Protein AF-A0A7J4RFP5-F1 (afdb_monomer)

pLDDT: mean 93.51, std 11.05, range [32.06, 98.94]

Secondary structure (DSSP, 8-state):
-PPP----------EEEE-SEEEESS-EEE-TT-EEEEETT-EEEE-TT--EEESSEEEEE-BTTB-EEEEES-SS--B--EEE-GGGTTS--EEEEEEEESBSEEEEEES---EEEEEEEE--SSEEEEEESS---EEEEEEEESTTTT-S---SS-SSEEEEE-TT---EEES-EEEEESSEEEEE-SS-EEEEEEEEEEEE---SSS--EEEEEES-EEEEEEEEEEEESEEEEEEE--TTS---EEEEEEEEE--SSEEEEEEESSTT---S---EEEEEEEEEEETSTTSSSTT---EEEEEESS-EEEEEEEEEEESS-SEEEEEE-TT-EEEEEEEEEE--TTSGGGGSSEEEEEESS-EEEEEEEEE--SS-SEEEETT--EEEEEEEEES-SS-SEEEES--EEEEEEEEES-SS-SEEEES-S-EEEEEEEEES--TT-SSHHHHSSEEEES--SS--SS--EEEEEEEEES-SS-SEEEES--SEEEES-EEES--TTS-SEEEE-TT--TTTTT-EEEEES-EEE---SSS-SEEEES-EEEEES-EEESS---EEEE-TT---

Structure (mmCIF, N/CA/C/O backbone):
data_AF-A0A7J4RFP5-F1
#
_entry.id   AF-A0A7J4RFP5-F1
#
loop_
_atom_site.group_PDB
_atom_site.id
_atom_site.type_symbol
_atom_site.label_atom_id
_atom_site.label_alt_id
_atom_site.label_comp_id
_atom_site.label_asym_id
_atom_site.label_entity_id
_atom_site.label_seq_id
_atom_site.pdbx_PDB_ins_code
_atom_site.Cartn_x
_atom_site.Cartn_y
_atom_site.Cartn_z
_atom_site.occupancy
_atom_site.B_iso_or_equiv
_atom_site.auth_seq_id
_atom_site.auth_comp_id
_atom_site.auth_asym_id
_atom_site.auth_atom_id
_atom_site.pdbx_PDB_model_num
ATOM 1 N N . PHE A 1 1 ? -15.047 -35.005 72.663 1.00 39.31 1 PHE A N 1
ATOM 2 C CA . PHE A 1 1 ? -14.691 -34.020 71.629 1.00 39.31 1 PHE A CA 1
ATOM 3 C C . PHE A 1 1 ? -15.169 -34.562 70.294 1.00 39.31 1 PHE A C 1
ATOM 5 O O . PHE A 1 1 ? -14.562 -35.488 69.775 1.00 39.31 1 PHE A O 1
ATOM 12 N N . ALA A 1 2 ? -16.331 -34.097 69.834 1.00 32.06 2 ALA A N 1
ATOM 13 C CA . ALA A 1 2 ? -16.832 -34.363 68.487 1.00 32.06 2 ALA A CA 1
ATOM 14 C C . ALA A 1 2 ? -16.293 -33.263 67.554 1.00 32.06 2 ALA A C 1
ATOM 16 O O . ALA A 1 2 ? -16.145 -32.136 68.032 1.00 32.06 2 ALA A O 1
ATOM 17 N N . PRO A 1 3 ? -15.976 -33.548 66.281 1.00 40.00 3 PRO A N 1
ATOM 18 C CA . PRO A 1 3 ? -15.584 -32.507 65.347 1.00 40.00 3 PRO A CA 1
ATOM 19 C C . PRO A 1 3 ? -16.829 -31.746 64.877 1.00 40.00 3 PRO A C 1
ATOM 21 O O . PRO A 1 3 ? -17.819 -32.352 64.466 1.00 40.00 3 PRO A O 1
ATOM 24 N N . GLU A 1 4 ? -16.776 -30.418 64.966 1.00 37.22 4 GLU A N 1
ATOM 25 C CA . GLU A 1 4 ? -17.729 -29.519 64.320 1.00 37.22 4 GLU A CA 1
ATOM 26 C C . GLU A 1 4 ? -17.591 -29.644 62.799 1.00 37.22 4 GLU A C 1
ATOM 28 O O . GLU A 1 4 ? -16.526 -29.411 62.226 1.00 37.22 4 GLU A O 1
ATOM 33 N N . ASN A 1 5 ? -18.689 -30.016 62.144 1.00 38.75 5 ASN A N 1
ATOM 34 C CA . ASN A 1 5 ? -18.842 -29.872 60.706 1.00 38.75 5 ASN A CA 1
ATOM 35 C C . ASN A 1 5 ? -18.967 -28.377 60.387 1.00 38.75 5 ASN A C 1
ATOM 37 O O . ASN A 1 5 ? -20.043 -27.802 60.550 1.00 38.75 5 ASN A O 1
ATOM 41 N N . ASN A 1 6 ? -17.888 -27.766 59.897 1.00 41.03 6 ASN A N 1
ATOM 42 C CA . ASN A 1 6 ? -17.978 -26.521 59.141 1.00 41.03 6 ASN A CA 1
ATOM 43 C C . ASN A 1 6 ? -18.713 -26.819 57.831 1.00 41.03 6 ASN A C 1
ATOM 45 O O . ASN A 1 6 ? -18.124 -27.273 56.850 1.00 41.03 6 ASN A O 1
ATOM 49 N N . VAL A 1 7 ? -20.024 -26.595 57.837 1.00 41.50 7 VAL A N 1
ATOM 50 C CA . VAL A 1 7 ? -20.805 -26.463 56.612 1.00 41.50 7 VAL A CA 1
ATOM 51 C C . VAL A 1 7 ? -20.323 -25.179 55.949 1.00 41.50 7 VAL A C 1
ATOM 53 O O . VAL A 1 7 ? -20.583 -24.087 56.445 1.00 41.50 7 VAL A O 1
ATOM 56 N N . ALA A 1 8 ? -19.568 -25.307 54.860 1.00 41.47 8 ALA A N 1
ATOM 57 C CA . ALA A 1 8 ? -19.332 -24.185 53.968 1.00 41.47 8 ALA A CA 1
ATOM 58 C C . ALA A 1 8 ? -20.696 -23.775 53.399 1.00 41.47 8 ALA A C 1
ATOM 60 O O . ALA A 1 8 ? -21.301 -24.535 52.639 1.00 41.47 8 ALA A O 1
ATOM 61 N N . GLU A 1 9 ? -21.209 -22.616 53.811 1.00 37.53 9 GLU A N 1
ATOM 62 C CA . GLU A 1 9 ? -22.374 -22.020 53.169 1.00 37.53 9 GLU A CA 1
ATOM 63 C C . GLU A 1 9 ? -22.037 -21.791 51.695 1.00 37.53 9 GLU A C 1
ATOM 65 O O . GLU A 1 9 ? -21.191 -20.972 51.334 1.00 37.53 9 GLU A O 1
ATOM 70 N N . THR A 1 10 ? -22.683 -22.553 50.821 1.00 44.91 10 THR A N 1
ATOM 71 C CA . THR A 1 10 ? -22.713 -22.250 49.397 1.00 44.91 10 THR A CA 1
ATOM 72 C C . THR A 1 10 ? -23.561 -20.994 49.227 1.00 44.91 10 THR A C 1
ATOM 74 O O . THR A 1 10 ? -24.790 -21.083 49.210 1.00 44.91 10 THR A O 1
ATOM 77 N N . SER A 1 11 ? -22.919 -19.826 49.147 1.00 54.16 11 SER A N 1
ATOM 78 C CA . SER A 1 11 ? -23.586 -18.585 48.749 1.00 54.16 11 SER A CA 1
ATOM 79 C C . SER A 1 11 ? -24.250 -18.805 47.388 1.00 54.16 11 SER A C 1
ATOM 81 O O . SER A 1 11 ? -23.592 -19.170 46.411 1.00 54.16 11 SER A O 1
ATOM 83 N N . GLY A 1 12 ? -25.576 -18.680 47.344 1.00 59.06 12 GLY A N 1
ATOM 84 C CA . GLY A 1 12 ? -26.348 -18.811 46.113 1.00 59.06 12 GLY A CA 1
ATOM 85 C C . GLY A 1 12 ? -26.025 -17.671 45.149 1.00 59.06 12 GLY A C 1
ATOM 86 O O . GLY A 1 12 ? -25.756 -16.553 45.576 1.00 59.06 12 GLY A O 1
ATOM 87 N N . ARG A 1 13 ? -26.071 -17.954 43.845 1.00 72.31 13 ARG A N 1
ATOM 88 C CA . ARG A 1 13 ? -25.903 -16.956 42.780 1.00 72.31 13 ARG A CA 1
ATOM 89 C C . ARG A 1 13 ? -26.932 -15.830 42.962 1.00 72.31 13 ARG A C 1
ATOM 91 O O . ARG A 1 13 ? -28.126 -16.092 42.807 1.00 72.31 13 ARG A O 1
ATOM 98 N N . ALA A 1 14 ? -26.505 -14.611 43.290 1.00 88.00 14 ALA A N 1
ATOM 99 C CA . ALA A 1 14 ? -27.415 -13.475 43.414 1.00 88.00 14 ALA A CA 1
ATOM 100 C C . ALA A 1 14 ? -27.602 -12.802 42.048 1.00 88.00 14 ALA A C 1
ATOM 102 O O . ALA A 1 14 ? -26.632 -12.457 41.375 1.00 88.00 14 ALA A O 1
ATOM 103 N N . THR A 1 15 ? -28.852 -12.613 41.622 1.00 96.12 15 THR A N 1
ATOM 104 C CA . THR A 1 15 ? -29.175 -11.863 40.401 1.00 96.12 15 THR A CA 1
ATOM 105 C C . THR A 1 15 ? -29.763 -10.511 40.777 1.00 96.12 15 THR A C 1
ATOM 107 O O . THR A 1 15 ? -30.840 -10.442 41.369 1.00 96.12 15 THR A O 1
ATOM 110 N N . THR A 1 16 ? -29.080 -9.434 40.399 1.00 97.88 16 THR A N 1
ATOM 111 C CA . THR A 1 16 ? -29.602 -8.065 40.491 1.00 97.88 16 THR A CA 1
ATOM 112 C C . THR A 1 16 ? -30.212 -7.685 39.149 1.00 97.88 16 THR A C 1
ATOM 114 O O . THR A 1 16 ? -29.595 -7.908 38.113 1.00 97.88 16 THR A O 1
ATOM 117 N N . THR A 1 17 ? -31.424 -7.125 39.146 1.00 98.31 17 THR A N 1
ATOM 118 C CA . THR A 1 17 ? -32.097 -6.680 37.914 1.00 98.31 17 THR A CA 1
ATOM 119 C C . THR A 1 17 ? -32.237 -5.164 37.889 1.00 98.31 17 THR A C 1
ATOM 121 O O . THR A 1 17 ? -32.747 -4.573 38.841 1.00 98.31 17 THR A O 1
ATOM 124 N N . TRP A 1 18 ? -31.815 -4.543 36.791 1.00 98.69 18 TRP A N 1
ATOM 125 C CA . TRP A 1 18 ? -31.976 -3.123 36.497 1.00 98.69 18 TRP A CA 1
ATOM 126 C C . TRP A 1 18 ? -33.042 -2.905 35.418 1.00 98.69 18 TRP A C 1
ATOM 128 O O . TRP A 1 18 ? -33.102 -3.619 34.411 1.00 98.69 18 TRP A O 1
ATOM 138 N N . SER A 1 19 ? -33.897 -1.911 35.655 1.00 98.25 19 SER A N 1
ATOM 139 C CA . SER A 1 19 ? -34.984 -1.501 34.762 1.00 98.25 19 SER A CA 1
ATOM 140 C C . SER A 1 19 ? -35.301 -0.018 34.965 1.00 98.25 19 SER A C 1
ATOM 142 O O . SER A 1 19 ? -35.138 0.486 36.078 1.00 98.25 19 SER A O 1
ATOM 144 N N . GLY A 1 20 ? -35.780 0.668 33.925 1.00 98.06 20 GLY A N 1
ATOM 145 C CA . GLY A 1 20 ? -36.116 2.094 33.995 1.00 98.06 20 GLY A CA 1
ATOM 146 C C . GLY A 1 20 ? -34.870 2.982 34.028 1.00 98.06 20 GLY A C 1
ATOM 147 O O . GLY A 1 20 ? -33.970 2.801 33.216 1.00 98.06 20 GLY A O 1
ATOM 148 N N . THR A 1 21 ? -34.809 3.945 34.947 1.00 98.44 21 THR A N 1
ATOM 149 C CA . THR A 1 21 ? -33.623 4.796 35.131 1.00 98.44 21 THR A CA 1
ATOM 150 C C . THR A 1 21 ? -32.829 4.330 36.345 1.00 98.44 21 THR A C 1
ATOM 152 O O . THR A 1 21 ? -33.367 4.265 37.449 1.00 98.44 21 THR A O 1
ATOM 155 N N . VAL A 1 22 ? -31.544 4.043 36.150 1.00 98.56 22 VAL A N 1
ATOM 156 C CA . VAL A 1 22 ? -30.596 3.684 37.210 1.00 98.56 22 VAL A CA 1
ATOM 157 C C . VAL A 1 22 ? -29.500 4.738 37.253 1.00 98.56 22 VAL A C 1
ATOM 159 O O . VAL A 1 22 ? -28.873 5.009 36.237 1.00 98.56 22 VAL A O 1
ATOM 162 N N . SER A 1 23 ? -29.259 5.337 38.417 1.00 98.06 23 SER A N 1
ATOM 163 C CA . SER A 1 23 ? -28.203 6.340 38.589 1.00 98.06 23 SER A CA 1
ATOM 164 C C . SER A 1 23 ? -27.041 5.769 39.391 1.00 98.06 23 SER A C 1
ATOM 166 O O . SER A 1 23 ? -27.245 5.271 40.498 1.00 98.06 23 SER A O 1
ATOM 168 N N . LEU A 1 24 ? -25.826 5.872 38.852 1.00 98.19 24 LEU A N 1
ATOM 169 C CA . LEU A 1 24 ? -24.594 5.443 39.509 1.00 98.19 24 LEU A CA 1
ATOM 170 C C . LEU A 1 24 ? -23.743 6.664 39.865 1.00 98.19 24 LEU A C 1
ATOM 172 O O . LEU A 1 24 ? -23.203 7.339 38.991 1.00 98.19 24 LEU A O 1
ATOM 176 N N . THR A 1 25 ? -23.613 6.944 41.161 1.00 97.19 25 THR A N 1
ATOM 177 C CA . THR A 1 25 ? -22.725 7.998 41.693 1.00 97.19 25 THR A CA 1
ATOM 178 C C . THR A 1 25 ? -21.390 7.453 42.204 1.00 97.19 25 THR A C 1
ATOM 180 O O . THR A 1 25 ? -20.558 8.215 42.685 1.00 97.19 25 THR A O 1
ATOM 183 N N . SER A 1 26 ? -21.214 6.136 42.151 1.00 98.12 26 SER A N 1
ATOM 184 C CA . SER A 1 26 ? -20.008 5.391 42.500 1.00 98.12 26 SER A CA 1
ATOM 185 C C . SER A 1 26 ? -19.923 4.163 41.598 1.00 98.12 26 SER A C 1
ATOM 187 O O . SER A 1 26 ? -20.944 3.745 41.044 1.00 98.12 26 SER A O 1
ATOM 189 N N . ASP A 1 27 ? -18.739 3.567 41.503 1.00 98.62 27 ASP A N 1
ATOM 190 C CA . ASP A 1 27 ? -18.531 2.326 40.758 1.00 98.62 27 ASP A CA 1
ATOM 191 C C . ASP A 1 27 ? -19.497 1.220 41.193 1.00 98.62 27 ASP A C 1
ATOM 193 O O . ASP A 1 27 ? -19.874 1.117 42.368 1.00 98.62 27 ASP A O 1
ATOM 197 N N . TYR A 1 28 ? -19.886 0.380 40.234 1.00 98.62 28 TYR A N 1
ATOM 198 C CA . TYR A 1 28 ? -20.716 -0.794 40.482 1.00 98.62 28 TYR A CA 1
ATOM 199 C C . TYR A 1 28 ? -19.933 -2.071 40.194 1.00 98.62 28 TYR A C 1
ATOM 201 O O . TYR A 1 28 ? -19.322 -2.200 39.137 1.00 9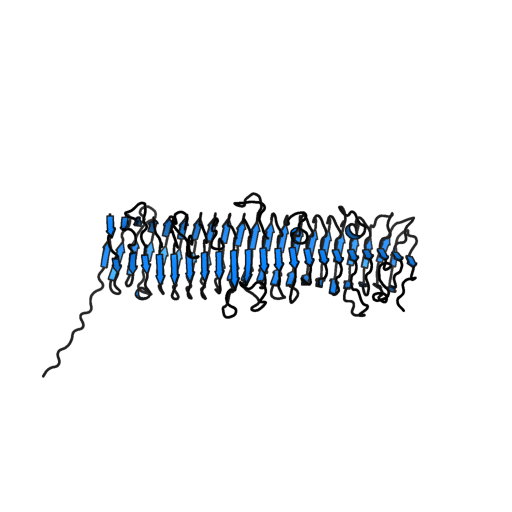8.62 28 TYR A O 1
ATOM 209 N N . PHE A 1 29 ? -19.989 -3.031 41.116 1.00 98.50 29 PHE A N 1
ATOM 210 C CA . PHE A 1 29 ? -19.249 -4.287 41.031 1.00 98.50 29 PHE A CA 1
ATOM 211 C C . PHE A 1 29 ? -20.219 -5.464 40.926 1.00 98.50 29 PHE A C 1
ATOM 213 O O . PHE A 1 29 ? -21.005 -5.721 41.839 1.00 98.50 29 PHE A O 1
ATOM 220 N N . VAL A 1 30 ? -20.141 -6.204 39.821 1.00 98.44 30 VAL A N 1
ATOM 221 C CA . VAL A 1 30 ? -20.780 -7.514 39.673 1.00 98.44 30 VAL A CA 1
ATOM 222 C C . VAL A 1 30 ? -19.800 -8.553 40.195 1.00 98.44 30 VAL A C 1
ATOM 224 O O . VAL A 1 30 ? -18.874 -8.934 39.477 1.00 98.44 30 VAL A O 1
ATOM 227 N N . ASN A 1 31 ? -19.977 -9.010 41.435 1.00 97.56 31 ASN A N 1
ATOM 228 C CA . ASN A 1 31 ? -19.048 -9.971 42.030 1.00 97.56 31 ASN A CA 1
ATOM 229 C C . ASN A 1 31 ? -19.025 -11.287 41.248 1.00 97.56 31 ASN A C 1
ATOM 231 O O . ASN A 1 31 ? -19.986 -11.654 40.580 1.00 97.56 31 ASN A O 1
ATOM 235 N N . VAL A 1 32 ? -17.949 -12.052 41.422 1.00 95.81 32 VAL A N 1
ATOM 236 C CA . VAL A 1 32 ? -17.691 -13.341 40.757 1.00 95.81 32 VAL A CA 1
ATOM 237 C C . VAL A 1 32 ? -18.904 -14.286 40.745 1.00 95.81 32 VAL A C 1
ATOM 239 O O . VAL A 1 32 ? -19.154 -14.963 39.748 1.00 95.81 32 VAL A O 1
ATOM 242 N N . GLN A 1 33 ? -19.667 -14.366 41.837 1.00 94.25 33 GLN A N 1
ATOM 243 C CA . GLN A 1 33 ? -20.823 -15.266 41.952 1.00 94.25 33 GLN A CA 1
ATOM 244 C C . GLN A 1 33 ? -22.159 -14.630 41.549 1.00 94.25 33 GLN A C 1
ATOM 246 O O . GLN A 1 33 ? -23.174 -15.323 41.554 1.00 94.25 33 GLN A O 1
ATOM 251 N N . ASP A 1 34 ? -22.161 -13.361 41.156 1.00 97.06 34 ASP A N 1
ATOM 252 C CA . ASP A 1 34 ? -23.374 -12.592 40.914 1.00 97.06 34 ASP A CA 1
ATOM 253 C C . ASP A 1 34 ? -23.655 -12.435 39.413 1.00 97.06 34 ASP A C 1
ATOM 255 O O . ASP A 1 34 ? -22.791 -12.604 38.544 1.00 97.06 34 ASP A O 1
ATOM 259 N N . GLU A 1 35 ? -24.909 -12.124 39.102 1.00 98.06 35 GLU A N 1
ATOM 260 C CA . GLU A 1 35 ? -25.344 -11.698 37.777 1.00 98.06 35 GLU A CA 1
ATOM 261 C C . GLU A 1 35 ? -26.017 -10.330 37.865 1.00 98.06 35 GLU A C 1
ATOM 263 O O . GLU A 1 35 ? -26.924 -10.128 38.674 1.00 98.06 35 GLU A O 1
ATOM 268 N N . LEU A 1 36 ? -25.607 -9.408 36.997 1.00 98.69 36 LEU A N 1
ATOM 269 C CA . LEU A 1 36 ? -26.358 -8.194 36.715 1.00 98.69 36 LEU A CA 1
ATOM 270 C C . LEU A 1 36 ? -27.158 -8.393 35.427 1.00 98.69 36 LEU A C 1
ATOM 272 O O . LEU A 1 36 ? -26.587 -8.606 34.358 1.00 98.69 36 LEU A O 1
ATOM 276 N N . LEU A 1 37 ? -28.479 -8.297 35.537 1.00 98.69 37 LEU A N 1
ATOM 277 C CA . LEU A 1 37 ? -29.417 -8.316 34.423 1.00 98.69 37 LEU A CA 1
ATOM 278 C C . LEU A 1 37 ? -29.934 -6.897 34.167 1.00 98.69 37 LEU A C 1
ATOM 280 O O . LEU A 1 37 ? -30.601 -6.329 35.026 1.00 98.69 37 LEU A O 1
ATOM 284 N N . ILE A 1 38 ? -29.687 -6.334 32.986 1.00 98.81 38 ILE A N 1
ATOM 285 C CA . ILE A 1 38 ? -30.231 -5.034 32.574 1.00 98.81 38 ILE A CA 1
ATOM 28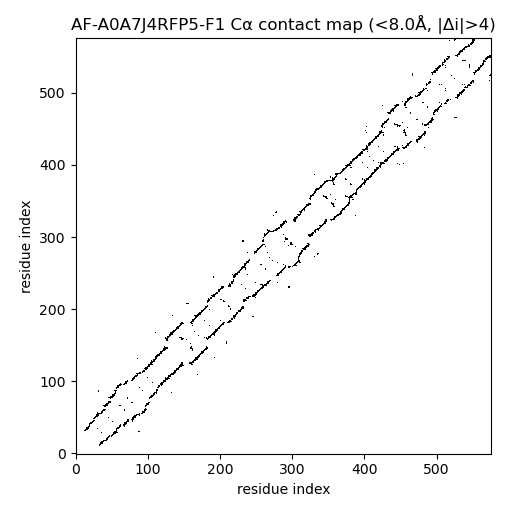6 C C . ILE A 1 38 ? -31.281 -5.259 31.487 1.00 98.81 38 ILE A C 1
ATOM 288 O O . ILE A 1 38 ? -30.992 -5.795 30.415 1.00 98.81 38 ILE A O 1
ATOM 292 N N . THR A 1 39 ? -32.517 -4.869 31.783 1.00 98.62 39 THR A N 1
ATOM 293 C CA . THR A 1 39 ? -33.670 -5.069 30.892 1.00 98.62 39 THR A CA 1
ATOM 294 C C . THR A 1 39 ? -33.747 -3.999 29.797 1.00 98.62 39 THR A C 1
ATOM 296 O O . THR A 1 39 ? -33.153 -2.928 29.919 1.00 98.62 39 THR A O 1
ATOM 299 N N . SER A 1 40 ? -34.470 -4.278 28.710 1.00 98.44 40 SER A N 1
ATOM 300 C CA . SER A 1 40 ? -34.671 -3.346 27.589 1.00 98.44 40 SER A CA 1
ATOM 301 C C . SER A 1 40 ? -35.202 -1.973 28.019 1.00 98.44 40 SER A C 1
ATOM 303 O O . SER A 1 40 ? -35.943 -1.875 28.997 1.00 98.44 40 SER A O 1
ATOM 305 N N . CYS A 1 41 ? -34.902 -0.933 27.234 1.00 98.06 41 CYS A N 1
ATOM 306 C CA . CYS A 1 41 ? -35.287 0.461 27.499 1.00 98.06 41 CYS A CA 1
ATOM 307 C C . CYS A 1 41 ? -34.749 1.031 28.837 1.00 98.06 41 CYS A C 1
ATOM 309 O O . CYS A 1 41 ? -35.280 2.023 29.340 1.00 98.06 41 CYS A O 1
ATOM 311 N N . THR A 1 42 ? -33.733 0.409 29.447 1.00 98.81 42 THR A N 1
ATOM 312 C CA . THR A 1 42 ? -33.100 0.932 30.668 1.00 98.81 42 THR A CA 1
ATOM 313 C C . THR A 1 42 ? -32.098 2.029 30.319 1.00 98.81 42 THR A C 1
ATOM 315 O O . THR A 1 42 ? -31.267 1.845 29.432 1.00 98.81 42 THR A O 1
ATOM 318 N N . SER A 1 43 ? -32.140 3.139 31.053 1.00 98.62 43 SER A N 1
ATOM 319 C CA . SER A 1 43 ? -31.135 4.202 31.016 1.00 98.62 43 SER A CA 1
ATOM 320 C C . SER A 1 43 ? -30.288 4.134 32.284 1.00 98.62 43 SER A C 1
ATOM 322 O O . SER A 1 43 ? -30.808 4.260 33.396 1.00 98.62 43 SER A O 1
ATOM 324 N N . VAL A 1 44 ? -28.988 3.906 32.122 1.00 98.69 44 VAL A N 1
ATOM 325 C CA . VAL A 1 44 ? -28.000 3.908 33.201 1.00 98.69 44 VAL A CA 1
ATOM 326 C C . VAL A 1 44 ? -27.220 5.216 33.119 1.00 98.69 44 VAL A C 1
ATOM 328 O O . VAL A 1 44 ? -26.411 5.415 32.219 1.00 98.69 44 VAL A O 1
ATOM 331 N N . VAL A 1 45 ? -27.484 6.114 34.062 1.00 98.44 45 VAL A N 1
ATOM 332 C CA . VAL A 1 45 ? -26.886 7.449 34.124 1.00 98.44 45 VAL A CA 1
ATOM 333 C C . VAL A 1 45 ? -25.734 7.427 35.123 1.00 98.44 45 VAL A C 1
ATOM 335 O O . VAL A 1 45 ? -25.946 7.205 36.317 1.00 98.44 45 VAL A O 1
ATOM 338 N N . MET A 1 46 ? -24.513 7.650 34.648 1.00 98.38 46 MET A N 1
ATOM 339 C CA . MET A 1 46 ? -23.281 7.473 35.420 1.00 98.38 46 MET A CA 1
ATOM 340 C C . MET A 1 46 ? -22.600 8.818 35.669 1.00 98.38 46 MET A C 1
ATOM 342 O O . MET A 1 46 ? -22.469 9.625 34.756 1.00 98.38 46 MET A O 1
ATOM 346 N N . SER A 1 47 ? -22.153 9.086 36.896 1.00 98.00 47 SER A N 1
ATOM 347 C CA . SER A 1 47 ? -21.306 10.259 37.153 1.00 98.00 47 SER A CA 1
ATOM 348 C C . SER A 1 47 ? -19.969 10.181 36.397 1.00 98.00 47 SER A C 1
ATOM 350 O O . SER A 1 47 ? -19.518 9.077 36.079 1.00 98.00 47 SER A O 1
ATOM 352 N N . PRO A 1 48 ? -19.304 11.324 36.134 1.00 96.62 48 PRO A N 1
ATOM 353 C CA . PRO A 1 48 ? -17.975 11.321 35.530 1.00 96.62 48 PRO A CA 1
ATOM 354 C C . PRO A 1 48 ? -16.994 10.429 36.300 1.00 96.62 48 PRO A C 1
ATOM 356 O O . PRO A 1 48 ? -16.978 10.451 37.533 1.00 96.62 48 PRO A O 1
ATOM 359 N N . GLY A 1 49 ? -16.191 9.650 35.575 1.00 96.06 49 GLY A N 1
ATOM 360 C CA . GLY A 1 49 ? -15.207 8.722 36.141 1.00 96.06 49 GLY A CA 1
ATOM 361 C C . GLY A 1 49 ? -15.773 7.415 36.712 1.00 96.06 49 GLY A C 1
ATOM 362 O O . GLY A 1 49 ? -15.005 6.602 37.210 1.00 96.06 49 GLY A O 1
ATOM 363 N N . ILE A 1 50 ? -17.091 7.194 36.667 1.00 98.06 50 ILE A N 1
ATOM 364 C CA . ILE A 1 50 ? -17.706 5.969 37.202 1.00 98.06 50 ILE A CA 1
ATOM 365 C C . ILE A 1 50 ? -17.625 4.818 36.197 1.00 98.06 50 ILE A C 1
ATOM 367 O O . ILE A 1 50 ? -17.813 5.027 34.997 1.00 98.06 50 ILE A O 1
ATOM 371 N N . ARG A 1 51 ? -17.416 3.593 36.694 1.00 98.56 51 ARG A N 1
ATOM 372 C CA . ARG A 1 51 ? -17.314 2.356 35.904 1.00 98.56 51 ARG A CA 1
ATOM 373 C C . ARG A 1 51 ? -18.188 1.221 36.450 1.00 98.56 51 ARG A C 1
ATOM 375 O O . ARG A 1 51 ? -18.449 1.119 37.650 1.00 98.56 51 ARG A O 1
ATOM 382 N N . ILE A 1 52 ? -18.614 0.325 35.558 1.00 98.81 52 ILE A N 1
ATOM 383 C CA . ILE A 1 52 ? -19.207 -0.973 35.915 1.00 98.81 52 ILE A CA 1
ATOM 384 C C . ILE A 1 52 ? -18.131 -2.055 35.777 1.00 98.81 52 ILE A C 1
ATOM 386 O O . ILE A 1 52 ? -17.693 -2.347 34.667 1.00 98.81 52 ILE A O 1
ATOM 390 N N . TYR A 1 53 ? -17.729 -2.673 36.885 1.00 98.81 53 TYR A N 1
ATOM 391 C CA . TYR A 1 53 ? -16.778 -3.785 36.915 1.00 98.81 53 TYR A CA 1
ATOM 392 C C . TYR A 1 53 ? -17.513 -5.122 36.938 1.00 98.81 53 TYR A C 1
ATOM 394 O O . TYR A 1 53 ? -18.382 -5.360 37.779 1.00 98.81 53 TYR A O 1
ATOM 402 N N . VAL A 1 54 ? -17.152 -6.013 36.021 1.00 98.81 54 VAL A N 1
ATOM 403 C CA . VAL A 1 54 ? -17.777 -7.323 35.858 1.00 98.81 54 VAL A CA 1
ATOM 404 C C . VAL A 1 54 ? -16.763 -8.411 36.179 1.00 98.81 54 VAL A C 1
ATOM 406 O O . VAL A 1 54 ? -15.931 -8.759 35.343 1.00 98.81 54 VAL A O 1
ATOM 409 N N . ASP A 1 55 ? -16.862 -8.973 37.383 1.00 98.50 55 ASP A N 1
ATOM 410 C CA . ASP A 1 55 ? -16.174 -10.207 37.776 1.00 98.50 55 ASP A CA 1
ATOM 411 C C . ASP A 1 55 ? -17.079 -11.443 37.640 1.00 98.50 55 ASP A C 1
ATOM 413 O O . ASP A 1 55 ? -16.608 -12.568 37.462 1.00 98.50 55 ASP A O 1
ATOM 417 N N . GLY A 1 56 ? -18.393 -11.239 37.756 1.00 97.75 56 GLY A N 1
ATOM 418 C CA . GLY A 1 56 ? -19.435 -12.245 37.579 1.00 97.75 56 GLY A CA 1
ATOM 419 C C . GLY A 1 56 ? -19.962 -12.304 36.150 1.00 97.75 56 GLY A C 1
ATOM 420 O O . GLY A 1 56 ? -19.210 -12.469 35.191 1.00 97.75 56 GLY A O 1
ATOM 421 N N . ARG A 1 57 ? -21.285 -12.199 36.002 1.00 98.12 57 ARG A N 1
ATOM 422 C CA . ARG A 1 57 ? -21.965 -12.211 34.699 1.00 98.12 57 ARG A CA 1
ATOM 423 C C . ARG A 1 57 ? -22.743 -10.923 34.459 1.00 98.12 57 ARG A C 1
ATOM 425 O O . ARG A 1 57 ? -23.530 -10.517 35.308 1.00 98.12 57 ARG A O 1
ATOM 432 N N . LEU A 1 58 ? -22.603 -10.351 33.268 1.00 98.75 58 LEU A N 1
ATOM 433 C CA . LEU A 1 58 ? -23.459 -9.268 32.786 1.00 98.75 58 LEU A CA 1
ATOM 434 C C . LEU A 1 58 ? -24.383 -9.776 31.677 1.00 98.75 58 LEU A C 1
ATOM 436 O O . LEU A 1 58 ? -23.915 -10.322 30.679 1.00 98.75 58 LEU A O 1
ATOM 440 N N . THR A 1 59 ? -25.682 -9.543 31.830 1.00 98.81 59 THR A N 1
ATOM 441 C CA . THR A 1 59 ? -26.697 -9.845 30.819 1.00 98.81 59 THR A CA 1
ATOM 442 C C . THR A 1 59 ? -27.457 -8.563 30.480 1.00 98.81 59 THR A C 1
ATOM 444 O O . THR A 1 59 ? -28.223 -8.066 31.299 1.00 98.81 59 THR A O 1
ATOM 447 N N . ILE A 1 60 ? -27.274 -8.026 29.271 1.00 98.88 60 ILE A N 1
ATOM 448 C CA . ILE A 1 60 ? -28.030 -6.873 28.755 1.00 98.88 60 ILE A CA 1
ATOM 449 C C . ILE A 1 60 ? -29.010 -7.363 27.685 1.00 98.88 60 ILE A C 1
ATOM 451 O O . ILE A 1 60 ? -28.616 -8.006 26.707 1.00 98.88 60 ILE A O 1
ATOM 455 N N . GLN A 1 61 ? -30.296 -7.073 27.889 1.00 98.50 61 GLN A N 1
ATOM 456 C CA . GLN A 1 61 ? -31.413 -7.537 27.059 1.00 98.50 61 GLN A CA 1
ATOM 457 C C . GLN A 1 61 ? -32.083 -6.386 26.297 1.00 98.50 61 GLN A C 1
ATOM 459 O O . GLN A 1 61 ? -33.310 -6.296 26.251 1.00 98.50 61 GLN A O 1
ATOM 464 N N . GLY A 1 62 ? -31.292 -5.480 25.723 1.00 98.44 62 GLY A N 1
ATOM 465 C CA . GLY A 1 62 ? -31.812 -4.460 24.820 1.00 98.44 62 GLY A CA 1
ATOM 466 C C . GLY A 1 62 ? -32.401 -5.069 23.543 1.00 98.44 62 GLY A C 1
ATOM 467 O O . GLY A 1 62 ? -32.107 -6.206 23.158 1.00 98.44 62 GLY A O 1
ATOM 468 N N . THR A 1 63 ? -33.205 -4.269 22.848 1.00 98.44 63 THR A N 1
ATOM 469 C CA . THR A 1 63 ? -33.760 -4.592 21.522 1.00 98.44 63 THR A CA 1
ATOM 470 C C . THR A 1 63 ? -33.516 -3.437 20.553 1.00 98.44 63 THR A C 1
ATOM 472 O O . THR A 1 63 ? -33.274 -2.320 20.999 1.00 98.44 63 THR A O 1
ATOM 475 N N . SER A 1 64 ? -33.643 -3.661 19.244 1.00 97.12 64 SER A N 1
ATOM 476 C CA . SER A 1 64 ? -33.445 -2.612 18.228 1.00 97.12 64 SER A CA 1
ATOM 477 C C . SER A 1 64 ? -34.372 -1.402 18.392 1.00 97.12 64 SER A C 1
ATOM 479 O O . SER A 1 64 ? -33.990 -0.283 18.074 1.00 97.12 64 SER A O 1
ATOM 481 N N . THR A 1 65 ? -35.580 -1.596 18.927 1.00 97.75 65 THR A N 1
ATOM 482 C CA . THR A 1 65 ? -36.531 -0.505 19.210 1.00 97.75 65 THR A CA 1
ATOM 483 C C . THR A 1 65 ? -36.406 0.060 20.623 1.00 97.75 65 THR A C 1
ATOM 485 O O . THR A 1 65 ? -37.038 1.062 20.941 1.00 97.75 65 THR A O 1
ATOM 488 N N . CYS A 1 66 ? -35.667 -0.619 21.496 1.00 97.88 66 CYS A N 1
ATOM 489 C CA . CYS A 1 66 ? -35.563 -0.303 22.916 1.00 97.88 66 CYS A CA 1
ATOM 490 C C . CYS A 1 66 ? -34.188 -0.734 23.448 1.00 97.88 66 CYS A C 1
ATOM 492 O O . CYS A 1 66 ? -34.090 -1.713 24.210 1.00 97.88 66 CYS A O 1
ATOM 494 N N . PRO A 1 67 ? -33.113 -0.060 23.006 1.00 98.44 67 PRO A N 1
ATOM 495 C CA . PRO A 1 67 ? -31.773 -0.362 23.476 1.00 98.44 67 PRO A CA 1
ATOM 496 C C . PRO A 1 67 ? -31.642 -0.025 24.965 1.00 98.44 67 PRO A C 1
ATOM 498 O O . PRO A 1 67 ? -32.453 0.708 25.540 1.00 98.44 67 PRO A O 1
ATOM 501 N N . VAL A 1 68 ? -30.622 -0.588 25.602 1.00 98.88 68 VAL A N 1
ATOM 502 C CA . VAL A 1 68 ? -30.119 -0.054 26.872 1.00 98.88 68 VAL A CA 1
ATOM 503 C C . VAL A 1 68 ? -29.179 1.099 26.551 1.00 98.88 68 VAL A C 1
ATOM 505 O O . VAL A 1 68 ? -28.418 1.001 25.595 1.00 98.88 68 VAL A O 1
ATOM 508 N N . VAL A 1 69 ? -29.231 2.176 27.330 1.00 98.81 69 VAL A N 1
ATOM 509 C CA . VAL A 1 69 ? -28.384 3.360 27.129 1.00 98.81 69 VAL A CA 1
ATOM 510 C C . VAL A 1 69 ? -27.551 3.605 28.377 1.00 98.81 69 VAL A C 1
ATOM 512 O O . VAL A 1 69 ? -28.104 3.714 29.472 1.00 98.81 69 VAL A O 1
ATOM 515 N N . LEU A 1 70 ? -26.235 3.692 28.210 1.00 98.56 70 LEU A N 1
ATOM 516 C CA . LEU A 1 70 ? -25.290 4.181 29.211 1.00 98.56 70 LEU A CA 1
ATOM 517 C C . LEU A 1 70 ? -24.888 5.600 28.819 1.00 98.56 70 LEU A C 1
ATOM 519 O O . LEU A 1 70 ? -24.438 5.815 27.696 1.00 98.56 70 LEU A O 1
ATOM 523 N N . SER A 1 71 ? -25.079 6.552 29.728 1.00 97.62 71 SER A N 1
ATOM 524 C CA . SER A 1 71 ? -24.776 7.960 29.478 1.00 97.62 71 SER A CA 1
ATOM 525 C C . SER A 1 71 ? -24.158 8.624 30.701 1.00 97.62 71 SER A C 1
ATOM 527 O O . SER A 1 71 ? -24.411 8.227 31.845 1.00 97.62 71 SER A O 1
ATOM 529 N N . SER A 1 72 ? -23.381 9.684 30.483 1.00 96.00 72 SER A N 1
ATOM 530 C CA . SER A 1 72 ? -22.901 10.521 31.581 1.00 96.00 72 SER A CA 1
ATOM 531 C C . SER A 1 72 ? -24.034 11.355 32.195 1.00 96.00 72 SER A C 1
ATOM 533 O O . SER A 1 72 ? -24.980 11.764 31.522 1.00 96.00 72 SER A O 1
ATOM 535 N N . SER A 1 73 ? -23.941 11.624 33.498 1.00 95.38 73 SER A N 1
ATOM 536 C CA . SER A 1 73 ? -24.788 12.590 34.209 1.00 95.38 73 SER A CA 1
ATOM 537 C C . SER A 1 73 ? -24.340 14.043 34.001 1.00 95.38 73 SER A C 1
ATOM 539 O O . SER A 1 73 ? -25.021 14.968 34.450 1.00 95.38 73 SER A O 1
ATOM 541 N N . SER A 1 74 ? -23.199 14.246 33.335 1.00 90.69 74 SER A N 1
ATOM 542 C CA . SER A 1 74 ? -22.586 15.541 33.048 1.00 90.69 74 SER A CA 1
ATOM 543 C C . SER A 1 74 ? -22.436 15.757 31.544 1.00 90.69 74 SER A C 1
ATOM 545 O O . SER A 1 74 ? -22.231 14.814 30.792 1.00 90.69 74 SER A O 1
ATOM 547 N N . THR A 1 75 ? -22.471 17.019 31.116 1.00 85.00 75 THR A N 1
ATOM 548 C CA . THR A 1 75 ? -22.160 17.427 29.734 1.00 85.00 75 THR A CA 1
ATOM 549 C C . THR A 1 75 ? -20.692 17.818 29.545 1.00 85.00 75 THR A C 1
ATOM 551 O O . THR A 1 75 ? -20.312 18.270 28.472 1.00 85.00 75 THR A O 1
ATOM 554 N N . THR A 1 76 ? -19.885 17.771 30.609 1.00 84.62 76 THR A N 1
ATOM 555 C CA . THR A 1 76 ? -18.475 18.207 30.604 1.00 84.62 76 THR A CA 1
ATOM 556 C C . THR A 1 76 ? -17.530 17.156 31.179 1.00 84.62 76 THR A C 1
ATOM 558 O O . THR A 1 76 ? -16.403 17.482 31.545 1.00 84.62 76 THR A O 1
ATOM 561 N N . GLY A 1 77 ? -18.009 15.936 31.393 1.00 89.56 77 GLY A N 1
ATOM 562 C CA . GLY A 1 77 ? -17.202 14.868 31.957 1.00 89.56 77 GLY A CA 1
ATOM 563 C C . GLY A 1 77 ? -17.828 13.522 31.665 1.00 89.56 77 GLY A C 1
ATOM 564 O O . GLY A 1 77 ? -19.042 13.370 31.787 1.00 89.56 77 GLY A O 1
ATOM 565 N N . ASP A 1 78 ? -16.975 12.565 31.344 1.00 94.50 78 ASP A N 1
ATOM 566 C CA . ASP A 1 78 ? -17.373 11.286 30.777 1.00 94.50 78 ASP A CA 1
ATOM 567 C C . ASP A 1 78 ? -17.263 10.166 31.807 1.00 94.50 78 ASP A C 1
ATOM 569 O O . ASP A 1 78 ? -16.489 10.240 32.769 1.00 94.50 78 ASP A O 1
ATOM 573 N N . HIS A 1 79 ? -18.061 9.118 31.625 1.00 96.88 79 HIS A N 1
ATOM 574 C CA . HIS A 1 79 ? -17.960 7.914 32.444 1.00 96.88 79 HIS A CA 1
ATOM 575 C C . HIS A 1 79 ? -16.915 6.943 31.878 1.00 96.88 79 HIS A C 1
ATOM 577 O O . HIS A 1 79 ? -16.486 7.045 30.732 1.00 96.88 79 HIS A O 1
ATOM 583 N N . GLU A 1 80 ? -16.545 5.925 32.643 1.00 97.31 80 GLU A N 1
ATOM 584 C CA . GLU A 1 80 ? -15.510 4.954 32.268 1.00 97.31 80 GLU A CA 1
ATOM 585 C C . GLU A 1 80 ? -16.055 3.631 31.689 1.00 97.31 80 GLU A C 1
ATOM 587 O O . GLU A 1 80 ? -15.296 2.682 31.465 1.00 97.31 80 GLU A O 1
ATOM 592 N N . GLY A 1 81 ? -17.365 3.568 31.429 1.00 98.19 81 GLY A N 1
ATOM 593 C CA . GLY A 1 81 ? -18.000 2.477 30.691 1.00 98.19 81 GLY A CA 1
ATOM 594 C C . GLY A 1 81 ? -18.054 1.160 31.468 1.00 98.19 81 GLY A C 1
ATOM 595 O O . GLY A 1 81 ? -18.284 1.141 32.683 1.00 98.19 81 GLY A O 1
ATOM 596 N N . ILE A 1 82 ? -17.875 0.044 30.756 1.00 98.88 82 ILE A N 1
ATOM 597 C CA . ILE A 1 82 ? -17.954 -1.318 31.312 1.00 98.88 82 ILE A CA 1
ATOM 598 C C . ILE A 1 82 ? -16.588 -1.998 31.237 1.00 98.88 82 ILE A C 1
ATOM 600 O O . ILE A 1 82 ? -15.990 -2.083 30.170 1.00 98.88 82 ILE A O 1
ATOM 604 N N . GLN A 1 83 ? -16.125 -2.575 32.341 1.00 98.81 83 GLN A N 1
ATOM 605 C CA . GLN A 1 83 ? -14.915 -3.388 32.375 1.00 98.81 83 GLN A CA 1
ATOM 606 C C . GLN A 1 83 ? -15.244 -4.841 32.709 1.00 98.81 83 GLN A C 1
ATOM 608 O O . GLN A 1 83 ? -15.779 -5.136 33.775 1.00 98.81 83 GLN A O 1
ATOM 613 N N . PHE A 1 84 ? -14.870 -5.762 31.826 1.00 98.88 84 PHE A N 1
ATOM 614 C CA . PHE A 1 84 ? -14.904 -7.195 32.089 1.00 98.88 84 PHE A CA 1
ATOM 615 C C . PHE A 1 84 ? -13.540 -7.661 32.581 1.00 98.88 84 PHE A C 1
ATOM 617 O O . PHE A 1 84 ? -12.542 -7.577 31.864 1.00 98.88 84 PHE A O 1
ATOM 624 N N . ASN A 1 85 ? -13.504 -8.173 33.807 1.00 98.62 85 ASN A N 1
ATOM 625 C CA . ASN A 1 85 ? -12.296 -8.720 34.408 1.00 98.62 85 ASN A CA 1
ATOM 626 C C . ASN A 1 85 ? -12.104 -10.186 34.009 1.00 98.62 85 ASN A C 1
ATOM 628 O O . ASN A 1 85 ? -13.051 -10.875 33.621 1.00 98.62 85 ASN A O 1
ATOM 632 N N . SER A 1 86 ? -10.887 -10.699 34.178 1.00 98.31 86 SER A N 1
ATOM 633 C CA . SER A 1 86 ? -10.528 -12.077 33.808 1.00 98.31 86 SER A CA 1
ATOM 634 C C . SER A 1 86 ? -11.323 -13.129 34.583 1.00 98.31 86 SER A C 1
ATOM 636 O O . SER A 1 86 ? -11.624 -14.207 34.076 1.00 98.31 86 SER A O 1
ATOM 638 N N . SER A 1 87 ? -11.749 -12.786 35.795 1.00 98.19 87 SER A N 1
ATOM 639 C CA . SER A 1 87 ? -12.673 -13.545 36.643 1.00 98.19 87 SER A CA 1
ATOM 640 C C . SER A 1 87 ? -14.045 -13.803 35.997 1.00 98.19 87 SER A C 1
ATOM 642 O O . SER A 1 87 ? -14.692 -14.796 36.353 1.00 98.19 87 SER A O 1
ATOM 644 N N . SER A 1 88 ? -14.467 -12.965 35.037 1.00 98.25 88 SER A N 1
ATOM 645 C CA . SER A 1 88 ? -15.728 -13.101 34.290 1.00 98.25 88 SER A CA 1
ATOM 646 C C . SER A 1 88 ? -15.654 -14.071 33.108 1.00 98.25 88 SER A C 1
ATOM 648 O O . SER A 1 88 ? -16.686 -14.431 32.529 1.00 98.25 88 SER A O 1
ATOM 650 N N . ASN A 1 89 ? -14.451 -14.536 32.758 1.00 98.25 89 ASN A N 1
ATOM 651 C CA . ASN A 1 89 ? -14.244 -15.464 31.654 1.00 98.25 89 ASN A CA 1
ATOM 652 C C . ASN A 1 89 ? -15.051 -16.758 31.855 1.00 98.25 89 ASN A C 1
ATOM 654 O O . ASN A 1 89 ? -15.061 -17.358 32.931 1.00 98.25 89 ASN A O 1
ATOM 658 N N . GLY A 1 90 ? -15.770 -17.176 30.814 1.00 97.50 90 GLY A N 1
ATOM 659 C CA . GLY A 1 90 ? -16.565 -18.402 30.815 1.00 97.50 90 GLY A CA 1
ATOM 660 C C . GLY A 1 90 ? -17.856 -18.313 31.632 1.00 97.50 90 GLY A C 1
ATOM 661 O O . GLY A 1 90 ? -18.562 -19.312 31.761 1.00 97.50 90 GLY A O 1
ATOM 662 N N . ARG A 1 91 ? -18.218 -17.132 32.158 1.00 96.44 91 ARG A N 1
ATOM 663 C CA . ARG A 1 91 ? -19.470 -16.936 32.915 1.00 96.44 91 ARG A CA 1
ATOM 664 C C . ARG A 1 91 ? -20.690 -16.646 32.041 1.00 96.44 91 ARG A C 1
ATOM 666 O O . ARG A 1 91 ? -21.804 -16.594 32.561 1.00 96.44 91 ARG A O 1
ATOM 673 N N . GLY A 1 92 ? -20.499 -16.497 30.729 1.00 96.38 92 GLY A N 1
ATOM 674 C CA . GLY A 1 92 ? -21.583 -16.344 29.755 1.00 96.38 92 GLY A CA 1
ATOM 675 C C . GLY A 1 92 ? -22.226 -14.958 29.764 1.00 96.38 92 GLY A C 1
ATOM 676 O O . GLY A 1 92 ? -23.454 -14.854 29.702 1.00 96.38 92 GLY A O 1
ATOM 677 N N . SER A 1 93 ? -21.413 -13.906 29.887 1.00 98.69 93 SER A N 1
ATOM 678 C CA . SER A 1 93 ? -21.878 -12.527 29.726 1.00 98.69 93 SER A CA 1
ATOM 679 C C . SER A 1 93 ? -22.334 -12.273 28.289 1.00 98.69 93 SER A C 1
ATOM 681 O O . SER A 1 93 ? -21.641 -12.631 27.335 1.00 98.69 93 SER A O 1
ATOM 683 N N . THR A 1 94 ? -23.501 -11.651 28.136 1.00 98.75 94 THR A N 1
ATOM 684 C CA . THR A 1 94 ? -24.108 -11.349 26.835 1.00 98.75 94 THR A CA 1
ATOM 685 C C . THR A 1 94 ? -24.659 -9.934 26.829 1.00 98.75 94 THR A C 1
ATOM 687 O O . THR A 1 94 ? -25.465 -9.588 27.694 1.00 98.75 94 THR A O 1
ATOM 690 N N . VAL A 1 95 ? -24.284 -9.147 25.829 1.00 98.88 95 VAL A N 1
ATOM 691 C CA . VAL A 1 95 ? -24.765 -7.782 25.628 1.00 98.88 95 VAL A CA 1
ATOM 692 C C . VAL A 1 95 ? -25.502 -7.707 24.301 1.00 98.88 95 VAL A C 1
ATOM 694 O O . VAL A 1 95 ? -24.937 -8.064 23.272 1.00 98.88 95 VAL A O 1
ATOM 697 N N . ASN A 1 96 ? -26.759 -7.265 24.326 1.00 98.75 96 ASN A N 1
ATOM 698 C CA . ASN A 1 96 ? -27.574 -7.089 23.126 1.00 98.75 96 ASN A CA 1
ATOM 699 C C . ASN A 1 96 ? -28.172 -5.679 23.099 1.00 98.75 96 ASN A C 1
ATOM 701 O O . ASN A 1 96 ? -28.799 -5.291 24.087 1.00 98.75 96 ASN A O 1
ATOM 705 N N . HIS A 1 97 ? -28.020 -4.966 21.976 1.00 98.81 97 HIS A N 1
ATOM 706 C CA . HIS A 1 97 ? -28.570 -3.621 21.729 1.00 98.81 97 HIS A CA 1
ATOM 707 C C . HIS A 1 97 ? -28.265 -2.637 22.862 1.00 98.81 97 HIS A C 1
ATOM 709 O O . HIS A 1 97 ? -29.137 -2.261 23.653 1.00 98.81 97 HIS A O 1
ATOM 715 N N . LEU A 1 98 ? -26.996 -2.255 22.947 1.00 98.88 98 LEU A N 1
ATOM 716 C CA . LEU A 1 98 ? -26.482 -1.317 23.937 1.00 98.88 98 LEU A CA 1
ATOM 717 C C . LEU A 1 98 ? -25.939 -0.077 23.232 1.00 98.88 98 LEU A C 1
ATOM 719 O O . LEU A 1 98 ? -25.115 -0.208 22.334 1.00 98.88 98 LEU A O 1
ATOM 723 N N . HIS A 1 99 ? -26.359 1.100 23.681 1.00 98.81 99 HIS A N 1
ATOM 724 C CA . HIS A 1 99 ? -25.752 2.376 23.330 1.00 98.81 99 HIS A CA 1
ATOM 725 C C . HIS A 1 99 ? -24.896 2.874 24.494 1.00 98.81 99 HIS A C 1
ATOM 727 O O . HIS A 1 99 ? -25.331 2.834 25.647 1.00 98.81 99 HIS A O 1
ATOM 733 N N . ILE A 1 100 ? -23.691 3.343 24.192 1.00 98.75 100 ILE A N 1
ATOM 734 C CA . ILE A 1 100 ? -22.789 3.974 25.154 1.00 98.75 100 ILE A CA 1
ATOM 735 C C . ILE A 1 100 ? -22.452 5.372 24.639 1.00 98.75 100 ILE A C 1
ATOM 737 O O . ILE A 1 100 ? -21.976 5.511 23.516 1.00 98.75 100 ILE A O 1
ATOM 741 N N . GLU A 1 101 ? -22.689 6.390 25.457 1.00 97.00 101 GLU A N 1
ATOM 742 C CA . GLU A 1 101 ? -22.519 7.801 25.106 1.00 97.00 101 GLU A CA 1
ATOM 743 C C . GLU A 1 101 ? -21.695 8.525 26.178 1.00 97.00 101 GLU A C 1
ATOM 745 O O . GLU A 1 101 ? -21.920 8.311 27.370 1.00 97.00 101 GLU A O 1
ATOM 750 N N . ASN A 1 102 ? -20.843 9.477 25.782 1.00 92.69 102 ASN A N 1
ATOM 751 C CA . ASN A 1 102 ? -20.047 10.304 26.713 1.00 92.69 102 ASN A CA 1
ATOM 752 C C . ASN A 1 102 ? -19.150 9.429 27.610 1.00 92.69 102 ASN A C 1
ATOM 754 O O . ASN A 1 102 ? -19.266 9.408 28.846 1.00 92.69 102 ASN A O 1
ATOM 758 N N . ALA A 1 103 ? -18.308 8.630 26.954 1.00 95.44 103 ALA A N 1
ATOM 759 C CA . ALA A 1 103 ? -17.457 7.647 27.594 1.00 95.44 103 ALA A CA 1
ATOM 760 C C . ALA A 1 103 ? -15.980 7.923 27.318 1.00 95.44 103 ALA A C 1
ATOM 762 O O . ALA A 1 103 ? -15.577 8.105 26.173 1.00 95.44 103 ALA A O 1
ATOM 763 N N . ILE A 1 104 ? -15.143 7.788 28.347 1.00 95.25 104 ILE A N 1
ATOM 764 C CA . ILE A 1 104 ? -13.691 7.756 28.150 1.00 95.25 104 ILE A CA 1
ATOM 765 C C . ILE A 1 104 ? -13.313 6.474 27.404 1.00 95.25 104 ILE A C 1
ATOM 767 O O . ILE A 1 104 ? -12.626 6.496 26.385 1.00 95.25 104 ILE A O 1
ATOM 771 N N . TYR A 1 105 ? -13.809 5.351 27.919 1.00 96.94 105 TYR A N 1
ATOM 772 C CA . TYR A 1 105 ? -13.733 4.040 27.295 1.00 96.94 105 TYR A CA 1
ATOM 773 C C . TYR A 1 105 ? -15.147 3.482 27.204 1.00 96.94 105 TYR A C 1
ATOM 775 O O . TYR A 1 105 ? -15.887 3.548 28.188 1.00 96.94 105 TYR A O 1
ATOM 783 N N . GLY A 1 106 ? -15.529 2.911 26.063 1.00 98.00 106 GLY A N 1
ATOM 784 C CA . GLY A 1 106 ? -16.826 2.244 25.957 1.00 98.00 106 GLY A CA 1
ATOM 785 C C . GLY A 1 106 ? -16.833 0.934 26.747 1.00 98.00 106 GLY A C 1
ATOM 786 O O . GLY A 1 106 ? -17.613 0.756 27.688 1.00 98.00 106 GLY A O 1
ATOM 787 N N . MET A 1 107 ? -15.916 0.030 26.397 1.00 98.81 107 MET A N 1
ATOM 788 C CA . MET A 1 107 ? -15.682 -1.222 27.111 1.00 98.81 107 MET A CA 1
ATOM 789 C C . MET A 1 107 ? -14.196 -1.556 27.233 1.00 98.81 107 MET A C 1
ATOM 791 O O . MET A 1 107 ? -13.415 -1.322 26.314 1.00 98.81 107 MET A O 1
ATOM 795 N N . THR A 1 108 ? -13.815 -2.197 28.334 1.00 98.81 108 THR A N 1
ATOM 796 C CA . THR A 1 108 ? -12.468 -2.742 28.531 1.00 98.81 108 THR A CA 1
ATOM 797 C C . THR A 1 108 ? -12.549 -4.223 28.883 1.00 98.81 108 THR A C 1
ATOM 799 O O . THR A 1 108 ? -13.321 -4.620 29.756 1.00 98.81 108 THR A O 1
ATOM 802 N N . LEU A 1 109 ? -11.766 -5.059 28.205 1.00 98.81 109 LEU A N 1
ATOM 803 C CA . LEU A 1 109 ? -11.771 -6.512 28.357 1.00 98.81 109 LEU A CA 1
ATOM 804 C C . LEU A 1 109 ? -10.396 -6.987 28.826 1.00 98.81 109 LEU A C 1
ATOM 806 O O . LEU A 1 109 ? -9.413 -6.865 28.102 1.00 98.81 109 LEU A O 1
ATOM 810 N N . TYR A 1 110 ? -10.332 -7.571 30.020 1.00 98.56 110 TYR A N 1
ATOM 811 C CA . TYR A 1 110 ? -9.124 -8.202 30.554 1.00 98.56 110 TYR A CA 1
ATOM 812 C C . TYR A 1 110 ? -9.324 -9.712 30.630 1.00 98.56 110 TYR A C 1
ATOM 814 O O . TYR A 1 110 ? -10.097 -10.178 31.461 1.00 98.56 110 TYR A O 1
ATOM 822 N N . GLY A 1 111 ? -8.653 -10.483 29.772 1.00 98.44 111 GLY A N 1
ATOM 823 C CA . GLY A 1 111 ? -8.738 -11.948 29.715 1.00 98.44 111 GLY A CA 1
ATOM 824 C C . GLY A 1 111 ? -10.153 -12.520 29.767 1.00 98.44 111 GLY A C 1
ATOM 825 O O . GLY A 1 111 ? -10.379 -13.542 30.419 1.00 98.44 111 GLY A O 1
ATOM 826 N N . SER A 1 112 ? -11.109 -11.846 29.125 1.00 98.62 112 SER A N 1
ATOM 827 C CA . SER A 1 112 ? -12.540 -12.165 29.177 1.00 98.62 112 SER A CA 1
ATOM 828 C C . SER A 1 112 ? -13.111 -12.446 27.782 1.00 98.62 112 SER A C 1
ATOM 830 O O . SER A 1 112 ? -12.459 -12.225 26.760 1.00 98.62 112 SER A O 1
ATOM 832 N N . ASN A 1 113 ? -14.325 -12.997 27.733 1.00 98.69 113 ASN A N 1
ATOM 833 C CA . ASN A 1 113 ? -14.961 -13.480 26.504 1.00 98.69 113 ASN A CA 1
ATOM 834 C C . ASN A 1 113 ? -16.482 -13.214 26.451 1.00 98.69 113 ASN A C 1
ATOM 836 O O . ASN A 1 113 ? -17.266 -14.151 26.263 1.00 98.69 113 ASN A O 1
ATOM 840 N N . PRO A 1 114 ? -16.948 -11.963 26.640 1.00 98.75 114 PRO A N 1
ATOM 841 C CA . PRO A 1 114 ? -18.360 -11.653 26.450 1.00 98.75 114 PRO A CA 1
ATOM 842 C C . PRO A 1 114 ? -18.793 -11.846 24.988 1.00 98.75 114 PRO A C 1
ATOM 844 O O . PRO A 1 114 ? -17.993 -11.742 24.055 1.00 98.75 114 PRO A O 1
ATOM 847 N N . ILE A 1 115 ? -20.092 -12.077 24.792 1.00 98.88 115 ILE A N 1
ATOM 848 C CA . ILE A 1 115 ? -20.732 -11.975 23.476 1.00 98.88 115 ILE A CA 1
ATOM 849 C C . ILE A 1 115 ? -21.394 -10.603 23.382 1.00 98.88 115 ILE A C 1
ATOM 851 O O . ILE A 1 115 ? -22.273 -10.289 24.187 1.00 98.88 115 ILE A O 1
ATOM 855 N N . LEU A 1 116 ? -20.983 -9.807 22.401 1.00 98.88 116 LEU A N 1
ATOM 856 C CA . LEU A 1 116 ? -21.491 -8.466 22.138 1.00 98.88 116 LEU A CA 1
ATOM 857 C C . LEU A 1 116 ? -22.238 -8.484 20.803 1.00 98.88 116 LEU A C 1
ATOM 859 O O . LEU A 1 116 ? -21.644 -8.796 19.774 1.00 98.88 116 LEU A O 1
ATOM 863 N N . ASN A 1 117 ? -23.530 -8.169 20.812 1.00 98.81 117 ASN A N 1
ATOM 864 C CA . ASN A 1 117 ? -24.342 -8.068 19.604 1.00 98.81 117 ASN A CA 1
ATOM 865 C C . ASN A 1 117 ? -25.005 -6.688 19.551 1.00 98.81 117 ASN A C 1
ATOM 867 O O . ASN A 1 117 ? -25.706 -6.316 20.496 1.00 98.81 117 ASN A O 1
ATOM 871 N N . ASN A 1 118 ? -24.867 -5.986 18.425 1.00 98.81 118 ASN A N 1
ATOM 872 C CA . ASN A 1 118 ? -25.518 -4.696 18.182 1.00 98.81 118 ASN A CA 1
ATOM 873 C C . ASN A 1 118 ? -25.146 -3.687 19.282 1.00 98.81 118 ASN A C 1
ATOM 875 O O . ASN A 1 118 ? -25.976 -3.288 20.099 1.00 98.81 118 ASN A O 1
ATOM 879 N N . VAL A 1 119 ? -23.860 -3.356 19.368 1.00 98.88 119 VAL A N 1
ATOM 880 C CA . VAL A 1 119 ? -23.346 -2.368 20.325 1.00 98.88 119 VAL A CA 1
ATOM 881 C C . VAL A 1 119 ? -22.993 -1.108 19.556 1.00 98.88 119 VAL A C 1
ATOM 883 O O . VAL A 1 119 ? -22.245 -1.181 18.588 1.00 98.88 119 VAL A O 1
ATOM 886 N N . THR A 1 120 ? -23.494 0.030 20.021 1.00 98.88 120 THR A N 1
ATOM 887 C CA . THR A 1 120 ? -23.221 1.346 19.446 1.00 98.88 120 THR A CA 1
ATOM 888 C C . THR A 1 120 ? -22.487 2.199 20.471 1.00 98.88 120 THR A C 1
ATOM 890 O O . THR A 1 120 ? -22.947 2.335 21.605 1.00 98.88 120 THR A O 1
ATOM 893 N N . ILE A 1 121 ? -21.340 2.761 20.100 1.00 98.81 121 ILE A N 1
ATOM 894 C CA . ILE A 1 121 ? -20.517 3.598 20.978 1.00 98.81 121 ILE A CA 1
ATOM 895 C C . ILE A 1 121 ? -20.319 4.953 20.304 1.00 98.81 121 ILE A C 1
ATOM 897 O O . ILE A 1 121 ? -19.735 5.042 19.225 1.00 98.81 121 ILE A O 1
ATOM 901 N N . PHE A 1 122 ? -20.806 6.000 20.957 1.00 97.69 122 PHE A N 1
ATOM 902 C CA . PHE A 1 122 ? -20.795 7.364 20.450 1.00 97.69 122 PHE A CA 1
ATOM 903 C C . PHE A 1 122 ? -19.687 8.170 21.111 1.00 97.69 122 PHE A C 1
ATOM 905 O O . PHE A 1 122 ? -19.681 8.322 22.335 1.00 97.69 122 PHE A O 1
ATOM 912 N N . ASN A 1 123 ? -18.784 8.702 20.285 1.00 94.88 123 ASN A N 1
ATOM 913 C CA . ASN A 1 123 ? -17.677 9.564 20.681 1.00 94.88 123 ASN A CA 1
ATOM 914 C C . ASN A 1 123 ? -16.943 9.045 21.935 1.00 94.88 123 ASN A C 1
ATOM 916 O O . ASN A 1 123 ? -16.916 9.733 22.955 1.00 94.88 123 ASN A O 1
ATOM 920 N N . PRO A 1 124 ? -16.376 7.822 21.917 1.00 95.75 124 PRO A N 1
ATOM 921 C CA . PRO A 1 124 ? -15.467 7.436 22.981 1.00 95.75 124 PRO A CA 1
ATOM 922 C C . PRO A 1 124 ? -14.220 8.325 22.907 1.00 95.75 124 PRO A C 1
ATOM 924 O O . PRO A 1 124 ? -13.578 8.393 21.856 1.00 95.75 124 PRO A O 1
ATOM 927 N N . ASP A 1 125 ? -13.854 8.992 24.000 1.00 93.94 125 ASP A N 1
ATOM 928 C CA . ASP A 1 125 ? -12.692 9.891 24.017 1.00 93.94 125 ASP A CA 1
ATOM 929 C C . ASP A 1 125 ? -11.402 9.131 23.697 1.00 93.94 125 ASP A C 1
ATOM 931 O O . ASP A 1 125 ? -10.586 9.552 22.869 1.00 93.94 125 ASP A O 1
ATOM 935 N N . ARG A 1 126 ? -11.215 7.982 24.359 1.00 94.62 126 ARG A N 1
ATOM 936 C CA . ARG A 1 126 ? -10.026 7.153 24.196 1.00 94.62 126 ARG A CA 1
ATOM 937 C C . ARG A 1 126 ? -10.257 5.996 23.241 1.00 94.62 126 ARG A C 1
ATOM 939 O O . ARG A 1 126 ? -9.814 6.047 22.096 1.00 94.62 126 ARG A O 1
ATOM 946 N N . VAL A 1 127 ? -10.927 4.950 23.716 1.00 97.44 127 VAL A N 1
ATOM 947 C CA . VAL A 1 127 ? -11.110 3.712 22.951 1.00 97.44 127 VAL A CA 1
ATOM 948 C C . VAL A 1 127 ? -12.544 3.213 23.090 1.00 97.44 127 VAL A C 1
ATOM 950 O O . VAL A 1 127 ? -13.061 3.116 24.203 1.00 97.44 127 VAL A O 1
ATOM 953 N N . GLY A 1 128 ? -13.184 2.852 21.977 1.00 98.31 128 GLY A N 1
ATOM 954 C CA . GLY A 1 128 ? -14.506 2.227 21.990 1.00 98.31 128 GLY A CA 1
ATOM 955 C C . GLY A 1 128 ? -14.489 0.899 22.747 1.00 98.31 128 GLY A C 1
ATOM 956 O O . GLY A 1 128 ? -15.138 0.772 23.785 1.00 98.31 128 GLY A O 1
ATOM 957 N N . ILE A 1 129 ? -13.705 -0.073 22.276 1.00 98.81 129 ILE A N 1
ATOM 958 C CA . ILE A 1 129 ? -13.452 -1.338 22.984 1.00 98.81 129 ILE A CA 1
ATOM 959 C C . ILE A 1 129 ? -11.945 -1.593 23.066 1.00 98.81 129 ILE A C 1
ATOM 961 O O . ILE A 1 129 ? -11.274 -1.625 22.038 1.00 98.81 129 ILE A O 1
ATOM 965 N N . ASP A 1 130 ? -11.417 -1.800 24.271 1.00 98.56 130 ASP A N 1
ATOM 966 C CA . ASP A 1 130 ? -9.986 -2.027 24.516 1.00 98.56 130 ASP A CA 1
ATOM 967 C C . ASP A 1 130 ? -9.746 -3.410 25.138 1.00 98.56 130 ASP A C 1
ATOM 969 O O . ASP A 1 130 ? -10.382 -3.762 26.136 1.00 98.56 130 ASP A O 1
ATOM 973 N N . MET A 1 131 ? -8.866 -4.219 24.545 1.00 98.56 131 MET A N 1
ATOM 974 C CA . MET A 1 131 ? -8.668 -5.624 24.922 1.00 98.56 131 MET A CA 1
ATOM 975 C C . MET A 1 131 ? -7.241 -5.929 25.359 1.00 98.56 131 MET A C 1
ATOM 977 O O . MET A 1 131 ? -6.277 -5.550 24.697 1.00 98.56 131 MET A O 1
ATOM 981 N N . PHE A 1 132 ? -7.136 -6.708 26.433 1.00 97.81 132 PHE A N 1
ATOM 982 C CA . PHE A 1 132 ? -5.886 -7.157 27.034 1.00 97.81 132 PHE A CA 1
ATOM 983 C C . PHE A 1 132 ? -5.998 -8.591 27.561 1.00 97.81 132 PHE A C 1
ATOM 985 O O . PHE A 1 132 ? -7.100 -9.135 27.715 1.00 97.81 132 PHE A O 1
ATOM 992 N N . GLY A 1 133 ? -4.863 -9.175 27.943 1.00 97.06 133 GLY A N 1
ATOM 993 C CA . GLY A 1 133 ? -4.786 -10.402 28.729 1.00 97.06 133 GLY A CA 1
ATOM 994 C C . GLY A 1 133 ? -5.347 -11.627 28.020 1.00 97.06 133 GLY A C 1
ATOM 995 O O . GLY A 1 133 ? -5.988 -12.449 28.669 1.00 97.06 133 GLY A O 1
ATOM 996 N N . SER A 1 134 ? -5.154 -11.734 26.703 1.00 98.12 134 SER A N 1
ATOM 997 C CA . SER A 1 134 ? -5.704 -12.813 25.872 1.00 98.12 134 SER A CA 1
ATOM 998 C C . SER A 1 134 ? -7.240 -12.869 25.871 1.00 98.12 134 SER A C 1
ATOM 1000 O O . SER A 1 134 ? -7.848 -13.940 25.956 1.00 98.12 134 SER A O 1
ATOM 1002 N N . SER A 1 135 ? -7.893 -11.706 25.789 1.00 98.69 135 SER A N 1
ATOM 1003 C CA . SER A 1 135 ? -9.352 -11.636 25.646 1.00 98.69 135 SER A CA 1
ATOM 1004 C C . SER A 1 135 ? -9.807 -12.247 24.315 1.00 98.69 135 SER A C 1
ATOM 1006 O O . SER A 1 135 ? -9.144 -12.108 23.290 1.00 98.69 135 SER A O 1
ATOM 1008 N N . SER A 1 136 ? -10.955 -12.925 24.322 1.00 98.62 136 SER A N 1
ATOM 1009 C CA . SER A 1 136 ? -11.507 -13.637 23.153 1.00 98.62 136 SER A CA 1
ATOM 1010 C C . SER A 1 136 ? -13.031 -13.470 23.038 1.00 98.62 136 SER A C 1
ATOM 1012 O O . SER A 1 136 ? -13.784 -14.449 23.068 1.00 98.62 136 SER A O 1
ATOM 1014 N N . PRO A 1 137 ? -13.540 -12.226 22.964 1.00 98.75 137 PRO A N 1
ATOM 1015 C CA . PRO A 1 137 ? -14.965 -11.980 22.792 1.00 98.75 137 PRO A CA 1
ATOM 1016 C C . PRO A 1 137 ? -15.437 -12.353 21.385 1.00 98.75 137 PRO A C 1
ATOM 1018 O O . PRO A 1 137 ? -14.661 -12.438 20.430 1.00 98.75 137 PRO A O 1
ATOM 1021 N N . VAL A 1 138 ? -16.755 -12.480 21.251 1.00 98.88 138 VAL A N 1
ATOM 1022 C CA . VAL A 1 138 ? -17.417 -12.504 19.945 1.00 98.88 138 VAL A CA 1
ATOM 1023 C C . VAL A 1 138 ? -18.235 -11.232 19.799 1.00 98.88 138 VAL A C 1
ATOM 1025 O O . VAL A 1 138 ? -19.121 -10.980 20.613 1.00 98.88 138 VAL A O 1
ATOM 1028 N N . ILE A 1 139 ? -17.944 -10.452 18.763 1.00 98.94 139 ILE A N 1
ATOM 1029 C CA . ILE A 1 139 ? -18.516 -9.133 18.509 1.00 98.94 139 ILE A CA 1
ATOM 1030 C C . ILE A 1 139 ? -19.232 -9.159 17.163 1.00 98.94 139 ILE A C 1
ATOM 1032 O O . ILE A 1 139 ? -18.640 -9.506 16.140 1.00 98.94 139 ILE A O 1
ATOM 1036 N N . ARG A 1 140 ? -20.515 -8.805 17.170 1.00 98.88 140 ARG A N 1
ATOM 1037 C CA . ARG A 1 140 ? -21.355 -8.713 15.975 1.00 98.88 140 ARG A CA 1
ATOM 1038 C C . ARG A 1 140 ? -22.041 -7.365 15.918 1.00 98.88 140 ARG A C 1
ATOM 1040 O O . ARG A 1 140 ? -22.623 -6.949 16.921 1.00 98.88 140 ARG A O 1
ATOM 1047 N N . ASP A 1 141 ? -22.001 -6.743 14.748 1.00 98.75 141 ASP A N 1
ATOM 1048 C CA . ASP A 1 141 ? -22.695 -5.488 14.466 1.00 98.75 141 ASP A CA 1
ATOM 1049 C C . ASP A 1 141 ? -22.266 -4.383 15.451 1.00 98.75 141 ASP A C 1
ATOM 1051 O O . ASP A 1 141 ? -23.074 -3.819 16.190 1.00 98.75 141 ASP A O 1
ATOM 1055 N N . LEU A 1 142 ? -20.951 -4.153 15.549 1.00 98.88 142 LEU A N 1
ATOM 1056 C CA . LEU A 1 142 ? -20.383 -3.060 16.342 1.00 98.88 142 LEU A CA 1
ATOM 1057 C C . LEU A 1 142 ? -20.409 -1.777 15.515 1.00 98.88 142 LEU A C 1
ATOM 1059 O O . LEU A 1 142 ? -19.829 -1.746 14.438 1.00 98.88 142 LEU A O 1
ATOM 1063 N N . HIS A 1 143 ? -20.995 -0.714 16.050 1.00 98.88 143 HIS A N 1
ATOM 1064 C CA . HIS A 1 143 ? -20.917 0.628 15.481 1.00 98.88 143 HIS A CA 1
ATOM 1065 C C . HIS A 1 143 ? -20.148 1.525 16.440 1.00 98.88 143 HIS A C 1
ATOM 1067 O O . HIS A 1 143 ? -20.549 1.691 17.593 1.00 98.88 143 HIS A O 1
ATOM 1073 N N . VAL A 1 144 ? -19.051 2.114 15.983 1.00 98.88 144 VAL A N 1
ATOM 1074 C CA . VAL A 1 144 ? -18.379 3.186 16.717 1.00 98.88 144 VAL A CA 1
ATOM 1075 C C . VAL A 1 144 ? -18.337 4.401 15.814 1.00 98.88 144 VAL A C 1
ATOM 1077 O O . VAL A 1 144 ? -18.000 4.294 14.636 1.00 98.88 144 VAL A O 1
ATOM 1080 N N . GLU A 1 145 ? -18.652 5.566 16.365 1.00 98.06 145 GLU A N 1
ATOM 1081 C CA . GLU A 1 145 ? -18.536 6.823 15.636 1.00 98.06 145 GLU A CA 1
ATOM 1082 C C . GLU A 1 145 ? -17.879 7.908 16.472 1.00 98.06 145 GLU A C 1
ATOM 1084 O O . GLU A 1 145 ? -17.997 7.929 17.699 1.00 98.06 145 GLU A O 1
ATOM 1089 N N . GLN A 1 146 ? -17.186 8.815 15.786 1.00 97.00 146 GLN A N 1
ATOM 1090 C CA . GLN A 1 146 ? -16.613 10.028 16.368 1.00 97.00 146 GLN A CA 1
ATOM 1091 C C . GLN A 1 146 ? -15.562 9.776 17.457 1.00 97.00 146 GLN A C 1
ATOM 1093 O O . GLN A 1 146 ? -15.372 10.609 18.341 1.00 97.00 146 GLN A O 1
ATOM 1098 N N . ALA A 1 147 ? -14.871 8.631 17.434 1.00 96.88 147 ALA A N 1
ATOM 1099 C CA . ALA A 1 147 ? -13.876 8.321 18.453 1.00 96.88 147 ALA A CA 1
ATOM 1100 C C . ALA A 1 147 ? -12.802 9.420 18.519 1.00 96.88 147 ALA A C 1
ATOM 1102 O O . ALA A 1 147 ? -12.147 9.740 17.522 1.00 96.88 147 ALA A O 1
ATOM 1103 N N . GLY A 1 148 ? -12.585 9.967 19.717 1.00 94.25 148 GLY A N 1
ATOM 1104 C CA . GLY A 1 148 ? -11.576 10.988 19.983 1.00 94.25 148 GLY A CA 1
ATOM 1105 C C . GLY A 1 148 ? -11.889 12.364 19.402 1.00 94.25 148 GLY A C 1
ATOM 1106 O O . GLY A 1 148 ? -10.973 13.172 19.279 1.00 94.25 148 GLY A O 1
ATOM 1107 N N . ARG A 1 149 ? -13.141 12.667 19.030 1.00 90.56 149 ARG A N 1
ATOM 1108 C CA . ARG A 1 149 ? -13.505 14.004 18.529 1.00 90.56 149 ARG A CA 1
ATOM 1109 C C . ARG A 1 149 ? -13.674 15.042 19.644 1.00 90.56 149 ARG A C 1
ATOM 1111 O O . ARG A 1 149 ? -13.454 16.222 19.379 1.00 90.56 149 ARG A O 1
ATOM 1118 N N . ASN A 1 150 ? -13.948 14.628 20.884 1.00 84.75 150 ASN A N 1
ATOM 1119 C CA . ASN A 1 150 ? -14.127 15.537 22.030 1.00 84.75 150 ASN A CA 1
ATOM 1120 C C . ASN A 1 150 ? -13.109 15.338 23.167 1.00 84.75 150 ASN A C 1
ATOM 1122 O O . ASN A 1 150 ? -13.469 15.276 24.335 1.00 84.75 150 ASN A O 1
ATOM 1126 N N . ILE A 1 151 ? -11.816 15.317 22.847 1.00 78.12 151 ILE A N 1
ATOM 1127 C CA . ILE A 1 151 ? -10.747 15.117 23.840 1.00 78.12 151 ILE A CA 1
ATOM 1128 C C . ILE A 1 151 ? -10.093 16.437 24.298 1.00 78.12 151 ILE A C 1
ATOM 1130 O O . ILE A 1 151 ? -9.567 17.179 23.466 1.00 78.12 151 ILE A O 1
ATOM 1134 N N . PRO A 1 152 ? -10.049 16.743 25.614 1.00 70.06 152 PRO A N 1
ATOM 1135 C CA . PRO A 1 152 ? -9.437 17.980 26.117 1.00 70.06 152 PRO A CA 1
ATOM 1136 C C . PRO A 1 152 ? -7.901 18.018 26.047 1.00 70.06 152 PRO A C 1
ATOM 1138 O O . PRO A 1 152 ? -7.320 19.102 26.011 1.00 70.06 152 PRO A O 1
ATOM 1141 N N . PHE A 1 153 ? -7.236 16.858 26.113 1.00 73.81 153 PHE A N 1
ATOM 1142 C CA . PHE A 1 153 ? -5.775 16.748 26.181 1.00 73.81 153 PHE A CA 1
ATOM 1143 C C . PHE A 1 153 ? -5.279 15.370 25.722 1.00 73.81 153 PHE A C 1
ATOM 1145 O O . PHE A 1 153 ? -5.882 14.350 26.058 1.00 73.81 153 PHE A O 1
ATOM 1152 N N . GLN A 1 154 ? -4.147 15.340 25.013 1.00 77.38 154 GLN A N 1
ATOM 1153 C CA . GLN A 1 154 ? -3.524 14.136 24.465 1.00 77.38 154 GLN A CA 1
ATOM 1154 C C . GLN A 1 154 ? -2.010 14.152 24.707 1.00 77.38 154 GLN A C 1
ATOM 1156 O O . GLN A 1 154 ? -1.330 15.137 24.420 1.00 77.38 154 GLN A O 1
ATOM 1161 N N . ASN A 1 155 ? -1.471 13.050 25.224 1.00 83.88 155 ASN A N 1
ATOM 1162 C CA . ASN A 1 155 ? -0.034 12.854 25.452 1.00 83.88 155 ASN A CA 1
ATOM 1163 C C . ASN A 1 155 ? 0.428 11.400 25.243 1.00 83.88 155 ASN A C 1
ATOM 1165 O O . ASN A 1 155 ? 1.571 11.070 25.555 1.00 83.88 155 ASN A O 1
ATOM 1169 N N . ASP A 1 156 ? -0.461 10.537 24.758 1.00 87.25 156 ASP A N 1
ATOM 1170 C CA . ASP A 1 156 ? -0.204 9.143 24.408 1.00 87.25 156 ASP A CA 1
ATOM 1171 C C . ASP A 1 156 ? -0.901 8.828 23.074 1.00 87.25 156 ASP A C 1
ATOM 1173 O O . ASP A 1 156 ? -1.537 9.707 22.500 1.00 87.25 156 ASP A O 1
ATOM 1177 N N . TRP A 1 157 ? -0.763 7.603 22.565 1.00 88.38 157 TRP A N 1
ATOM 1178 C CA . TRP A 1 157 ? -1.398 7.164 21.317 1.00 88.38 157 TRP A CA 1
ATOM 1179 C C . TRP A 1 157 ? -2.796 6.558 21.521 1.00 88.38 157 TRP A C 1
ATOM 1181 O O . TRP A 1 157 ? -3.467 6.232 20.549 1.00 88.38 157 TRP A O 1
ATOM 1191 N N . ARG A 1 158 ? -3.254 6.354 22.763 1.00 90.56 158 ARG A N 1
ATOM 1192 C CA . ARG A 1 158 ? -4.489 5.610 23.068 1.00 90.56 158 ARG A CA 1
ATOM 1193 C C . ARG A 1 158 ? -5.696 6.539 23.093 1.00 90.56 158 ARG A C 1
ATOM 1195 O O . ARG A 1 158 ? -6.360 6.688 24.120 1.00 90.56 158 ARG A O 1
ATOM 1202 N N . TYR A 1 159 ? -5.964 7.165 21.954 1.00 93.94 159 TYR A N 1
ATOM 1203 C CA . TYR A 1 159 ? -7.106 8.049 21.767 1.00 93.94 159 TYR A CA 1
ATOM 1204 C C . TYR A 1 159 ? -7.717 7.906 20.381 1.00 93.94 159 TYR A C 1
ATOM 1206 O O . TYR A 1 159 ? -7.022 7.571 19.430 1.00 93.94 159 TYR A O 1
ATOM 1214 N N . GLY A 1 160 ? -9.013 8.189 20.255 1.00 96.12 160 GLY A N 1
ATOM 1215 C CA . GLY A 1 160 ? -9.714 8.123 18.976 1.00 96.12 160 GLY A CA 1
ATOM 1216 C C . GLY A 1 160 ? -9.642 6.776 18.265 1.00 96.12 160 GLY A C 1
ATOM 1217 O O . GLY A 1 160 ? -9.539 6.743 17.037 1.00 96.12 160 GLY A O 1
ATOM 1218 N N . ILE A 1 161 ? -9.667 5.683 19.035 1.00 98.31 161 ILE A N 1
ATOM 1219 C CA . ILE A 1 161 ? -9.620 4.315 18.513 1.00 98.31 161 ILE A CA 1
ATOM 1220 C C . ILE A 1 161 ? -10.995 3.655 18.640 1.00 98.31 161 ILE A C 1
ATOM 1222 O O . ILE A 1 161 ? -11.602 3.672 19.710 1.00 98.31 161 ILE A O 1
ATOM 1226 N N . GLY A 1 162 ? -11.471 3.015 17.576 1.00 98.38 162 GLY A N 1
ATOM 1227 C CA . GLY A 1 162 ? -12.726 2.265 17.598 1.00 98.38 162 GLY A CA 1
ATOM 1228 C C . GLY A 1 162 ? -12.594 0.971 18.396 1.00 98.38 162 GLY A C 1
ATOM 1229 O O . GLY A 1 162 ? -13.286 0.753 19.394 1.00 98.38 162 GLY A O 1
ATOM 1230 N N . LEU A 1 163 ? -11.652 0.126 17.979 1.00 98.75 163 LEU A N 1
ATOM 1231 C CA . LEU A 1 163 ? -11.359 -1.160 18.602 1.00 98.75 163 LEU A CA 1
ATOM 1232 C C . LEU A 1 163 ? -9.841 -1.391 18.699 1.00 98.75 163 LEU A C 1
ATOM 1234 O O . LEU A 1 163 ? -9.144 -1.482 17.689 1.00 98.75 163 LEU A O 1
ATOM 1238 N N . SER A 1 164 ? -9.343 -1.526 19.928 1.00 98.69 164 SER A N 1
ATOM 1239 C CA . SER A 1 164 ? -7.953 -1.865 20.250 1.00 98.69 164 SER A CA 1
ATOM 1240 C C . SER A 1 164 ? -7.863 -3.310 20.737 1.00 98.69 164 SER A C 1
ATOM 1242 O O . SER A 1 164 ? -8.567 -3.712 21.666 1.00 98.69 164 SER A O 1
ATOM 1244 N N . VAL A 1 165 ? -6.991 -4.098 20.110 1.00 98.69 165 VAL A N 1
ATOM 1245 C CA . VAL A 1 165 ? -6.788 -5.518 20.402 1.00 98.69 165 VAL A CA 1
ATOM 1246 C C . VAL A 1 165 ? -5.322 -5.748 20.730 1.00 98.69 165 VAL A C 1
ATOM 1248 O O . VAL A 1 165 ? -4.470 -5.751 19.848 1.00 98.69 165 VAL A O 1
ATOM 1251 N N . GLY A 1 166 ? -5.037 -5.899 22.020 1.00 97.12 166 GLY A N 1
ATOM 1252 C CA . GLY A 1 166 ? -3.686 -6.027 22.546 1.00 97.12 166 GLY A CA 1
ATOM 1253 C C . GLY A 1 166 ? -3.436 -7.323 23.304 1.00 97.12 166 GLY A C 1
ATOM 1254 O O . GLY A 1 166 ? -4.368 -8.062 23.640 1.00 97.12 166 GLY A O 1
ATOM 1255 N N . ASP A 1 167 ? -2.167 -7.546 23.649 1.00 96.12 167 ASP A N 1
ATOM 1256 C CA . ASP A 1 167 ? -1.727 -8.497 24.683 1.00 96.12 167 ASP A CA 1
ATOM 1257 C C . ASP A 1 167 ? -2.296 -9.915 24.477 1.00 96.12 167 ASP A C 1
ATOM 1259 O O . ASP A 1 167 ? -3.041 -10.460 25.298 1.00 96.12 167 ASP A O 1
ATOM 1263 N N . GLY A 1 168 ? -2.015 -10.485 23.302 1.00 97.00 168 GLY A N 1
ATOM 1264 C CA . GLY A 1 168 ? -2.426 -11.840 22.923 1.00 97.00 168 GLY A CA 1
ATOM 1265 C C . GLY A 1 168 ? -3.928 -12.035 22.689 1.00 97.00 168 GLY A C 1
ATOM 1266 O O . GLY A 1 168 ? -4.391 -13.175 22.611 1.00 97.00 168 GLY A O 1
ATOM 1267 N N . SER A 1 169 ? -4.724 -10.963 22.632 1.00 98.69 169 SER A N 1
ATOM 1268 C CA . SER A 1 169 ? -6.175 -11.061 22.423 1.00 98.69 169 SER A CA 1
ATOM 1269 C C . SER A 1 169 ? -6.522 -11.536 21.005 1.00 98.69 169 SER A C 1
ATOM 1271 O O . SER A 1 169 ? -5.818 -11.234 20.044 1.00 98.69 169 SER A O 1
ATOM 1273 N N . THR A 1 170 ? -7.609 -12.303 20.883 1.00 98.56 170 THR A N 1
ATOM 1274 C CA . THR A 1 170 ? -8.039 -12.977 19.641 1.00 98.56 170 THR A CA 1
ATOM 1275 C C . THR A 1 170 ? -9.569 -12.948 19.482 1.00 98.56 170 THR A C 1
ATOM 1277 O O . THR A 1 170 ? -10.243 -13.972 19.625 1.00 98.56 170 THR A O 1
ATOM 1280 N N . PRO A 1 171 ? -10.175 -11.771 19.240 1.00 98.75 171 PRO A N 1
ATOM 1281 C CA . PRO A 1 171 ? -11.618 -11.662 19.068 1.00 98.75 171 PRO A CA 1
ATOM 1282 C C . PRO A 1 171 ? -12.089 -12.256 17.734 1.00 98.75 171 PRO A C 1
ATOM 1284 O O . PRO A 1 171 ? -11.326 -12.415 16.779 1.00 98.75 171 PRO A O 1
ATOM 1287 N N . ILE A 1 172 ? -13.393 -12.515 17.654 1.00 98.88 172 ILE A N 1
ATOM 1288 C CA . ILE A 1 172 ? -14.101 -12.646 16.377 1.00 98.88 172 ILE A CA 1
ATOM 1289 C C . ILE A 1 172 ? -14.983 -11.410 16.216 1.00 98.88 172 ILE A C 1
ATOM 1291 O O . ILE A 1 172 ? -15.883 -11.203 17.029 1.00 98.88 172 ILE A O 1
ATOM 1295 N N . VAL A 1 173 ? -14.750 -10.621 15.169 1.00 98.94 173 VAL A N 1
ATOM 1296 C CA . VAL A 1 173 ? -15.471 -9.378 14.867 1.00 98.94 173 VAL A CA 1
ATOM 1297 C C . VAL A 1 173 ? -16.150 -9.504 13.509 1.00 98.94 173 VAL A C 1
ATOM 1299 O O . VAL A 1 173 ? -15.513 -9.869 12.523 1.00 98.94 173 VAL A O 1
ATOM 1302 N N . GLN A 1 174 ? -17.458 -9.251 13.459 1.00 98.88 174 GLN A N 1
ATOM 1303 C CA . GLN A 1 174 ? -18.267 -9.434 12.252 1.00 98.88 174 GLN A CA 1
ATOM 1304 C C . GLN A 1 174 ? -19.235 -8.263 12.082 1.00 98.88 174 GLN A C 1
ATOM 1306 O O . GLN A 1 174 ? -19.984 -7.972 13.015 1.00 98.88 174 GLN A O 1
ATOM 1311 N N . GLY A 1 175 ? -19.250 -7.628 10.908 1.00 98.62 175 GLY A N 1
ATOM 1312 C CA . GLY A 1 175 ? -20.219 -6.566 10.610 1.00 98.62 175 GLY A CA 1
ATOM 1313 C C . GLY A 1 175 ? -19.942 -5.257 11.352 1.00 98.62 175 GLY A C 1
ATOM 1314 O O . GLY A 1 175 ? -20.882 -4.615 11.807 1.00 98.62 175 GLY A O 1
ATOM 1315 N N . ALA A 1 176 ? -18.675 -4.897 11.573 1.00 98.81 176 ALA A N 1
ATOM 1316 C CA . ALA A 1 176 ? -18.343 -3.670 12.297 1.00 98.81 176 ALA A CA 1
ATOM 1317 C C . ALA A 1 176 ? -18.327 -2.440 11.374 1.00 98.81 176 ALA A C 1
ATOM 1319 O O . ALA A 1 176 ? -17.926 -2.533 10.215 1.00 98.81 176 ALA A O 1
ATOM 1320 N N . TYR A 1 177 ? -18.725 -1.291 11.912 1.00 98.88 177 TYR A N 1
ATOM 1321 C CA . TYR A 1 177 ? -18.730 0.000 11.239 1.00 98.88 177 TYR A CA 1
ATOM 1322 C C . TYR A 1 177 ? -18.007 1.044 12.097 1.00 98.88 177 TYR A C 1
ATOM 1324 O O . TYR A 1 177 ? -18.345 1.227 13.270 1.00 98.88 177 TYR A O 1
ATOM 1332 N N . PHE A 1 178 ? -17.009 1.710 11.515 1.00 98.88 178 PHE A N 1
ATOM 1333 C CA . PHE A 1 178 ? -16.206 2.742 12.175 1.00 98.88 178 PHE A CA 1
ATOM 1334 C C . PHE A 1 178 ? -16.221 4.027 11.344 1.00 98.88 178 PHE A C 1
ATOM 1336 O O . PHE A 1 178 ? -15.709 4.029 10.229 1.00 98.88 178 PHE A O 1
ATOM 1343 N N . THR A 1 179 ? -16.759 5.125 11.879 1.00 98.69 179 THR A N 1
ATOM 1344 C CA . THR A 1 179 ? -16.813 6.408 11.147 1.00 98.69 179 THR A CA 1
ATOM 1345 C C . THR A 1 179 ? -16.289 7.588 11.960 1.00 98.69 179 THR A C 1
ATOM 1347 O O . THR A 1 179 ? -16.457 7.648 13.183 1.00 98.69 179 THR A O 1
ATOM 1350 N N . ASP A 1 180 ? -15.650 8.548 11.293 1.00 97.81 180 ASP A N 1
ATOM 1351 C CA . ASP A 1 180 ? -15.257 9.841 11.869 1.00 97.81 180 ASP A CA 1
ATOM 1352 C C . ASP A 1 180 ? -14.287 9.720 13.061 1.00 97.81 180 ASP A C 1
ATOM 1354 O O . ASP A 1 180 ? -14.387 10.437 14.054 1.00 97.81 180 ASP A O 1
ATOM 1358 N N . HIS A 1 181 ? -13.346 8.778 12.998 1.00 97.62 181 HIS A N 1
ATOM 1359 C CA . HIS A 1 181 ? -12.369 8.582 14.073 1.00 97.62 181 HIS A CA 1
ATOM 1360 C C . HIS A 1 181 ? -11.174 9.511 13.902 1.00 97.62 181 HIS A C 1
ATOM 1362 O O . HIS A 1 181 ? -10.691 9.728 12.791 1.00 97.62 181 HIS A O 1
ATOM 1368 N N . LEU A 1 182 ? -10.650 10.016 15.021 1.00 96.06 182 LEU A N 1
ATOM 1369 C CA . LEU A 1 182 ? -9.457 10.855 14.994 1.00 96.06 182 LEU A CA 1
ATOM 1370 C C . LEU A 1 182 ? -8.186 10.053 14.676 1.00 96.06 182 LEU A C 1
ATOM 1372 O O . LEU A 1 182 ? -7.305 10.583 14.003 1.00 96.06 182 LEU A O 1
ATOM 1376 N N . LEU A 1 183 ? -8.073 8.808 15.162 1.00 96.81 183 LEU A N 1
ATOM 1377 C CA . LEU A 1 183 ? -6.858 8.002 15.018 1.00 96.81 183 LEU A CA 1
ATOM 1378 C C . LEU A 1 183 ? -7.090 6.711 14.227 1.00 96.81 183 LEU A C 1
ATOM 1380 O O . LEU A 1 183 ? -6.590 6.607 13.113 1.00 96.81 183 LEU A O 1
ATOM 1384 N N . ARG A 1 184 ? -7.785 5.705 14.773 1.00 98.31 184 ARG A N 1
ATOM 1385 C CA . ARG A 1 184 ? -7.826 4.363 14.154 1.00 98.31 184 ARG A CA 1
ATOM 1386 C C . ARG A 1 184 ? -9.180 3.687 14.250 1.00 98.31 184 ARG A C 1
ATOM 1388 O O . ARG A 1 184 ? -9.786 3.699 15.314 1.00 98.31 184 ARG A O 1
ATOM 1395 N N . GLY A 1 185 ? -9.608 3.009 13.187 1.00 98.50 185 GLY A N 1
ATOM 1396 C CA . GLY A 1 185 ? -10.745 2.086 13.263 1.00 98.50 185 GLY A CA 1
ATOM 1397 C C . GLY A 1 185 ? -10.367 0.850 14.082 1.00 98.50 185 GLY A C 1
ATOM 1398 O O . GLY A 1 185 ? -10.874 0.635 15.186 1.00 98.50 185 GLY A O 1
ATOM 1399 N N . LEU A 1 186 ? -9.400 0.087 13.567 1.00 98.75 186 LEU A N 1
ATOM 1400 C CA . LEU A 1 186 ? -8.829 -1.099 14.208 1.00 98.75 186 LEU A CA 1
ATOM 1401 C C . LEU A 1 186 ? -7.361 -0.879 14.573 1.00 98.75 186 LEU A C 1
ATOM 1403 O O . LEU A 1 186 ? -6.569 -0.408 13.760 1.00 98.75 186 LEU A O 1
ATOM 1407 N N . ASN A 1 187 ? -6.989 -1.275 15.787 1.00 98.56 187 ASN A N 1
ATOM 1408 C CA . ASN A 1 187 ? -5.626 -1.165 16.293 1.00 98.56 187 ASN A CA 1
ATOM 1409 C C . ASN A 1 187 ? -5.176 -2.467 16.961 1.00 98.56 187 ASN A C 1
ATOM 1411 O O . ASN A 1 187 ? -5.605 -2.769 18.074 1.00 98.56 187 ASN A O 1
ATOM 1415 N N . LEU A 1 188 ? -4.291 -3.215 16.311 1.00 98.06 188 LEU A N 1
ATOM 1416 C CA . LEU A 1 188 ? -3.788 -4.502 16.781 1.00 98.06 188 LEU A CA 1
ATOM 1417 C C . LEU A 1 188 ? -2.323 -4.392 17.201 1.00 98.06 188 LEU A C 1
ATOM 1419 O O . LEU A 1 188 ? -1.528 -3.795 16.479 1.00 98.06 188 LEU A O 1
ATOM 1423 N N . TRP A 1 189 ? -1.978 -4.957 18.358 1.00 95.69 189 TRP A N 1
ATOM 1424 C CA . TRP A 1 189 ? -0.628 -4.892 18.927 1.00 95.69 189 TRP A CA 1
ATOM 1425 C C . TRP A 1 189 ? -0.354 -6.042 19.909 1.00 95.69 189 TRP A C 1
ATOM 1427 O O . TRP A 1 189 ? -1.268 -6.729 20.365 1.00 95.69 189 TRP A O 1
ATOM 1437 N N . GLY A 1 190 ? 0.912 -6.249 20.279 1.00 93.06 190 GLY A N 1
ATOM 1438 C CA . GLY A 1 190 ? 1.288 -7.130 21.391 1.00 93.06 190 GLY A CA 1
ATOM 1439 C C . GLY A 1 190 ? 0.919 -8.602 21.187 1.00 93.06 190 GLY A C 1
ATOM 1440 O O . GLY A 1 190 ? 0.249 -9.187 22.041 1.00 93.06 190 GLY A O 1
ATOM 1441 N N . ALA A 1 191 ? 1.348 -9.196 20.069 1.00 93.88 191 ALA A N 1
ATOM 1442 C CA . ALA A 1 191 ? 1.108 -10.598 19.713 1.00 93.88 191 ALA A CA 1
ATOM 1443 C C . ALA A 1 191 ? -0.380 -10.972 19.610 1.00 93.88 191 ALA A C 1
ATOM 1445 O O . ALA A 1 191 ? -0.770 -12.109 19.887 1.00 93.88 191 ALA A O 1
ATOM 1446 N N . SER A 1 192 ? -1.224 -10.010 19.233 1.00 96.75 192 SER A N 1
ATOM 1447 C CA . SER A 1 192 ? -2.654 -10.237 19.039 1.00 96.75 192 SER A CA 1
ATOM 1448 C C . SER A 1 192 ? -2.952 -10.986 17.735 1.00 96.75 192 SER A C 1
ATOM 1450 O O . SER A 1 192 ? -2.094 -11.170 16.868 1.00 96.75 192 SER A O 1
ATOM 1452 N N . GLY A 1 193 ? -4.196 -11.428 17.588 1.00 97.25 193 GLY A N 1
ATOM 1453 C CA . GLY A 1 193 ? -4.713 -12.013 16.357 1.00 97.25 193 GLY A CA 1
ATOM 1454 C C . GLY A 1 193 ? -6.231 -11.902 16.324 1.00 97.25 193 GLY A C 1
ATOM 1455 O O . GLY A 1 193 ? -6.804 -10.978 16.892 1.00 97.25 193 GLY A O 1
ATOM 1456 N N . GLY A 1 194 ? -6.896 -12.871 15.703 1.00 98.25 194 GLY A N 1
ATOM 1457 C CA . GLY A 1 194 ? -8.357 -12.911 15.615 1.00 98.25 194 GLY A CA 1
ATOM 1458 C C . GLY A 1 194 ? -8.860 -12.918 14.178 1.00 98.25 194 GLY A C 1
ATOM 1459 O O . GLY A 1 194 ? -8.074 -12.937 13.230 1.00 98.25 194 GLY A O 1
ATOM 1460 N N . LEU A 1 195 ? -10.185 -12.939 14.044 1.00 98.81 195 LEU A N 1
ATOM 1461 C CA . LEU A 1 195 ? -10.890 -12.925 12.764 1.00 98.81 195 LEU A CA 1
ATOM 1462 C C . LEU A 1 195 ? -11.756 -11.673 12.676 1.00 98.81 195 LEU A C 1
ATOM 1464 O O . LEU A 1 195 ? -12.617 -11.454 13.529 1.00 98.81 195 LEU A O 1
ATOM 1468 N N . TYR A 1 196 ? -11.576 -10.916 11.606 1.00 98.88 196 TYR A N 1
ATOM 1469 C CA . TYR A 1 196 ? -12.250 -9.652 11.359 1.00 98.88 196 TYR A CA 1
ATOM 1470 C C . TYR A 1 196 ? -12.893 -9.724 9.987 1.00 98.88 196 TYR A C 1
ATOM 1472 O O . TYR A 1 196 ? -12.186 -9.898 8.999 1.00 98.88 196 TYR A O 1
ATOM 1480 N N . ARG A 1 197 ? -14.221 -9.631 9.914 1.00 98.75 197 ARG A N 1
ATOM 1481 C CA . ARG A 1 197 ? -14.896 -9.731 8.622 1.00 98.75 197 ARG A CA 1
ATOM 1482 C C . ARG A 1 197 ? -16.070 -8.802 8.422 1.00 98.75 197 ARG A C 1
ATOM 1484 O O . ARG A 1 197 ? -16.798 -8.518 9.380 1.00 98.75 197 ARG A O 1
ATOM 1491 N N . ASN A 1 198 ? -16.284 -8.422 7.168 1.00 98.81 198 ASN A N 1
ATOM 1492 C CA . ASN A 1 198 ? -17.352 -7.531 6.735 1.00 98.81 198 ASN A CA 1
ATOM 1493 C C . ASN A 1 198 ? -17.287 -6.227 7.540 1.00 98.81 198 ASN A C 1
ATOM 1495 O O . ASN A 1 198 ? -18.196 -5.921 8.316 1.00 98.81 198 ASN A O 1
ATOM 1499 N N . ILE A 1 199 ? -16.155 -5.531 7.458 1.00 98.88 199 ILE A N 1
ATOM 1500 C CA . ILE A 1 199 ? -15.919 -4.301 8.219 1.00 98.88 199 ILE A CA 1
ATOM 1501 C C . ILE A 1 199 ? -15.867 -3.123 7.264 1.00 98.88 199 ILE A C 1
ATOM 1503 O O . ILE A 1 199 ? -15.150 -3.144 6.266 1.00 98.88 199 ILE A O 1
ATOM 1507 N N . VAL A 1 200 ? -16.605 -2.079 7.615 1.00 98.94 200 VAL A N 1
ATOM 1508 C CA . VAL A 1 200 ? -16.647 -0.829 6.867 1.00 98.94 200 VAL A CA 1
ATOM 1509 C C . VAL A 1 200 ? -16.065 0.280 7.731 1.00 98.94 200 VAL A C 1
ATOM 1511 O O . VAL A 1 200 ? -16.363 0.383 8.923 1.00 98.94 200 VAL A O 1
ATOM 1514 N N . MET A 1 201 ? -15.214 1.099 7.130 1.00 98.81 201 MET A N 1
ATOM 1515 C CA . MET A 1 201 ? -14.604 2.252 7.771 1.00 98.81 201 MET A CA 1
ATOM 1516 C C . MET A 1 201 ? -14.701 3.460 6.861 1.00 98.81 201 MET A C 1
ATOM 1518 O O . MET A 1 201 ? -14.442 3.354 5.662 1.00 98.81 201 MET A O 1
ATOM 1522 N N . ASP A 1 202 ? -15.003 4.615 7.436 1.00 97.88 202 ASP A N 1
ATOM 1523 C CA . ASP A 1 202 ? -14.942 5.873 6.709 1.00 97.88 202 ASP A CA 1
ATOM 1524 C C . ASP A 1 202 ? -14.428 7.025 7.573 1.00 97.88 202 ASP A C 1
ATOM 1526 O O . ASP A 1 202 ? -14.658 7.081 8.781 1.00 97.88 202 ASP A O 1
ATOM 1530 N N . ASN A 1 203 ? -13.718 7.964 6.948 1.00 97.88 203 ASN A N 1
ATOM 1531 C CA . ASN A 1 203 ? -13.271 9.197 7.598 1.00 97.88 203 ASN A CA 1
ATOM 1532 C C . ASN A 1 203 ? -12.431 8.947 8.872 1.00 97.88 203 ASN A C 1
ATOM 1534 O O . ASN A 1 203 ? -12.748 9.413 9.969 1.00 97.88 203 ASN A O 1
ATOM 1538 N N . ILE A 1 204 ? -11.345 8.187 8.724 1.00 98.25 204 ILE A N 1
ATOM 1539 C CA . ILE A 1 204 ? -10.388 7.901 9.802 1.00 98.25 204 ILE A CA 1
ATOM 1540 C C . ILE A 1 204 ? -9.180 8.831 9.638 1.00 98.25 204 ILE A C 1
ATOM 1542 O O . ILE A 1 204 ? -8.252 8.530 8.884 1.00 98.25 204 ILE A O 1
ATOM 1546 N N . SER A 1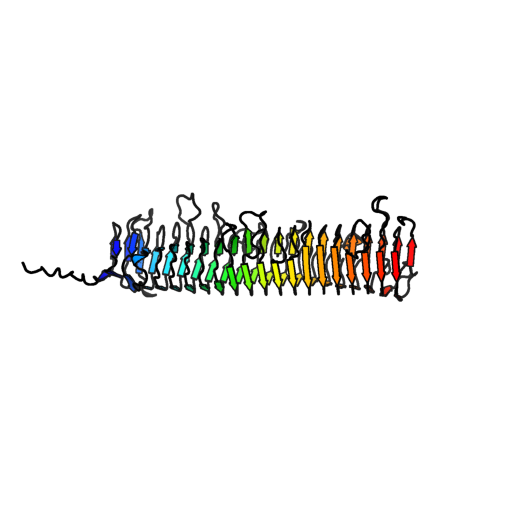 205 ? -9.237 10.009 10.263 1.00 95.81 205 SER A N 1
ATOM 1547 C CA . SER A 1 205 ? -8.358 11.132 9.911 1.00 95.81 205 SER A CA 1
ATOM 1548 C C . SER A 1 205 ? -8.235 12.204 11.002 1.00 95.81 205 SER A C 1
ATOM 1550 O O . SER A 1 205 ? -9.175 12.480 11.762 1.00 95.81 205 SER A O 1
ATOM 1552 N N . GLY A 1 206 ? -7.083 12.885 11.006 1.00 91.62 206 GLY A N 1
ATOM 1553 C CA . GLY A 1 206 ? -6.871 14.159 11.703 1.00 91.62 206 GLY A CA 1
ATOM 1554 C C . GLY A 1 206 ? -5.993 14.082 12.952 1.00 91.62 206 GLY A C 1
ATOM 1555 O O . GLY A 1 206 ? -5.780 15.096 13.621 1.00 91.62 206 GLY A O 1
ATOM 1556 N N . SER A 1 207 ? -5.477 12.902 13.287 1.00 91.44 207 SER A N 1
ATOM 1557 C CA . SER A 1 207 ? -4.517 12.737 14.375 1.00 91.44 207 SER A CA 1
ATOM 1558 C C . SER A 1 207 ? -3.169 13.384 14.041 1.00 91.44 207 SER A C 1
ATOM 1560 O O . SER A 1 207 ? -2.635 13.218 12.950 1.00 91.44 207 SER A O 1
ATOM 1562 N N . VAL A 1 208 ? -2.576 14.066 15.026 1.00 85.38 208 VAL A N 1
ATOM 1563 C CA . VAL A 1 208 ? -1.238 14.682 14.913 1.00 85.38 208 VAL A CA 1
ATOM 1564 C C . VAL A 1 208 ? -0.181 14.052 15.828 1.00 85.38 208 VAL A C 1
ATOM 1566 O O . VAL A 1 208 ? 0.998 14.361 15.686 1.00 85.38 208 VAL A O 1
ATOM 1569 N N . LEU A 1 209 ? -0.575 13.194 16.779 1.00 86.62 209 LEU A N 1
ATOM 1570 C CA . LEU A 1 209 ? 0.346 12.532 17.723 1.00 86.62 209 LEU A CA 1
ATOM 1571 C C . LEU A 1 209 ? 0.551 11.040 17.432 1.00 86.62 209 LEU A C 1
ATOM 1573 O O . LEU A 1 209 ? 1.422 10.413 18.031 1.00 86.62 209 LEU A O 1
ATOM 1577 N N . GLY A 1 210 ? -0.240 10.473 16.526 1.00 89.38 210 GLY A N 1
ATOM 1578 C CA . GLY A 1 210 ? -0.129 9.092 16.075 1.00 89.38 210 GLY A CA 1
ATOM 1579 C C . GLY A 1 210 ? -0.557 8.961 14.620 1.00 89.38 210 GLY A C 1
ATOM 1580 O O . GLY A 1 210 ? -1.306 9.798 14.114 1.00 89.38 210 GLY A O 1
ATOM 1581 N N . GLU A 1 211 ? -0.087 7.909 13.960 1.00 93.19 211 GLU A N 1
ATOM 1582 C CA . GLU A 1 211 ? -0.439 7.615 12.570 1.00 93.19 211 GLU A CA 1
ATOM 1583 C C . GLU A 1 211 ? -1.895 7.157 12.494 1.00 93.19 211 GLU A C 1
ATOM 1585 O O . GLU A 1 211 ? -2.246 6.089 13.019 1.00 93.19 211 GLU A O 1
ATOM 1590 N N . ALA A 1 212 ? -2.727 7.996 11.875 1.00 96.56 212 ALA A N 1
ATOM 1591 C CA . ALA A 1 212 ? -4.119 7.677 11.634 1.00 96.56 212 ALA A CA 1
ATOM 1592 C C . ALA A 1 212 ? -4.252 6.667 10.497 1.00 96.56 212 ALA A C 1
ATOM 1594 O O . ALA A 1 212 ? -3.658 6.830 9.427 1.00 96.56 212 ALA A O 1
ATOM 1595 N N . ALA A 1 213 ? -5.032 5.618 10.745 1.00 98.25 213 ALA A N 1
ATOM 1596 C CA . ALA A 1 213 ? -5.274 4.585 9.756 1.00 98.25 213 ALA A CA 1
ATOM 1597 C C . ALA A 1 213 ? -6.594 3.858 9.977 1.00 98.25 213 ALA A C 1
ATOM 1599 O O . ALA A 1 213 ? -7.013 3.681 11.120 1.00 98.25 213 ALA A O 1
ATOM 1600 N N . GLY A 1 214 ? -7.217 3.362 8.908 1.00 98.56 214 GLY A N 1
ATOM 1601 C CA . GLY A 1 214 ? -8.346 2.441 9.047 1.00 98.56 214 GLY A CA 1
ATOM 1602 C C . GLY A 1 214 ? -7.950 1.223 9.888 1.00 98.56 214 GLY A C 1
ATOM 1603 O O . GLY A 1 214 ? -8.530 0.972 10.950 1.00 98.56 214 GLY A O 1
ATOM 1604 N N . VAL A 1 215 ? -6.886 0.534 9.469 1.00 98.88 215 VAL A N 1
ATOM 1605 C CA . VAL A 1 215 ? -6.309 -0.609 10.189 1.00 98.88 215 VAL A CA 1
ATOM 1606 C C . VAL A 1 215 ? -4.845 -0.349 10.525 1.00 98.88 215 VAL A C 1
ATOM 1608 O O . VAL A 1 215 ? -4.047 -0.038 9.648 1.00 98.88 215 VAL A O 1
ATOM 1611 N N . TRP A 1 216 ? -4.483 -0.545 11.790 1.00 98.31 216 TRP A N 1
ATOM 1612 C CA . TRP A 1 216 ? -3.103 -0.634 12.259 1.00 98.31 216 TRP A CA 1
ATOM 1613 C C . TRP A 1 216 ? -2.823 -2.040 12.782 1.00 98.31 216 TRP A C 1
ATOM 1615 O O . TRP A 1 216 ? -3.541 -2.518 13.665 1.00 98.31 216 TRP A O 1
ATOM 1625 N N . VAL A 1 217 ? -1.768 -2.679 12.280 1.00 97.88 217 VAL A N 1
ATOM 1626 C CA . VAL A 1 217 ? -1.271 -3.961 12.786 1.00 97.88 217 VAL A CA 1
ATOM 1627 C C . VAL A 1 217 ? 0.192 -3.835 13.168 1.00 97.88 217 VAL A C 1
ATOM 1629 O O . VAL A 1 217 ? 1.036 -3.505 12.342 1.00 97.88 217 VAL A O 1
ATOM 1632 N N . GLU A 1 218 ? 0.484 -4.173 14.415 1.00 94.44 218 GLU A N 1
ATOM 1633 C CA . GLU A 1 218 ? 1.823 -4.199 14.984 1.00 94.44 218 GLU A CA 1
ATOM 1634 C C . GLU A 1 218 ? 2.065 -5.544 15.664 1.00 94.44 218 GLU A C 1
ATOM 1636 O O . GLU A 1 218 ? 1.250 -5.980 16.478 1.00 94.44 218 GLU A O 1
ATOM 1641 N N . ASP A 1 219 ? 3.164 -6.217 15.317 1.00 92.00 219 ASP A N 1
ATOM 1642 C CA . ASP A 1 219 ? 3.639 -7.456 15.955 1.00 92.00 219 ASP A CA 1
ATOM 1643 C C . ASP A 1 219 ? 2.510 -8.452 16.275 1.00 92.00 219 ASP A C 1
ATOM 1645 O O . ASP A 1 219 ? 2.383 -8.950 17.394 1.00 92.00 219 ASP A O 1
ATOM 1649 N N . SER A 1 220 ? 1.626 -8.662 15.294 1.00 95.31 220 SER A N 1
ATOM 1650 C CA . SER A 1 220 ? 0.371 -9.409 15.422 1.00 95.31 220 SER A CA 1
ATOM 1651 C C . SER A 1 220 ? 0.077 -10.234 14.162 1.00 95.31 220 SER A C 1
ATOM 1653 O O . SER A 1 220 ? 0.609 -9.970 13.080 1.00 95.31 220 SER A O 1
ATOM 1655 N N . VAL A 1 221 ? -0.797 -11.237 14.302 1.00 96.19 221 VAL A N 1
ATOM 1656 C CA . VAL A 1 221 ? -1.130 -12.230 13.259 1.00 96.19 221 VAL A CA 1
ATOM 1657 C C . VAL A 1 221 ? -2.647 -12.374 13.004 1.00 96.19 221 VAL A C 1
ATOM 1659 O O . VAL A 1 221 ? -3.222 -13.448 13.203 1.00 96.19 221 VAL A O 1
ATOM 1662 N N . PRO A 1 222 ? -3.349 -11.291 12.624 1.00 98.00 222 PRO A N 1
ATOM 1663 C CA . PRO A 1 222 ? -4.787 -11.318 12.340 1.00 98.00 222 PRO A CA 1
ATOM 1664 C C . PRO A 1 222 ? -5.138 -11.870 10.948 1.00 98.00 222 PRO A C 1
ATOM 1666 O O . PRO A 1 222 ? -4.329 -11.824 10.020 1.00 98.00 222 PRO A O 1
ATOM 1669 N N . LEU A 1 223 ? -6.396 -12.299 10.798 1.00 98.75 223 LEU A N 1
ATOM 1670 C CA . LEU A 1 223 ? -7.045 -12.545 9.507 1.00 98.75 223 LEU A CA 1
ATOM 1671 C C . LEU A 1 223 ? -8.187 -11.543 9.290 1.00 98.75 223 LEU A C 1
ATOM 1673 O O . LEU A 1 223 ? -9.119 -11.477 10.099 1.00 98.75 223 LEU A O 1
ATOM 1677 N N . PHE A 1 224 ? -8.128 -10.823 8.173 1.00 98.88 224 PHE A N 1
ATOM 1678 C CA . PHE A 1 224 ? -9.163 -9.920 7.687 1.00 98.88 224 PHE A CA 1
ATOM 1679 C C . PHE A 1 224 ? -9.792 -10.452 6.396 1.00 98.88 224 PHE A C 1
ATOM 1681 O O . PHE A 1 224 ? -9.075 -10.857 5.482 1.00 98.88 224 PHE A O 1
ATOM 1688 N N . GLU A 1 225 ? -11.120 -10.424 6.314 1.00 98.75 225 GLU A N 1
ATOM 1689 C CA . GLU A 1 225 ? -11.888 -10.841 5.133 1.00 98.75 225 GLU A CA 1
ATOM 1690 C C . GLU A 1 225 ? -13.010 -9.826 4.867 1.00 98.75 225 GLU A C 1
ATOM 1692 O O . GLU A 1 225 ? -13.798 -9.569 5.771 1.00 98.75 225 GLU A O 1
ATOM 1697 N N . ASP A 1 226 ? -13.124 -9.270 3.660 1.00 98.81 226 ASP A N 1
ATOM 1698 C CA . ASP A 1 226 ? -14.163 -8.281 3.305 1.00 98.81 226 ASP A CA 1
ATOM 1699 C C . ASP A 1 226 ? -14.042 -6.977 4.125 1.00 98.81 226 ASP A C 1
ATOM 1701 O O . ASP A 1 226 ? -14.758 -6.746 5.110 1.00 98.81 226 ASP A O 1
ATOM 1705 N N . LEU A 1 227 ? -13.076 -6.134 3.738 1.00 98.75 227 LEU A N 1
ATOM 1706 C CA . LEU A 1 227 ? -12.884 -4.790 4.298 1.00 98.75 227 LEU A CA 1
ATOM 1707 C C . LEU A 1 227 ? -13.179 -3.708 3.256 1.00 98.75 227 LEU A C 1
ATOM 1709 O O . LEU A 1 227 ? -12.682 -3.774 2.135 1.00 98.75 227 LEU A O 1
ATOM 1713 N N . SER A 1 228 ? -13.886 -2.659 3.672 1.00 98.88 228 SER A N 1
ATOM 1714 C CA . SER A 1 228 ? -14.074 -1.428 2.898 1.00 98.88 228 SER A CA 1
ATOM 1715 C C . SER A 1 228 ? -13.591 -0.235 3.716 1.00 98.88 228 SER A C 1
ATOM 1717 O O . SER A 1 228 ? -14.076 -0.022 4.826 1.00 98.88 228 SER A O 1
ATOM 1719 N N . ILE A 1 229 ? -12.663 0.557 3.179 1.00 98.88 229 ILE A N 1
ATOM 1720 C CA . ILE A 1 229 ? -12.115 1.750 3.842 1.00 98.88 229 ILE A CA 1
ATOM 1721 C C . ILE A 1 229 ? -12.216 2.942 2.884 1.00 98.88 229 ILE A C 1
ATOM 1723 O O . ILE A 1 229 ? -11.642 2.900 1.800 1.00 98.88 229 ILE A O 1
ATOM 1727 N N . ASP A 1 230 ? -12.920 4.006 3.273 1.00 98.69 230 ASP A N 1
ATOM 1728 C CA . ASP A 1 230 ? -13.012 5.264 2.510 1.00 98.69 230 ASP A CA 1
ATOM 1729 C C . ASP A 1 230 ? -12.446 6.444 3.318 1.00 98.69 230 ASP A C 1
ATOM 1731 O O . ASP A 1 230 ? -12.717 6.591 4.510 1.00 98.69 230 ASP A O 1
ATOM 1735 N N . LYS A 1 231 ? -11.684 7.334 2.675 1.00 97.50 231 LYS A N 1
ATOM 1736 C CA . LYS A 1 231 ? -11.225 8.613 3.266 1.00 97.50 231 LYS A CA 1
ATOM 1737 C C . LYS A 1 231 ? -10.485 8.475 4.597 1.00 97.50 231 LYS A C 1
ATOM 1739 O O . LYS A 1 231 ? -10.799 9.135 5.587 1.00 97.50 231 LYS A O 1
ATOM 1744 N N . SER A 1 232 ? -9.466 7.636 4.629 1.00 97.50 232 SER A N 1
ATOM 1745 C CA . SER A 1 232 ? -8.518 7.577 5.746 1.00 97.50 232 SER A CA 1
ATOM 1746 C C . SER A 1 232 ? -7.254 8.391 5.471 1.00 97.50 232 SER A C 1
ATOM 1748 O O . SER A 1 232 ? -6.895 8.603 4.314 1.00 97.50 232 SER A O 1
ATOM 1750 N N . AS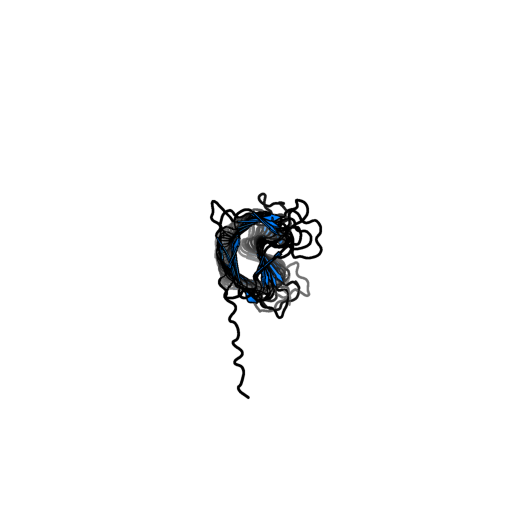P A 1 233 ? -6.511 8.781 6.507 1.00 97.94 233 ASP A N 1
ATOM 1751 C CA . ASP A 1 233 ? -5.152 9.307 6.307 1.00 97.94 233 ASP A CA 1
ATOM 1752 C C . ASP A 1 233 ? -4.274 8.241 5.628 1.00 97.94 233 ASP A C 1
ATOM 1754 O O . ASP A 1 233 ? -3.691 8.479 4.570 1.00 97.94 233 ASP A O 1
ATOM 1758 N N . THR A 1 234 ? -4.259 7.028 6.186 1.00 98.56 234 THR A N 1
ATOM 1759 C CA . THR A 1 234 ? -3.764 5.811 5.528 1.00 98.56 234 THR A CA 1
ATOM 1760 C C . THR A 1 234 ? -4.795 4.690 5.640 1.00 98.56 234 THR A C 1
ATOM 1762 O O . THR A 1 234 ? -5.417 4.536 6.684 1.00 98.56 234 THR A O 1
ATOM 1765 N N . GLY A 1 235 ? -4.999 3.887 4.596 1.00 98.62 235 GLY A N 1
ATOM 1766 C CA . GLY A 1 235 ? -5.977 2.792 4.654 1.00 98.62 235 GLY A CA 1
ATOM 1767 C C . GLY A 1 235 ? -5.560 1.721 5.659 1.00 98.62 235 GLY A C 1
ATOM 1768 O O . GLY A 1 235 ? -6.203 1.524 6.694 1.00 98.62 235 GLY A O 1
ATOM 1769 N N . ILE A 1 236 ? -4.444 1.059 5.366 1.00 98.88 236 ILE A N 1
ATOM 1770 C CA . ILE A 1 236 ? -3.883 -0.021 6.180 1.00 98.88 236 ILE A CA 1
ATOM 1771 C C . ILE A 1 236 ? -2.409 0.255 6.448 1.00 98.88 236 ILE A C 1
ATOM 1773 O O . ILE A 1 236 ? -1.649 0.533 5.522 1.00 98.88 236 ILE A O 1
ATOM 1777 N N . ILE A 1 237 ? -2.006 0.119 7.709 1.00 98.38 237 ILE A N 1
ATOM 1778 C CA . ILE A 1 237 ? -0.609 0.096 8.132 1.00 98.38 237 ILE A CA 1
ATOM 1779 C C . ILE A 1 237 ? -0.320 -1.254 8.779 1.00 98.38 237 ILE A C 1
ATOM 1781 O O . ILE A 1 237 ? -0.978 -1.636 9.750 1.00 98.38 237 ILE A O 1
ATOM 1785 N N . VAL A 1 238 ? 0.684 -1.956 8.264 1.00 97.38 238 VAL A N 1
ATOM 1786 C CA . VAL A 1 238 ? 1.268 -3.128 8.920 1.00 97.38 238 VAL A CA 1
ATOM 1787 C C . VAL A 1 238 ? 2.719 -2.804 9.215 1.00 97.38 238 VAL A C 1
ATOM 1789 O O . VAL A 1 238 ? 3.523 -2.655 8.298 1.00 97.38 238 VAL A O 1
ATOM 1792 N N . ARG A 1 239 ? 3.043 -2.691 10.501 1.00 93.38 239 ARG A N 1
ATOM 1793 C CA . ARG A 1 239 ? 4.383 -2.349 10.954 1.00 93.38 239 ARG A CA 1
ATOM 1794 C C . ARG A 1 239 ? 4.975 -3.473 11.781 1.00 93.38 239 ARG A C 1
ATOM 1796 O O . ARG A 1 239 ? 4.375 -3.963 12.736 1.00 93.38 239 ARG A O 1
ATOM 1803 N N . HIS A 1 240 ? 6.195 -3.851 11.446 1.00 89.75 240 HIS A N 1
ATOM 1804 C CA . HIS A 1 240 ? 7.023 -4.655 12.330 1.00 89.75 240 HIS A CA 1
ATOM 1805 C C . HIS A 1 240 ? 7.819 -3.732 13.259 1.00 89.75 240 HIS A C 1
ATOM 1807 O O . HIS A 1 240 ? 8.625 -2.922 12.788 1.00 89.75 240 HIS A O 1
ATOM 1813 N N . ILE A 1 241 ? 7.558 -3.796 14.566 1.00 87.94 241 ILE A N 1
ATOM 1814 C CA . ILE A 1 241 ? 8.236 -2.943 15.553 1.00 87.94 241 ILE A CA 1
ATOM 1815 C C . ILE A 1 241 ? 9.452 -3.673 16.118 1.00 87.94 241 ILE A C 1
ATOM 1817 O O . ILE A 1 241 ? 10.568 -3.154 16.019 1.00 87.94 241 ILE A O 1
ATOM 1821 N N . ASP A 1 242 ? 9.241 -4.873 16.660 1.00 81.50 242 ASP A N 1
ATOM 1822 C CA . ASP A 1 242 ? 10.273 -5.637 17.351 1.00 81.50 242 ASP A CA 1
ATOM 1823 C C . ASP A 1 242 ? 10.812 -6.793 16.501 1.00 81.50 242 ASP A C 1
ATOM 1825 O O . ASP A 1 242 ? 10.073 -7.708 16.158 1.00 81.50 242 ASP A O 1
ATOM 1829 N N . ASP A 1 243 ? 12.133 -6.860 16.293 1.00 80.44 243 ASP A N 1
ATOM 1830 C CA . ASP A 1 243 ? 12.806 -7.971 15.583 1.00 80.44 243 ASP A CA 1
ATOM 1831 C C . ASP A 1 243 ? 12.543 -9.363 16.198 1.00 80.44 243 ASP A C 1
ATOM 1833 O O . ASP A 1 243 ? 12.755 -10.387 15.547 1.00 80.44 243 ASP A O 1
ATOM 1837 N N . SER A 1 244 ? 12.134 -9.423 17.470 1.00 81.12 244 SER A N 1
ATOM 1838 C CA . SER A 1 244 ? 11.739 -10.666 18.146 1.00 81.12 244 SER A CA 1
ATOM 1839 C C . SER A 1 244 ? 10.243 -10.979 18.054 1.00 81.12 244 SER A C 1
ATOM 1841 O O . SER A 1 244 ? 9.831 -12.071 18.451 1.00 81.12 244 SER A O 1
ATOM 1843 N N . GLY A 1 245 ? 9.433 -10.017 17.613 1.00 76.44 245 GLY A N 1
ATOM 1844 C CA . GLY A 1 245 ? 8.005 -10.176 17.377 1.00 76.44 245 GLY A CA 1
ATOM 1845 C C . GLY A 1 245 ? 7.726 -10.913 16.068 1.00 76.44 245 GLY A C 1
ATOM 1846 O O . GLY A 1 245 ? 8.615 -11.147 15.251 1.00 76.44 245 GLY A O 1
ATOM 1847 N N . TYR A 1 246 ? 6.466 -11.281 15.856 1.00 82.38 246 TYR A N 1
ATOM 1848 C CA . TYR A 1 246 ? 6.000 -11.817 14.580 1.00 82.38 246 TYR A CA 1
ATOM 1849 C C . TYR A 1 246 ? 4.842 -10.957 14.095 1.00 82.38 246 TYR A C 1
ATOM 1851 O O . TYR A 1 246 ? 3.774 -10.964 14.703 1.00 82.38 246 TYR A O 1
ATOM 1859 N N . THR A 1 247 ? 5.049 -10.246 12.990 1.00 90.81 247 THR A N 1
ATOM 1860 C CA . THR A 1 247 ? 3.977 -9.556 12.268 1.00 90.81 247 THR A CA 1
ATOM 1861 C C . THR A 1 247 ? 3.670 -10.358 11.018 1.00 90.81 247 THR A C 1
ATOM 1863 O O . THR A 1 247 ? 4.558 -10.552 10.195 1.00 90.81 247 THR A O 1
ATOM 1866 N N . ARG A 1 248 ? 2.441 -10.861 10.888 1.00 92.12 248 ARG A N 1
ATOM 1867 C CA . ARG A 1 248 ? 1.972 -11.522 9.662 1.00 92.12 248 ARG A CA 1
ATOM 1868 C C . ARG A 1 248 ? 0.467 -11.357 9.526 1.00 92.12 248 ARG A C 1
ATOM 1870 O O . ARG A 1 248 ? -0.300 -12.236 9.919 1.00 92.12 248 ARG A O 1
ATOM 1877 N N . ALA A 1 249 ? 0.053 -10.209 9.014 1.00 96.19 249 ALA A N 1
ATOM 1878 C CA . ALA A 1 249 ? -1.354 -9.931 8.765 1.00 96.19 249 ALA A CA 1
ATOM 1879 C C . ALA A 1 249 ? -1.798 -10.552 7.434 1.00 96.19 249 ALA A C 1
ATOM 1881 O O . ALA A 1 249 ? -1.084 -10.453 6.441 1.00 96.19 249 ALA A O 1
ATOM 1882 N N . VAL A 1 250 ? -2.975 -11.176 7.410 1.00 98.56 250 VAL A N 1
ATOM 1883 C CA . VAL A 1 250 ? -3.565 -11.725 6.182 1.00 98.56 250 VAL A CA 1
ATOM 1884 C C . VAL A 1 250 ? -4.829 -10.951 5.850 1.00 98.56 250 VAL A C 1
ATOM 1886 O O . VAL A 1 250 ? -5.725 -10.846 6.688 1.00 98.56 250 VAL A O 1
ATOM 1889 N N . PHE A 1 251 ? -4.910 -10.445 4.626 1.00 98.88 251 PHE A N 1
ATOM 1890 C CA . PHE A 1 251 ? -6.022 -9.656 4.115 1.00 98.88 251 PHE A CA 1
ATOM 1891 C C . PHE A 1 251 ? -6.602 -10.305 2.862 1.00 98.88 251 PHE A C 1
ATOM 1893 O O . PHE A 1 251 ? -5.881 -10.634 1.919 1.00 98.88 251 PHE A O 1
ATOM 1900 N N . ARG A 1 252 ? -7.923 -10.471 2.842 1.00 98.81 252 ARG A N 1
ATOM 1901 C CA . ARG A 1 252 ? -8.664 -10.999 1.696 1.00 98.81 252 ARG A CA 1
ATOM 1902 C C . ARG A 1 252 ? -9.828 -10.091 1.368 1.00 98.81 252 ARG A C 1
ATOM 1904 O O . ARG A 1 252 ? -10.567 -9.721 2.277 1.00 98.81 252 ARG A O 1
ATOM 1911 N N . ASP A 1 253 ? -9.995 -9.794 0.085 1.00 98.81 253 ASP A N 1
ATOM 1912 C CA . ASP A 1 253 ? -11.108 -8.999 -0.434 1.00 98.81 253 ASP A CA 1
ATOM 1913 C C . ASP A 1 253 ? -11.178 -7.629 0.265 1.00 98.81 253 ASP A C 1
ATOM 1915 O O . ASP A 1 253 ? -12.002 -7.378 1.143 1.00 98.81 253 ASP A O 1
ATOM 1919 N N . VAL A 1 254 ? -10.240 -6.750 -0.087 1.00 98.88 254 VAL A N 1
ATOM 1920 C CA . VAL A 1 254 ? -10.092 -5.425 0.530 1.00 98.88 254 VAL A CA 1
ATOM 1921 C C . VAL A 1 254 ? -10.259 -4.336 -0.523 1.00 98.88 254 VAL A C 1
ATOM 1923 O O . VAL A 1 254 ? -9.545 -4.336 -1.524 1.00 98.88 254 VAL A O 1
ATOM 1926 N N . ASP A 1 255 ? -11.154 -3.382 -0.270 1.00 98.94 255 ASP A N 1
ATOM 1927 C CA . ASP A 1 255 ? -11.323 -2.160 -1.063 1.00 98.94 255 ASP A CA 1
ATOM 1928 C C . ASP A 1 255 ? -10.959 -0.935 -0.210 1.00 98.94 255 ASP A C 1
ATOM 1930 O O . ASP A 1 255 ? -11.532 -0.690 0.855 1.00 98.94 255 ASP A O 1
ATOM 1934 N N . ILE A 1 256 ? -9.952 -0.187 -0.657 1.00 98.94 256 ILE A N 1
ATOM 1935 C CA . ILE A 1 256 ? -9.499 1.060 -0.043 1.00 98.94 256 ILE A CA 1
ATOM 1936 C C . ILE A 1 256 ? -9.684 2.169 -1.064 1.00 98.94 256 ILE A C 1
ATOM 1938 O O . ILE A 1 256 ? -9.190 2.079 -2.190 1.00 98.94 256 ILE A O 1
ATOM 1942 N N . SER A 1 257 ? -10.341 3.247 -0.659 1.00 98.75 257 SER A N 1
ATOM 1943 C CA . SER A 1 257 ? -10.591 4.391 -1.521 1.00 98.75 257 SER A CA 1
ATOM 1944 C C . SER A 1 257 ? -10.276 5.716 -0.837 1.00 98.75 257 SER A C 1
ATOM 1946 O O . SER A 1 257 ? -10.459 5.895 0.368 1.00 98.75 257 SER A O 1
ATOM 1948 N N . ASN A 1 258 ? -9.793 6.668 -1.635 1.00 98.50 258 ASN A N 1
ATOM 1949 C CA . ASN A 1 258 ? -9.662 8.074 -1.259 1.00 98.50 258 ASN A CA 1
ATOM 1950 C C . ASN A 1 258 ? -8.766 8.327 -0.035 1.00 98.50 258 ASN A C 1
ATOM 1952 O O . ASN A 1 258 ? -8.995 9.269 0.728 1.00 98.50 258 ASN A O 1
ATOM 1956 N N . SER A 1 259 ? -7.739 7.500 0.172 1.00 98.44 259 SER A N 1
ATOM 1957 C CA . SER A 1 259 ? -6.763 7.755 1.230 1.00 98.44 259 SER A CA 1
ATOM 1958 C C . SER A 1 259 ? -5.968 9.035 0.966 1.00 98.44 259 SER A C 1
ATOM 1960 O O . SER A 1 259 ? -5.629 9.336 -0.176 1.00 98.44 259 SER A O 1
ATOM 1962 N N . MET A 1 260 ? -5.631 9.777 2.021 1.00 97.81 260 MET A N 1
ATOM 1963 C CA . MET A 1 260 ? -4.887 11.039 1.918 1.00 97.81 260 MET A CA 1
ATOM 1964 C C . MET A 1 260 ? -3.408 10.819 1.579 1.00 97.81 260 MET A C 1
ATOM 1966 O O . MET A 1 260 ? -2.873 11.478 0.692 1.00 97.81 260 MET A O 1
ATOM 1970 N N . TYR A 1 261 ? -2.755 9.898 2.290 1.00 97.88 261 TYR A N 1
ATOM 1971 C CA . TYR A 1 261 ? -1.315 9.663 2.203 1.00 97.88 261 TYR A CA 1
ATOM 1972 C C . TYR A 1 261 ? -0.979 8.362 1.487 1.00 97.88 261 TYR A C 1
ATOM 1974 O O . TYR A 1 261 ? -0.126 8.364 0.597 1.00 97.88 261 TYR A O 1
ATOM 1982 N N . ARG A 1 262 ? -1.611 7.258 1.913 1.00 98.50 262 ARG A N 1
ATOM 1983 C CA . ARG A 1 262 ? -1.367 5.905 1.397 1.00 98.50 262 ARG A CA 1
ATOM 1984 C C . ARG A 1 262 ? -2.613 5.036 1.445 1.00 98.50 262 ARG A C 1
ATOM 1986 O O . ARG A 1 262 ? -3.374 5.087 2.409 1.00 98.50 262 ARG A O 1
ATOM 1993 N N . GLY A 1 263 ? -2.802 4.178 0.452 1.00 98.62 263 GLY A N 1
ATOM 1994 C CA . GLY A 1 263 ? -3.758 3.080 0.561 1.00 98.62 263 GLY A CA 1
ATOM 1995 C C . GLY A 1 263 ? -3.243 2.030 1.540 1.00 98.62 263 GLY A C 1
ATOM 1996 O O . GLY A 1 263 ? -3.844 1.803 2.588 1.00 98.62 263 GLY A O 1
ATOM 1997 N N . VAL A 1 264 ? -2.079 1.458 1.231 1.00 98.88 264 VAL A N 1
ATOM 1998 C CA . VAL A 1 264 ? -1.406 0.446 2.054 1.00 98.88 264 VAL A CA 1
ATOM 1999 C C . VAL A 1 264 ? 0.023 0.879 2.358 1.00 98.88 264 VAL A C 1
ATOM 2001 O O . VAL A 1 264 ? 0.752 1.306 1.463 1.00 98.88 264 VAL A O 1
ATOM 2004 N N . TYR A 1 265 ? 0.431 0.744 3.617 1.00 98.31 265 TYR A N 1
ATOM 2005 C CA . TYR A 1 265 ? 1.804 0.955 4.050 1.00 98.31 265 TYR A CA 1
ATOM 2006 C C . TYR A 1 265 ? 2.305 -0.236 4.861 1.00 98.31 265 TYR A C 1
ATOM 2008 O O . TYR A 1 265 ? 1.782 -0.534 5.935 1.00 98.31 265 TYR A O 1
ATOM 2016 N N . LEU A 1 266 ? 3.311 -0.919 4.330 1.00 96.62 266 LEU A N 1
ATOM 2017 C CA . LEU A 1 266 ? 3.977 -2.030 4.992 1.00 96.62 266 LEU A CA 1
ATOM 2018 C C . LEU A 1 266 ? 5.399 -1.602 5.304 1.00 96.62 266 LEU A C 1
ATOM 2020 O O . LEU A 1 266 ? 6.164 -1.277 4.393 1.00 96.62 266 LEU A O 1
ATOM 2024 N N . ASP A 1 267 ? 5.760 -1.583 6.579 1.00 93.69 267 ASP A N 1
ATOM 2025 C CA . ASP A 1 267 ? 7.099 -1.172 6.959 1.00 93.69 267 ASP A CA 1
ATOM 2026 C C . ASP A 1 267 ? 7.632 -1.849 8.213 1.00 93.69 267 ASP A C 1
ATOM 2028 O O . ASP A 1 267 ? 6.982 -2.630 8.914 1.00 93.69 267 ASP A O 1
ATOM 2032 N N . LYS A 1 268 ? 8.886 -1.521 8.491 1.00 89.62 268 LYS A N 1
ATOM 2033 C CA . LYS A 1 268 ? 9.521 -1.783 9.766 1.00 89.62 268 LYS A CA 1
ATOM 2034 C C . LYS A 1 268 ? 9.819 -0.472 10.463 1.00 89.62 268 LYS A C 1
ATOM 2036 O O . LYS A 1 268 ? 10.300 0.457 9.829 1.00 89.62 268 LYS A O 1
ATOM 2041 N N . ASN A 1 269 ? 9.644 -0.416 11.781 1.00 88.25 269 ASN A N 1
ATOM 2042 C CA . ASN A 1 269 ? 9.934 0.792 12.562 1.00 88.25 269 ASN A CA 1
ATOM 2043 C C . ASN A 1 269 ? 11.357 1.322 12.343 1.00 88.25 269 ASN A C 1
ATOM 2045 O O . ASN A 1 269 ? 11.603 2.524 12.338 1.00 88.25 269 ASN A O 1
ATOM 2049 N N . ASN A 1 270 ? 12.308 0.402 12.166 1.00 86.81 270 ASN A N 1
ATOM 2050 C CA . ASN A 1 270 ? 13.632 0.726 11.673 1.00 86.81 270 ASN A CA 1
ATOM 2051 C C . ASN A 1 270 ? 13.683 0.499 10.157 1.00 86.81 270 ASN A C 1
ATOM 2053 O O . ASN A 1 270 ? 14.006 -0.602 9.710 1.00 86.81 270 ASN A O 1
ATOM 2057 N N . HIS A 1 271 ? 13.457 1.570 9.391 1.00 86.94 271 HIS A N 1
ATOM 2058 C CA . HIS A 1 271 ? 13.469 1.610 7.916 1.00 86.94 271 HIS A CA 1
ATOM 2059 C C . HIS A 1 271 ? 14.817 1.265 7.257 1.00 86.94 271 HIS A C 1
ATOM 2061 O O . HIS A 1 271 ? 14.974 1.400 6.051 1.00 86.94 271 HIS A O 1
ATOM 2067 N N . THR A 1 272 ? 15.820 0.854 8.034 1.00 82.94 272 THR A N 1
ATOM 2068 C CA . THR A 1 272 ? 17.134 0.419 7.529 1.00 82.94 272 THR A CA 1
ATOM 2069 C C . THR A 1 272 ? 17.512 -0.994 7.973 1.00 82.94 272 THR A C 1
ATOM 2071 O O . THR A 1 272 ? 18.548 -1.513 7.558 1.00 82.94 272 THR A O 1
ATOM 2074 N N . ASN A 1 273 ? 16.702 -1.631 8.826 1.00 81.19 273 ASN A N 1
ATOM 2075 C CA . ASN A 1 273 ? 17.008 -2.941 9.389 1.00 81.19 273 ASN A CA 1
ATOM 2076 C C . ASN A 1 273 ? 16.292 -4.058 8.633 1.00 81.19 273 ASN A C 1
ATOM 2078 O O . ASN A 1 273 ? 15.141 -4.380 8.915 1.00 81.19 273 ASN A O 1
ATOM 2082 N N . TYR A 1 274 ? 17.018 -4.704 7.731 1.00 69.56 274 TYR A N 1
ATOM 2083 C CA . TYR A 1 274 ? 16.468 -5.723 6.851 1.00 69.56 274 TYR A CA 1
ATOM 2084 C C . TYR A 1 274 ? 16.564 -7.142 7.440 1.00 69.56 274 TYR A C 1
ATOM 2086 O O . TYR A 1 274 ? 17.367 -7.980 7.020 1.00 69.56 274 TYR A O 1
ATOM 2094 N N . THR A 1 275 ? 15.748 -7.396 8.461 1.00 73.19 275 THR A N 1
ATOM 2095 C CA . THR A 1 275 ? 15.566 -8.702 9.114 1.00 73.19 275 THR A CA 1
ATOM 2096 C C . THR A 1 275 ? 14.074 -8.975 9.287 1.00 73.19 275 THR A C 1
ATOM 2098 O O . THR A 1 275 ? 13.319 -8.035 9.542 1.00 73.19 275 THR A O 1
ATOM 2101 N N . ASN A 1 276 ? 13.677 -10.250 9.188 1.00 65.75 276 ASN A N 1
ATOM 2102 C CA . ASN A 1 276 ? 12.286 -10.734 9.167 1.00 65.75 276 ASN A CA 1
ATOM 2103 C C . ASN A 1 276 ? 11.501 -10.230 7.946 1.00 65.75 276 ASN A C 1
ATOM 2105 O O . ASN A 1 276 ? 11.110 -9.071 7.856 1.00 65.75 276 ASN A O 1
ATOM 2109 N N . TYR A 1 277 ? 11.301 -11.129 6.984 1.00 67.50 277 TYR A N 1
ATOM 2110 C CA . TYR A 1 277 ? 11.191 -10.726 5.586 1.00 67.50 277 TYR A CA 1
ATOM 2111 C C . TYR A 1 277 ? 9.761 -10.611 5.045 1.00 67.50 277 TYR A C 1
ATOM 2113 O O . TYR A 1 277 ? 9.582 -9.980 4.030 1.00 67.50 277 TYR A O 1
ATOM 2121 N N . GLU A 1 278 ? 8.710 -11.089 5.713 1.00 72.81 278 GLU A N 1
ATOM 2122 C CA . GLU A 1 278 ? 7.336 -10.942 5.195 1.00 72.81 278 GLU A CA 1
ATOM 2123 C C . GLU A 1 278 ? 6.381 -10.548 6.318 1.00 72.81 278 GLU A C 1
ATOM 2125 O O . GLU A 1 278 ? 6.234 -11.298 7.285 1.00 72.81 278 GLU A O 1
ATOM 2130 N N . THR A 1 279 ? 5.744 -9.379 6.200 1.00 84.00 279 THR A N 1
ATOM 2131 C CA . THR A 1 279 ? 4.865 -8.841 7.255 1.00 84.00 279 THR A CA 1
ATOM 2132 C C . THR A 1 279 ? 3.381 -8.906 6.918 1.00 84.00 279 THR A C 1
ATOM 2134 O O . THR A 1 279 ? 2.549 -8.865 7.833 1.00 84.00 279 THR A O 1
ATOM 2137 N N . ALA A 1 280 ? 3.028 -9.058 5.637 1.00 95.19 280 ALA A N 1
ATOM 2138 C CA . ALA A 1 280 ? 1.636 -9.142 5.216 1.00 95.19 280 ALA A CA 1
ATOM 2139 C C . ALA A 1 280 ? 1.411 -9.937 3.920 1.00 95.19 280 ALA A C 1
ATOM 2141 O O . ALA A 1 280 ? 2.252 -9.950 3.021 1.00 95.19 280 ALA A O 1
ATOM 2142 N N . ASP A 1 281 ? 0.227 -10.540 3.838 1.00 98.00 281 ASP A N 1
ATOM 2143 C CA . ASP A 1 281 ? -0.321 -11.231 2.670 1.00 98.00 281 ASP A CA 1
ATOM 2144 C C . ASP A 1 281 ? -1.648 -10.567 2.273 1.00 98.00 281 ASP A C 1
ATOM 2146 O O . ASP A 1 281 ? -2.531 -10.387 3.119 1.00 98.00 281 ASP A O 1
ATOM 2150 N N . PHE A 1 282 ? -1.777 -10.195 1.002 1.00 98.75 282 PHE A N 1
ATOM 2151 C CA . PHE A 1 282 ? -2.982 -9.637 0.403 1.00 98.75 282 PHE A CA 1
ATOM 2152 C C . PHE A 1 282 ? -3.435 -10.489 -0.780 1.00 98.75 282 PHE A C 1
ATOM 2154 O O . PHE A 1 282 ? -2.686 -10.707 -1.730 1.00 98.75 282 PHE A O 1
ATOM 2161 N N . THR A 1 283 ? -4.705 -10.889 -0.776 1.00 98.81 283 THR A N 1
ATOM 2162 C CA . THR A 1 283 ? -5.378 -11.474 -1.943 1.00 98.81 283 THR A CA 1
ATOM 2163 C C . THR A 1 283 ? -6.628 -10.663 -2.273 1.00 98.81 283 THR A C 1
ATOM 2165 O O . THR A 1 283 ? -7.458 -10.441 -1.392 1.00 98.81 283 THR A O 1
ATOM 2168 N N . ASN A 1 284 ? -6.789 -10.259 -3.536 1.00 98.88 284 ASN A N 1
ATOM 2169 C CA . ASN A 1 284 ? -7.894 -9.414 -4.009 1.00 98.88 284 ASN A CA 1
ATOM 2170 C C . ASN A 1 284 ? -7.913 -8.043 -3.307 1.00 98.88 284 ASN A C 1
ATOM 2172 O O . ASN A 1 284 ? -8.861 -7.693 -2.601 1.00 98.88 284 ASN A O 1
ATOM 2176 N N . LEU A 1 285 ? -6.839 -7.273 -3.489 1.00 98.94 285 LEU A N 1
ATOM 2177 C CA . LEU A 1 285 ? -6.714 -5.909 -2.974 1.00 98.94 285 LEU A CA 1
ATOM 2178 C C . LEU A 1 285 ? -7.044 -4.899 -4.071 1.00 98.94 285 LEU A C 1
ATOM 2180 O O . LEU A 1 285 ? -6.526 -4.968 -5.181 1.00 98.94 285 LEU A O 1
ATOM 2184 N N . THR A 1 286 ? -7.853 -3.909 -3.732 1.00 98.94 286 THR A N 1
ATOM 2185 C CA . THR A 1 286 ? -8.128 -2.751 -4.569 1.00 98.94 286 THR A CA 1
ATOM 2186 C C . THR A 1 286 ? -7.799 -1.472 -3.809 1.00 98.94 286 THR A C 1
ATOM 2188 O O . THR A 1 286 ? -8.284 -1.267 -2.700 1.00 98.94 286 THR A O 1
ATOM 2191 N N . VAL A 1 287 ? -6.997 -0.599 -4.417 1.00 98.88 287 VAL A N 1
ATOM 2192 C CA . VAL A 1 287 ? -6.659 0.731 -3.900 1.00 98.88 287 VAL A CA 1
ATOM 2193 C C . VAL A 1 287 ? -7.000 1.772 -4.962 1.00 98.88 287 VAL A C 1
ATOM 2195 O O . VAL A 1 287 ? -6.430 1.739 -6.052 1.00 98.88 287 VAL A O 1
ATOM 2198 N N . ARG A 1 288 ? -7.917 2.698 -4.655 1.00 98.69 288 ARG A N 1
ATOM 2199 C CA . ARG A 1 288 ? -8.364 3.730 -5.603 1.00 98.69 288 ARG A CA 1
ATOM 2200 C C . ARG A 1 288 ? -8.303 5.151 -5.061 1.00 98.69 288 ARG A C 1
ATOM 2202 O O . ARG A 1 288 ? -8.553 5.380 -3.880 1.00 98.69 288 ARG A O 1
ATOM 2209 N N . GLY A 1 289 ? -8.041 6.123 -5.926 1.00 98.38 289 GLY A N 1
ATOM 2210 C CA . GLY A 1 289 ? -8.180 7.549 -5.609 1.00 98.38 289 GLY A CA 1
ATOM 2211 C C . GLY A 1 289 ? -7.214 8.057 -4.534 1.00 98.38 289 GLY A C 1
ATOM 2212 O O . GLY A 1 289 ? -7.535 9.021 -3.835 1.00 98.38 289 GLY A O 1
ATOM 2213 N N . THR A 1 290 ? -6.067 7.400 -4.323 1.00 98.69 290 THR A N 1
ATOM 2214 C CA . THR A 1 290 ? -5.133 7.803 -3.255 1.00 98.69 290 THR A CA 1
ATOM 2215 C C . THR A 1 290 ? -4.515 9.158 -3.593 1.00 98.69 290 THR A C 1
ATOM 2217 O O . THR A 1 290 ? -3.885 9.319 -4.634 1.00 98.69 290 THR A O 1
ATOM 2220 N N . GLY A 1 291 ? -4.720 10.150 -2.724 1.00 97.75 291 GLY A N 1
ATOM 2221 C CA . GLY A 1 291 ? -4.336 11.546 -2.956 1.00 97.75 291 GLY A CA 1
ATOM 2222 C C . GLY A 1 291 ? -5.147 12.270 -4.031 1.00 97.75 291 GLY A C 1
ATOM 2223 O O . GLY A 1 291 ? -4.979 13.479 -4.200 1.00 97.75 291 GLY A O 1
ATOM 2224 N N . SER A 1 292 ? -6.047 11.583 -4.733 1.00 96.44 292 SER A N 1
ATOM 2225 C CA . SER A 1 292 ? -6.889 12.175 -5.771 1.00 96.44 292 SER A CA 1
ATOM 2226 C C . SER A 1 292 ? -8.005 13.030 -5.156 1.00 96.44 292 SER A C 1
ATOM 2228 O O . SER A 1 292 ? -8.115 13.204 -3.941 1.00 96.44 292 SER A O 1
ATOM 2230 N N . SER A 1 293 ? -8.856 13.613 -6.004 1.00 95.88 293 SER A N 1
ATOM 2231 C CA . SER A 1 293 ? -9.856 14.613 -5.586 1.00 95.88 293 SER A CA 1
ATOM 2232 C C . SER A 1 293 ? -10.876 14.138 -4.538 1.00 95.88 293 SER A C 1
ATOM 2234 O O . SER A 1 293 ? -11.491 14.975 -3.878 1.00 95.88 293 SER A O 1
ATOM 2236 N N . GLY A 1 294 ? -11.063 12.823 -4.380 1.00 94.81 294 GLY A N 1
ATOM 2237 C CA . GLY A 1 294 ? -11.946 12.244 -3.368 1.00 94.81 294 GLY A CA 1
ATOM 2238 C C . GLY A 1 294 ? -11.348 12.194 -1.958 1.00 94.81 294 GLY A C 1
ATOM 2239 O O . GLY A 1 294 ? -12.107 12.057 -0.995 1.00 94.81 294 GLY A O 1
ATOM 2240 N N . ALA A 1 295 ? -10.023 12.320 -1.823 1.00 95.56 295 ALA A N 1
ATOM 2241 C CA . ALA A 1 295 ? -9.339 12.296 -0.536 1.00 95.56 295 ALA A CA 1
ATOM 2242 C C . ALA A 1 295 ? -9.668 13.525 0.323 1.00 95.56 295 ALA A C 1
ATOM 2244 O O . ALA A 1 295 ? -9.956 14.606 -0.190 1.00 95.56 295 ALA A O 1
ATOM 2245 N N . THR A 1 296 ? -9.573 13.380 1.651 1.00 92.00 296 THR A N 1
ATOM 2246 C CA . THR A 1 296 ? -9.845 14.472 2.608 1.00 92.00 296 THR A CA 1
ATOM 2247 C C . THR A 1 296 ? -8.973 15.708 2.346 1.00 92.00 296 THR A C 1
ATOM 2249 O O . THR A 1 296 ? -9.459 16.834 2.437 1.00 92.00 296 THR A O 1
ATOM 2252 N N . SER A 1 297 ? -7.706 15.496 1.970 1.00 94.75 297 SER A N 1
ATOM 2253 C CA . SER A 1 297 ? -6.800 16.534 1.463 1.00 94.75 297 SER A CA 1
ATOM 2254 C C . SER A 1 297 ? -6.091 16.013 0.205 1.00 94.75 297 SER A C 1
ATOM 2256 O O . SER A 1 297 ? -5.149 15.232 0.335 1.00 94.75 297 SER A O 1
ATOM 2258 N N . PRO A 1 298 ? -6.531 16.397 -1.005 1.00 95.75 298 PRO A N 1
ATOM 2259 C CA . PRO A 1 298 ? -5.911 15.940 -2.250 1.00 95.75 298 PRO A CA 1
ATOM 2260 C C . PRO A 1 298 ? -4.493 16.492 -2.476 1.00 95.75 298 PRO A C 1
ATOM 2262 O O . PRO A 1 298 ? -4.160 17.581 -2.004 1.00 95.75 298 PRO A O 1
ATOM 2265 N N . GLY A 1 299 ? -3.685 15.781 -3.266 1.00 94.88 299 GLY A N 1
ATOM 2266 C CA . GLY A 1 299 ? -2.390 16.241 -3.782 1.00 94.88 299 GLY A CA 1
ATOM 2267 C C . GLY A 1 299 ? -1.206 16.124 -2.819 1.00 94.88 299 GLY A C 1
ATOM 2268 O O . GLY A 1 299 ? -0.185 16.766 -3.044 1.00 94.88 299 GLY A O 1
ATOM 2269 N N . ILE A 1 300 ? -1.337 15.348 -1.739 1.00 95.75 300 ILE A N 1
ATOM 2270 C CA . ILE A 1 300 ? -0.269 15.136 -0.741 1.00 95.75 300 ILE A CA 1
ATOM 2271 C C . ILE A 1 300 ? 0.031 13.651 -0.485 1.00 95.75 300 ILE A C 1
ATOM 2273 O O . ILE A 1 300 ? 0.625 13.308 0.539 1.00 95.75 300 ILE A O 1
ATOM 2277 N N . ALA A 1 301 ? -0.395 12.767 -1.390 1.00 97.31 301 ALA A N 1
ATOM 2278 C CA . ALA A 1 301 ? -0.129 11.341 -1.270 1.00 97.31 301 ALA A CA 1
ATOM 2279 C C . ALA A 1 301 ? 1.350 11.010 -1.478 1.00 97.31 301 ALA A C 1
ATOM 2281 O O . ALA A 1 301 ? 2.044 11.644 -2.265 1.00 97.31 301 ALA A O 1
ATOM 2282 N N . PHE A 1 302 ? 1.812 9.956 -0.808 1.00 97.38 302 PHE A N 1
ATOM 2283 C CA . PHE A 1 302 ? 3.172 9.442 -0.967 1.00 97.38 302 PHE A CA 1
ATOM 2284 C C . PHE A 1 302 ? 3.239 8.273 -1.952 1.00 97.38 302 PHE A C 1
ATOM 2286 O O . PHE A 1 302 ? 4.178 8.205 -2.742 1.00 97.38 302 PHE A O 1
ATOM 2293 N N . ALA A 1 303 ? 2.261 7.364 -1.888 1.00 98.31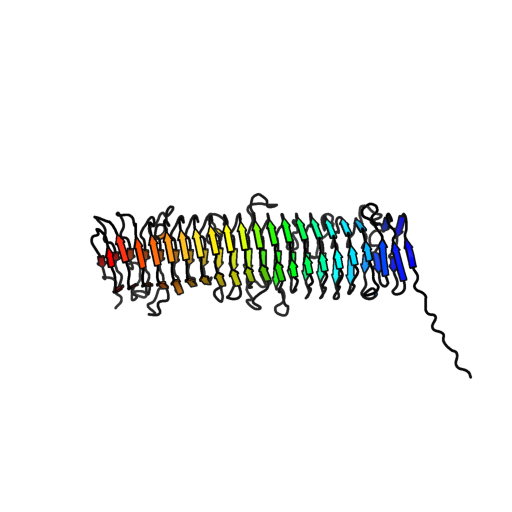 303 ALA A N 1
ATOM 2294 C CA . ALA A 1 303 ? 2.087 6.231 -2.798 1.00 98.31 303 ALA A CA 1
ATOM 2295 C C . ALA A 1 303 ? 0.693 5.616 -2.600 1.00 98.31 303 ALA A C 1
ATOM 2297 O O . ALA A 1 303 ? 0.148 5.722 -1.501 1.00 98.31 303 ALA A O 1
ATOM 2298 N N . ALA A 1 304 ? 0.135 4.904 -3.581 1.00 98.62 304 ALA A N 1
ATOM 2299 C CA . ALA A 1 304 ? -1.048 4.076 -3.320 1.00 98.62 304 ALA A CA 1
ATOM 2300 C C . ALA A 1 304 ? -0.696 2.848 -2.456 1.00 98.62 304 ALA A C 1
ATOM 2302 O O . ALA A 1 304 ? -1.378 2.574 -1.464 1.00 98.62 304 ALA A O 1
ATOM 2303 N N . ILE A 1 305 ? 0.408 2.165 -2.764 1.00 98.88 305 ILE A N 1
ATOM 2304 C CA . ILE A 1 305 ? 0.980 1.079 -1.957 1.00 98.88 305 ILE A CA 1
ATOM 2305 C C . ILE A 1 305 ? 2.465 1.366 -1.724 1.00 98.88 305 ILE A C 1
ATOM 2307 O O . ILE A 1 305 ? 3.209 1.583 -2.677 1.00 98.88 305 ILE A O 1
ATOM 2311 N N . GLU A 1 306 ? 2.918 1.333 -0.471 1.00 98.38 306 GLU A N 1
ATOM 2312 C CA . GLU A 1 306 ? 4.338 1.452 -0.123 1.00 98.38 306 GLU A CA 1
ATOM 2313 C C . GLU A 1 306 ? 4.804 0.261 0.721 1.00 98.38 306 GLU A C 1
ATOM 2315 O O . GLU A 1 306 ? 4.164 -0.091 1.714 1.00 98.38 306 GLU A O 1
ATOM 2320 N N . ILE A 1 307 ? 5.934 -0.334 0.329 1.00 96.94 307 ILE A N 1
ATOM 2321 C CA . ILE A 1 307 ? 6.621 -1.405 1.061 1.00 96.94 307 ILE A CA 1
ATOM 2322 C C . ILE A 1 307 ? 8.047 -0.942 1.357 1.00 96.94 307 ILE A C 1
ATOM 2324 O O . ILE A 1 307 ? 8.809 -0.650 0.430 1.00 96.94 307 ILE A O 1
ATOM 2328 N N . ASN A 1 308 ? 8.403 -0.872 2.641 1.00 94.38 308 ASN A N 1
ATOM 2329 C CA . ASN A 1 308 ? 9.669 -0.306 3.097 1.00 94.38 308 ASN A CA 1
ATOM 2330 C C . ASN A 1 308 ? 10.371 -1.188 4.142 1.00 94.38 308 ASN A C 1
ATOM 2332 O O . ASN A 1 308 ? 9.860 -1.379 5.245 1.00 94.38 308 ASN A O 1
ATOM 2336 N N . ALA A 1 309 ? 11.573 -1.677 3.820 1.00 91.69 309 ALA A N 1
ATOM 2337 C CA . ALA A 1 309 ? 12.400 -2.487 4.724 1.00 91.69 309 ALA A CA 1
ATOM 2338 C C . ALA A 1 309 ? 11.690 -3.753 5.248 1.00 91.69 309 ALA A C 1
ATOM 2340 O O . ALA A 1 309 ? 11.925 -4.207 6.370 1.00 91.69 309 ALA A O 1
ATOM 2341 N N . THR A 1 310 ? 10.804 -4.314 4.428 1.00 91.69 310 THR A N 1
ATOM 2342 C CA . THR A 1 310 ? 10.048 -5.541 4.680 1.00 91.69 310 THR A CA 1
ATOM 2343 C C . THR A 1 310 ? 9.649 -6.174 3.345 1.00 91.69 310 THR A C 1
ATOM 2345 O O . THR A 1 310 ? 9.931 -5.611 2.284 1.00 91.69 310 THR A O 1
ATOM 2348 N N . GLY A 1 311 ? 8.980 -7.318 3.393 1.00 91.50 311 GLY A N 1
ATOM 2349 C CA . GLY A 1 311 ? 8.382 -7.964 2.236 1.00 91.50 311 GLY A CA 1
ATOM 2350 C C . GLY A 1 311 ? 6.904 -8.256 2.424 1.00 91.50 311 GLY A C 1
ATOM 2351 O O . GLY A 1 311 ? 6.340 -8.144 3.520 1.00 91.50 311 GLY A O 1
ATOM 2352 N N . ALA A 1 312 ? 6.269 -8.591 1.310 1.00 95.19 312 ALA A N 1
ATOM 2353 C CA . ALA A 1 312 ? 4.839 -8.817 1.232 1.00 95.19 312 ALA A CA 1
ATOM 2354 C C . ALA A 1 312 ? 4.498 -9.797 0.116 1.00 95.19 312 ALA A C 1
ATOM 2356 O O . ALA A 1 312 ? 5.116 -9.785 -0.950 1.00 95.19 312 ALA A O 1
ATOM 2357 N N . TRP A 1 313 ? 3.448 -10.575 0.338 1.00 97.75 313 TRP A N 1
ATOM 2358 C CA . TRP A 1 313 ? 2.803 -11.343 -0.713 1.00 97.75 313 TRP A CA 1
ATOM 2359 C C . TRP A 1 313 ? 1.554 -10.604 -1.179 1.00 97.75 313 TRP A C 1
ATOM 2361 O O . TRP A 1 313 ? 0.688 -10.295 -0.364 1.00 97.75 313 TRP A O 1
ATOM 2371 N N . MET A 1 314 ? 1.447 -10.297 -2.469 1.00 98.50 314 MET A N 1
ATOM 2372 C CA . MET A 1 314 ? 0.275 -9.618 -3.010 1.00 98.50 314 MET A CA 1
ATOM 2373 C C . MET A 1 314 ? -0.209 -10.277 -4.302 1.00 98.50 314 MET A C 1
ATOM 2375 O O . MET A 1 314 ? 0.517 -10.364 -5.293 1.00 98.50 314 MET A O 1
ATOM 2379 N N . GLU A 1 315 ? -1.461 -10.721 -4.305 1.00 98.69 315 GLU A N 1
ATOM 2380 C CA . GLU A 1 315 ? -2.086 -11.429 -5.418 1.00 98.69 315 GLU A CA 1
ATOM 2381 C C . GLU A 1 315 ? -3.419 -10.779 -5.804 1.00 98.69 315 GLU A C 1
ATOM 2383 O O . GLU A 1 315 ? -4.248 -10.477 -4.944 1.00 98.69 315 GLU A O 1
ATOM 2388 N N . ASN A 1 316 ? -3.640 -10.590 -7.109 1.00 98.81 316 ASN A N 1
ATOM 2389 C CA . ASN A 1 316 ? -4.824 -9.931 -7.670 1.00 98.81 316 ASN A CA 1
ATOM 2390 C C . ASN A 1 316 ? -4.996 -8.512 -7.103 1.00 98.81 316 ASN A C 1
ATOM 2392 O O . ASN A 1 316 ? -5.924 -8.227 -6.342 1.00 98.81 316 ASN A O 1
ATOM 2396 N N . VAL A 1 317 ? -4.061 -7.630 -7.457 1.00 98.88 317 VAL A N 1
ATOM 2397 C CA . VAL A 1 317 ? -4.022 -6.244 -6.972 1.00 98.88 317 VAL A CA 1
ATOM 2398 C C . VAL A 1 317 ? -4.475 -5.285 -8.063 1.00 98.88 317 VAL A C 1
ATOM 2400 O O . VAL A 1 317 ? -3.970 -5.338 -9.180 1.00 98.88 317 VAL A O 1
ATOM 2403 N N . LEU A 1 318 ? -5.369 -4.361 -7.723 1.00 98.94 318 LEU A N 1
ATOM 2404 C CA . LEU A 1 318 ? -5.713 -3.213 -8.554 1.00 98.94 318 LEU A CA 1
ATOM 2405 C C . LEU A 1 318 ? -5.302 -1.918 -7.848 1.00 98.94 318 LEU A C 1
ATOM 2407 O O . LEU A 1 318 ? -5.782 -1.635 -6.752 1.00 98.94 318 LEU A O 1
ATOM 2411 N N . VAL A 1 319 ? -4.475 -1.114 -8.509 1.00 98.94 319 VAL A N 1
ATOM 2412 C CA . VAL A 1 319 ? -4.247 0.298 -8.185 1.00 98.94 319 VAL A CA 1
ATOM 2413 C C . VAL A 1 319 ? -4.834 1.138 -9.315 1.00 98.94 319 VAL A C 1
ATOM 2415 O O . VAL A 1 319 ? -4.523 0.898 -10.479 1.00 98.94 319 VAL A O 1
ATOM 2418 N N . ASP A 1 320 ? -5.699 2.092 -8.987 1.00 98.69 320 ASP A N 1
ATOM 2419 C CA . ASP A 1 320 ? -6.443 2.877 -9.980 1.00 98.69 320 ASP A CA 1
ATOM 2420 C C . ASP A 1 320 ? -6.607 4.327 -9.512 1.00 98.69 320 ASP A C 1
ATOM 2422 O O . ASP A 1 320 ? -7.103 4.553 -8.409 1.00 98.69 320 ASP A O 1
ATOM 2426 N N . ASP A 1 321 ? -6.203 5.298 -10.333 1.00 97.94 321 ASP A N 1
ATOM 2427 C CA . ASP A 1 321 ? -6.224 6.735 -10.016 1.00 97.94 321 ASP A CA 1
ATOM 2428 C C . ASP A 1 321 ? -5.461 7.068 -8.719 1.00 97.94 321 ASP A C 1
ATOM 2430 O O . ASP A 1 321 ? -6.018 7.097 -7.618 1.00 97.94 321 ASP A O 1
ATOM 2434 N N . ALA A 1 322 ? -4.163 7.337 -8.832 1.00 97.75 322 ALA A N 1
ATOM 2435 C CA . ALA A 1 322 ? -3.369 7.824 -7.708 1.00 97.75 322 ALA A CA 1
ATOM 2436 C C . ALA A 1 322 ? -2.600 9.082 -8.100 1.00 97.75 322 ALA A C 1
ATOM 2438 O O . ALA A 1 322 ? -1.856 9.094 -9.079 1.00 97.75 322 ALA A O 1
ATOM 2439 N N . SER A 1 323 ? -2.704 10.131 -7.280 1.00 96.94 323 SER A N 1
ATOM 2440 C CA . SER A 1 323 ? -1.980 11.392 -7.504 1.00 96.94 323 SER A CA 1
ATOM 2441 C C . SER A 1 323 ? -0.478 11.304 -7.187 1.00 96.94 323 SER A C 1
ATOM 2443 O O . SER A 1 323 ? 0.187 12.329 -7.059 1.00 96.94 323 SER A O 1
ATOM 2445 N N . SER A 1 324 ? 0.024 10.098 -6.943 1.00 96.88 324 SER A N 1
ATOM 2446 C CA . SER A 1 324 ? 1.396 9.746 -6.599 1.00 96.88 324 SER A CA 1
ATOM 2447 C C . SER A 1 324 ? 1.700 8.363 -7.176 1.00 96.88 324 SER A C 1
ATOM 2449 O O . SER A 1 324 ? 0.822 7.727 -7.761 1.00 96.88 324 SER A O 1
ATOM 2451 N N . VAL A 1 325 ? 2.941 7.893 -7.033 1.00 98.31 325 VAL A N 1
ATOM 2452 C CA . VAL A 1 325 ? 3.352 6.559 -7.497 1.00 98.31 325 VAL A CA 1
ATOM 2453 C C . VAL A 1 325 ? 2.365 5.468 -7.058 1.00 98.31 325 VAL A C 1
ATOM 2455 O O . VAL A 1 325 ? 1.942 5.417 -5.900 1.00 98.31 325 VAL A O 1
ATOM 2458 N N . GLY A 1 326 ? 2.012 4.572 -7.980 1.00 98.50 326 GLY A N 1
ATOM 2459 C CA . GLY A 1 326 ? 1.083 3.480 -7.693 1.00 98.50 326 GLY A CA 1
ATOM 2460 C C . GLY A 1 326 ? 1.659 2.513 -6.659 1.00 98.50 326 GLY A C 1
ATOM 2461 O O . GLY A 1 326 ? 1.110 2.346 -5.571 1.00 98.50 326 GLY A O 1
ATOM 2462 N N . VAL A 1 327 ? 2.812 1.920 -6.963 1.00 98.81 327 VAL A N 1
ATOM 2463 C CA . VAL A 1 327 ? 3.531 1.028 -6.044 1.00 98.81 327 VAL A CA 1
ATOM 2464 C C . VAL A 1 327 ? 4.946 1.540 -5.818 1.00 98.81 327 VAL A C 1
ATOM 2466 O O . VAL A 1 327 ? 5.717 1.685 -6.762 1.00 98.81 327 VAL A O 1
ATOM 2469 N N . ARG A 1 328 ? 5.303 1.777 -4.555 1.00 98.38 328 ARG A N 1
ATOM 2470 C CA . ARG A 1 328 ? 6.642 2.196 -4.140 1.00 98.38 328 ARG A CA 1
ATOM 2471 C C . ARG A 1 328 ? 7.320 1.110 -3.321 1.00 98.38 328 ARG A C 1
ATOM 2473 O O . ARG A 1 328 ? 6.851 0.753 -2.241 1.00 98.38 328 ARG A O 1
ATOM 2480 N N . LEU A 1 329 ? 8.462 0.642 -3.805 1.00 97.56 329 LEU A N 1
ATOM 2481 C CA . LEU A 1 329 ? 9.289 -0.358 -3.141 1.00 97.56 329 LEU A CA 1
ATOM 2482 C C . LEU A 1 329 ? 10.616 0.269 -2.712 1.00 97.56 329 LEU A C 1
ATOM 2484 O O . LEU A 1 329 ? 11.337 0.842 -3.531 1.00 97.56 329 LEU A O 1
ATOM 2488 N N . PHE A 1 330 ? 10.952 0.152 -1.429 1.00 94.75 330 PHE A N 1
ATOM 2489 C CA . PHE A 1 330 ? 12.198 0.682 -0.883 1.00 94.75 330 PHE A CA 1
ATOM 2490 C C . PHE A 1 330 ? 12.833 -0.303 0.095 1.00 94.75 330 PHE A C 1
ATOM 2492 O O . PHE A 1 330 ? 12.185 -0.739 1.043 1.00 94.75 330 PHE A O 1
ATOM 2499 N N . PHE A 1 331 ? 14.104 -0.658 -0.115 1.00 92.00 331 PHE A N 1
ATOM 2500 C CA . PHE A 1 331 ? 14.791 -1.664 0.707 1.00 92.00 331 PHE A CA 1
ATOM 2501 C C . PHE A 1 331 ? 13.990 -2.973 0.817 1.00 92.00 331 PHE A C 1
ATOM 2503 O O . PHE A 1 331 ? 13.762 -3.471 1.911 1.00 92.00 331 PHE A O 1
ATOM 2510 N N . VAL A 1 332 ? 13.541 -3.519 -0.313 1.00 92.62 332 VAL A N 1
ATOM 2511 C CA . VAL A 1 332 ? 12.829 -4.811 -0.378 1.00 92.62 332 VAL A CA 1
ATOM 2512 C C . VAL A 1 332 ? 13.770 -5.956 -0.785 1.00 92.62 332 VAL A C 1
ATOM 2514 O O . VAL A 1 332 ? 14.942 -5.728 -1.108 1.00 92.62 332 VAL A O 1
ATOM 2517 N N . ASP A 1 333 ? 13.271 -7.194 -0.796 1.00 91.00 333 ASP A N 1
ATOM 2518 C CA . ASP A 1 333 ? 13.980 -8.361 -1.331 1.00 91.00 333 ASP A CA 1
ATOM 2519 C C . ASP A 1 333 ? 13.051 -9.370 -2.037 1.00 91.00 333 ASP A C 1
ATOM 2521 O O . ASP A 1 333 ? 11.900 -9.075 -2.358 1.00 91.00 333 ASP A O 1
ATOM 2525 N N . SER A 1 334 ? 13.556 -10.588 -2.259 1.00 91.25 334 SER A N 1
ATOM 2526 C CA . SER A 1 334 ? 12.848 -11.708 -2.887 1.00 91.25 334 SER A CA 1
ATOM 2527 C C . SER A 1 334 ? 11.611 -12.222 -2.143 1.00 91.25 334 SER A C 1
ATOM 2529 O O . SER A 1 334 ? 10.912 -13.084 -2.667 1.00 91.25 334 SER A O 1
ATOM 2531 N N . THR A 1 335 ? 11.344 -11.755 -0.926 1.00 91.94 335 THR A N 1
ATOM 2532 C CA . THR A 1 335 ? 10.097 -12.060 -0.206 1.00 91.94 335 THR A CA 1
ATOM 2533 C C . THR A 1 335 ? 8.959 -11.109 -0.561 1.00 91.94 335 THR A C 1
ATOM 2535 O O . THR A 1 335 ? 7.809 -11.379 -0.226 1.00 91.94 335 THR A O 1
ATOM 2538 N N . THR A 1 336 ? 9.247 -10.040 -1.307 1.00 95.88 336 THR A N 1
ATOM 2539 C CA . THR A 1 336 ? 8.230 -9.207 -1.945 1.00 95.88 336 THR A CA 1
ATOM 2540 C C . THR A 1 336 ? 7.825 -9.823 -3.276 1.00 95.88 336 THR A C 1
ATOM 2542 O O . THR A 1 336 ? 8.631 -9.904 -4.206 1.00 95.88 336 THR A O 1
ATOM 2545 N N . THR A 1 337 ? 6.570 -10.254 -3.371 1.00 97.38 337 THR A N 1
ATOM 2546 C CA . THR A 1 337 ? 5.996 -10.866 -4.571 1.00 97.38 337 THR A CA 1
ATOM 2547 C C . THR A 1 337 ? 4.686 -10.193 -4.941 1.00 97.38 337 THR A C 1
ATOM 2549 O O . THR A 1 337 ? 3.801 -10.038 -4.101 1.00 97.38 337 THR A O 1
ATOM 2552 N N . PHE A 1 338 ? 4.544 -9.873 -6.223 1.00 98.62 338 PHE A N 1
ATOM 2553 C CA . PHE A 1 338 ? 3.293 -9.441 -6.823 1.00 98.62 338 PHE A CA 1
ATOM 2554 C C . PHE A 1 338 ? 2.890 -10.380 -7.954 1.00 98.62 338 PHE A C 1
ATOM 2556 O O . PHE A 1 338 ? 3.688 -10.661 -8.851 1.00 98.62 338 PHE A O 1
ATOM 2563 N N . ARG A 1 339 ? 1.639 -10.843 -7.925 1.00 98.75 339 ARG A N 1
ATOM 2564 C CA . ARG A 1 339 ? 1.043 -11.684 -8.968 1.00 98.75 339 ARG A CA 1
ATOM 2565 C C . ARG A 1 339 ? -0.284 -11.112 -9.425 1.00 98.75 339 ARG A C 1
ATOM 2567 O O . ARG A 1 339 ? -1.140 -10.828 -8.590 1.00 98.75 339 ARG A O 1
ATOM 2574 N N . ASN A 1 340 ? -0.477 -11.008 -10.738 1.00 98.81 340 ASN A N 1
ATOM 2575 C CA . ASN A 1 340 ? -1.704 -10.477 -11.336 1.00 98.81 340 ASN A CA 1
ATOM 2576 C C . ASN A 1 340 ? -2.014 -9.069 -10.795 1.00 98.81 340 ASN A C 1
ATOM 2578 O O . ASN A 1 340 ? -3.023 -8.852 -10.123 1.00 98.81 340 ASN A O 1
ATOM 2582 N N . MET A 1 341 ? -1.108 -8.120 -11.030 1.00 98.81 341 MET A N 1
ATOM 2583 C CA . MET A 1 341 ? -1.310 -6.723 -10.638 1.00 98.81 341 MET A CA 1
ATOM 2584 C C . MET A 1 341 ? -1.706 -5.882 -11.845 1.00 98.81 341 MET A C 1
ATOM 2586 O O . MET A 1 341 ? -1.105 -6.000 -12.910 1.00 98.81 341 MET A O 1
ATOM 2590 N N . THR A 1 342 ? -2.638 -4.957 -11.649 1.00 98.94 342 THR A N 1
ATOM 2591 C CA . THR A 1 342 ? -2.866 -3.860 -12.584 1.00 98.94 342 THR A CA 1
ATOM 2592 C C . THR A 1 342 ? -2.711 -2.503 -11.902 1.00 98.94 342 THR A C 1
ATOM 2594 O O . THR A 1 342 ? -3.303 -2.277 -10.847 1.00 98.94 342 THR A O 1
ATOM 2597 N N . ILE A 1 343 ? -1.951 -1.595 -12.518 1.00 98.94 343 ILE A N 1
ATOM 2598 C CA . ILE A 1 343 ? -1.828 -0.185 -12.125 1.00 98.94 343 ILE A CA 1
ATOM 2599 C C . ILE A 1 343 ? -2.339 0.692 -13.274 1.00 98.94 343 ILE A C 1
ATOM 2601 O O . ILE A 1 343 ? -1.867 0.570 -14.407 1.00 98.94 343 ILE A O 1
ATOM 2605 N N . ARG A 1 344 ? -3.288 1.586 -12.988 1.00 98.81 344 ARG A N 1
ATOM 2606 C CA . ARG A 1 344 ? -3.831 2.549 -13.956 1.00 98.81 344 ARG A CA 1
ATOM 2607 C C . ARG A 1 344 ? -3.781 3.962 -13.406 1.00 98.81 344 ARG A C 1
ATOM 2609 O O . ARG A 1 344 ? -4.099 4.173 -12.237 1.00 98.81 344 ARG A O 1
ATOM 2616 N N . ASP A 1 345 ? -3.401 4.902 -14.267 1.00 98.50 345 ASP A N 1
ATOM 2617 C CA . ASP A 1 345 ? -3.494 6.342 -14.014 1.00 98.50 345 ASP A CA 1
ATOM 2618 C C . ASP A 1 345 ? -2.861 6.745 -12.666 1.00 98.50 345 ASP A C 1
ATOM 2620 O O . ASP A 1 345 ? -3.466 7.426 -11.836 1.00 98.50 345 ASP A O 1
ATOM 2624 N N . ALA A 1 346 ? -1.635 6.267 -12.426 1.00 98.31 346 ALA A N 1
ATOM 2625 C CA . ALA A 1 346 ? -0.902 6.480 -11.182 1.00 98.31 346 ALA A CA 1
ATOM 2626 C C . ALA A 1 346 ? 0.473 7.112 -11.427 1.00 98.31 346 ALA A C 1
ATOM 2628 O O . ALA A 1 346 ? 1.234 6.672 -12.296 1.00 98.31 346 ALA A O 1
ATOM 2629 N N . GLY A 1 347 ? 0.793 8.123 -10.622 1.00 97.50 347 GLY A N 1
ATOM 2630 C CA . GLY A 1 347 ? 2.079 8.816 -10.603 1.00 97.50 347 GLY A CA 1
ATOM 2631 C C . GLY A 1 347 ? 1.934 10.322 -10.387 1.00 97.50 347 GLY A C 1
ATOM 2632 O O . GLY A 1 347 ? 0.867 10.901 -10.579 1.00 97.50 347 GLY A O 1
ATOM 2633 N N . GLU A 1 348 ? 3.033 10.983 -10.020 1.00 96.06 348 GLU A N 1
ATOM 2634 C CA . GLU A 1 348 ? 3.105 12.447 -9.943 1.00 96.06 348 GLU A CA 1
ATOM 2635 C C . GLU A 1 348 ? 4.038 13.011 -11.027 1.00 96.06 348 GLU A C 1
ATOM 2637 O O . GLU A 1 348 ? 5.254 12.802 -11.003 1.00 96.06 348 GLU A O 1
ATOM 2642 N N . ALA A 1 349 ? 3.473 13.739 -11.993 1.00 95.38 349 ALA A N 1
ATOM 2643 C CA . ALA A 1 349 ? 4.222 14.285 -13.123 1.00 95.38 349 ALA A CA 1
ATOM 2644 C C . ALA A 1 349 ? 5.425 15.139 -12.673 1.00 95.38 349 ALA A C 1
ATOM 2646 O O . ALA A 1 349 ? 5.291 16.050 -11.857 1.00 95.38 349 ALA A O 1
ATOM 2647 N N . GLY A 1 350 ? 6.601 14.876 -13.250 1.00 92.38 350 GLY A N 1
ATOM 2648 C CA . GLY A 1 350 ? 7.824 15.640 -12.980 1.00 92.38 350 GLY A CA 1
ATOM 2649 C C . GLY A 1 350 ? 8.569 15.277 -11.689 1.00 92.38 350 GLY A C 1
ATOM 2650 O O . GLY A 1 350 ? 9.540 15.957 -11.360 1.00 92.38 350 GLY A O 1
ATOM 2651 N N . GLN A 1 351 ? 8.174 14.214 -10.978 1.00 94.00 351 GLN A N 1
ATOM 2652 C CA . GLN A 1 351 ? 8.809 13.786 -9.719 1.00 94.00 351 GLN A CA 1
ATOM 2653 C C . GLN A 1 351 ? 9.817 12.628 -9.863 1.00 94.00 351 GLN A C 1
ATOM 2655 O O . GLN A 1 351 ? 10.068 11.882 -8.910 1.00 94.00 351 GLN A O 1
ATOM 2660 N N . GLY A 1 352 ? 10.410 12.443 -11.046 1.00 93.06 352 GLY A N 1
ATOM 2661 C CA . GLY A 1 352 ? 11.387 11.374 -11.292 1.00 93.06 352 GLY A CA 1
ATOM 2662 C C . GLY A 1 352 ? 10.788 9.990 -11.023 1.00 93.06 352 GLY A C 1
ATOM 2663 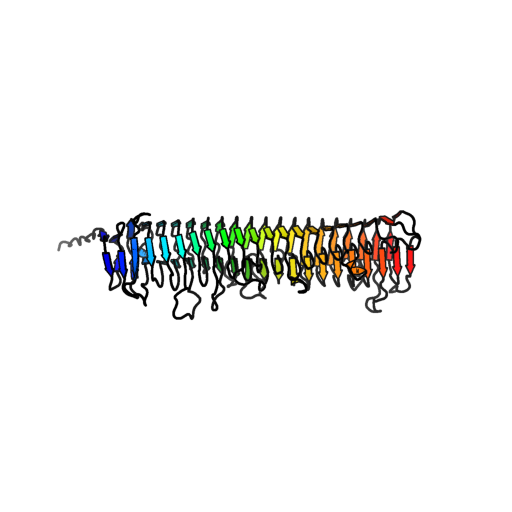O O . GLY A 1 352 ? 9.729 9.676 -11.534 1.00 93.06 352 GLY A O 1
ATOM 2664 N N . ALA A 1 353 ? 11.402 9.162 -10.175 1.00 94.81 353 ALA A N 1
ATOM 2665 C CA . ALA A 1 353 ? 10.867 7.828 -9.862 1.00 94.81 353 ALA A CA 1
ATOM 2666 C C . ALA A 1 353 ? 9.422 7.832 -9.315 1.00 94.81 353 ALA A C 1
ATOM 2668 O O . ALA A 1 353 ? 8.711 6.842 -9.456 1.00 94.81 353 ALA A O 1
ATOM 2669 N N . HIS A 1 354 ? 8.961 8.935 -8.719 1.00 95.69 354 HIS A N 1
ATOM 2670 C CA . HIS A 1 354 ? 7.591 9.052 -8.210 1.00 95.69 354 HIS A CA 1
ATOM 2671 C C . HIS A 1 354 ? 6.548 9.374 -9.291 1.00 95.69 354 HIS A C 1
ATOM 2673 O O . HIS A 1 354 ? 5.351 9.322 -9.005 1.00 95.69 354 HIS A O 1
ATOM 2679 N N . SER A 1 355 ? 6.971 9.687 -10.522 1.00 97.69 355 SER A N 1
ATOM 2680 C CA . SER A 1 355 ? 6.052 9.806 -11.656 1.00 97.69 355 SER A CA 1
ATOM 2681 C C . SER A 1 355 ? 5.598 8.450 -12.185 1.00 97.69 355 SER A C 1
ATOM 2683 O O . SER A 1 355 ? 4.620 8.425 -12.916 1.00 97.69 355 SER A O 1
ATOM 2685 N N . ALA A 1 356 ? 6.265 7.353 -11.808 1.00 98.44 356 ALA A N 1
ATOM 2686 C CA . ALA A 1 356 ? 6.024 6.025 -12.356 1.00 98.44 356 ALA A CA 1
ATOM 2687 C C . ALA A 1 356 ? 4.761 5.336 -11.812 1.00 98.44 356 ALA A C 1
ATOM 2689 O O . ALA A 1 356 ? 4.281 5.643 -10.718 1.00 98.44 356 ALA A O 1
ATOM 2690 N N . GLY A 1 357 ? 4.279 4.326 -12.541 1.00 98.69 357 GLY A N 1
ATOM 2691 C CA . GLY A 1 357 ? 3.260 3.405 -12.035 1.00 98.69 357 GLY A CA 1
ATOM 2692 C C . GLY A 1 357 ? 3.816 2.535 -10.905 1.00 98.69 357 GLY A C 1
ATOM 2693 O O . GLY A 1 357 ? 3.232 2.464 -9.822 1.00 98.69 357 GLY A O 1
ATOM 2694 N N . LEU A 1 358 ? 4.992 1.941 -11.124 1.00 98.81 358 LEU A N 1
ATOM 2695 C CA . LEU A 1 358 ? 5.769 1.234 -10.106 1.00 98.81 358 LEU A CA 1
ATOM 2696 C C . LEU A 1 358 ? 7.180 1.810 -10.025 1.00 98.81 358 LEU A C 1
ATOM 2698 O O . LEU A 1 358 ? 7.883 1.898 -11.031 1.00 98.81 358 LEU A O 1
ATOM 2702 N N . SER A 1 359 ? 7.629 2.135 -8.816 1.00 98.50 359 SER A N 1
ATOM 2703 C CA . SER A 1 359 ? 9.022 2.484 -8.561 1.00 98.50 359 SER A CA 1
ATOM 2704 C C . SER A 1 359 ? 9.661 1.567 -7.536 1.00 98.50 359 SER A C 1
ATOM 2706 O O . SER A 1 359 ? 9.059 1.190 -6.528 1.00 98.50 359 SER A O 1
ATOM 2708 N N . ILE A 1 360 ? 10.914 1.214 -7.801 1.00 97.94 360 ILE A N 1
ATOM 2709 C CA . ILE A 1 360 ? 11.754 0.480 -6.867 1.00 97.94 360 ILE A CA 1
ATOM 2710 C C . ILE A 1 360 ? 13.100 1.170 -6.735 1.00 97.94 360 ILE A C 1
ATOM 2712 O O . ILE A 1 360 ? 13.769 1.482 -7.722 1.00 97.94 360 ILE A O 1
ATOM 2716 N N . GLN A 1 361 ? 13.503 1.380 -5.488 1.00 94.69 361 GLN A N 1
ATOM 2717 C CA . GLN A 1 361 ? 14.791 1.951 -5.147 1.00 94.69 361 GLN A CA 1
ATOM 2718 C C . GLN A 1 361 ? 15.449 1.111 -4.059 1.00 94.69 361 GLN A C 1
ATOM 2720 O O . GLN A 1 361 ? 14.875 0.944 -2.986 1.00 94.69 361 GLN A O 1
ATOM 2725 N N . THR A 1 362 ? 16.674 0.652 -4.318 1.00 90.50 362 THR A N 1
ATOM 2726 C CA . THR A 1 362 ? 17.480 -0.174 -3.403 1.00 90.50 362 THR A CA 1
ATOM 2727 C C . THR A 1 362 ? 16.802 -1.489 -2.994 1.00 90.50 362 THR A C 1
ATOM 2729 O O . THR A 1 362 ? 15.757 -1.517 -2.350 1.00 90.50 362 THR A O 1
ATOM 2732 N N . SER A 1 363 ? 17.437 -2.621 -3.280 1.00 88.81 363 SER A N 1
ATOM 2733 C CA . SER A 1 363 ? 16.979 -3.933 -2.803 1.00 88.81 363 SER A CA 1
ATOM 2734 C C . SER A 1 363 ? 18.158 -4.816 -2.415 1.00 88.81 363 SER A C 1
ATOM 2736 O O . SER A 1 363 ? 19.231 -4.678 -2.999 1.00 88.81 363 SER A O 1
ATOM 2738 N N . PHE A 1 364 ? 17.957 -5.767 -1.502 1.00 82.81 364 PHE A N 1
ATOM 2739 C CA . PHE A 1 364 ? 18.972 -6.792 -1.212 1.00 82.81 364 PHE A CA 1
ATOM 2740 C C . PHE A 1 364 ? 18.953 -7.936 -2.229 1.00 82.81 364 PHE A C 1
ATOM 2742 O O . PHE A 1 364 ? 20.007 -8.409 -2.650 1.00 82.81 364 PHE A O 1
ATOM 2749 N N . PHE A 1 365 ? 17.753 -8.353 -2.635 1.00 85.06 365 PHE A N 1
ATOM 2750 C CA . PHE A 1 365 ? 17.510 -9.330 -3.695 1.00 85.06 365 PHE A CA 1
ATOM 2751 C C . PHE A 1 365 ? 16.340 -8.864 -4.560 1.00 85.06 365 PHE A C 1
ATOM 2753 O O . PHE A 1 365 ? 15.579 -7.988 -4.160 1.00 85.06 365 PHE A O 1
ATOM 2760 N N . ALA A 1 366 ? 16.192 -9.437 -5.749 1.00 91.44 366 ALA A N 1
ATOM 2761 C CA . ALA A 1 366 ? 15.160 -9.000 -6.676 1.00 91.44 366 ALA A CA 1
ATOM 2762 C C . ALA A 1 366 ? 13.750 -9.365 -6.185 1.00 91.44 366 ALA A C 1
ATOM 2764 O O . ALA A 1 366 ? 13.466 -10.546 -5.955 1.00 91.44 366 ALA A O 1
ATOM 2765 N N . ALA A 1 367 ? 12.873 -8.362 -6.077 1.00 95.94 367 ALA A N 1
ATOM 2766 C CA . ALA A 1 367 ? 11.442 -8.584 -5.871 1.00 95.94 367 ALA A CA 1
ATOM 2767 C C . ALA A 1 367 ? 10.833 -9.266 -7.107 1.00 95.94 367 ALA A C 1
ATOM 2769 O O . ALA A 1 367 ? 11.312 -9.070 -8.228 1.00 95.94 367 ALA A O 1
ATOM 2770 N N . HIS A 1 368 ? 9.795 -10.077 -6.900 1.00 97.75 368 HIS A N 1
ATOM 2771 C CA . HIS A 1 368 ? 9.227 -10.927 -7.945 1.00 97.75 368 HIS A CA 1
ATOM 2772 C C . HIS A 1 368 ? 7.904 -10.371 -8.485 1.00 97.75 368 HIS A C 1
ATOM 2774 O O . HIS A 1 368 ? 6.959 -10.185 -7.720 1.00 97.75 368 HIS A O 1
ATOM 2780 N N . LEU A 1 369 ? 7.815 -10.135 -9.796 1.00 98.56 369 LEU A N 1
ATOM 2781 C CA . LEU A 1 369 ? 6.629 -9.597 -10.472 1.00 98.56 369 LEU A CA 1
ATOM 2782 C C . LEU A 1 369 ? 6.136 -10.568 -11.556 1.00 98.56 369 LEU A C 1
ATOM 2784 O O . LEU A 1 369 ? 6.839 -10.814 -12.536 1.00 98.56 369 LEU A O 1
ATOM 2788 N N . GLU A 1 370 ? 4.924 -11.103 -11.417 1.00 98.69 370 GLU A N 1
ATOM 2789 C CA . GLU A 1 370 ? 4.304 -11.990 -12.414 1.00 98.69 370 GLU A CA 1
ATOM 2790 C C . GLU A 1 370 ? 2.976 -11.423 -12.910 1.00 98.69 370 GLU A C 1
ATOM 2792 O O . GLU A 1 370 ? 2.104 -11.097 -12.102 1.00 98.69 370 GLU A O 1
ATOM 2797 N N . ASN A 1 371 ? 2.792 -11.393 -14.232 1.00 98.75 371 ASN A N 1
ATOM 2798 C CA . ASN A 1 371 ? 1.555 -10.959 -14.884 1.00 98.75 371 ASN A CA 1
ATOM 2799 C C . ASN A 1 371 ? 1.124 -9.564 -14.410 1.00 98.75 371 ASN A C 1
ATOM 2801 O O . ASN A 1 371 ? 0.101 -9.410 -13.738 1.00 98.75 371 ASN A O 1
ATOM 2805 N N . ILE A 1 372 ? 1.933 -8.553 -14.721 1.00 98.75 372 ILE A N 1
ATOM 2806 C CA . ILE A 1 372 ? 1.640 -7.165 -14.356 1.00 98.75 372 ILE A CA 1
ATOM 2807 C C . ILE A 1 372 ? 1.218 -6.353 -15.578 1.00 98.75 372 ILE A C 1
ATOM 2809 O O . ILE A 1 372 ? 1.779 -6.509 -16.660 1.00 98.75 372 ILE A O 1
ATOM 2813 N N . GLU A 1 373 ? 0.251 -5.464 -15.388 1.00 98.94 373 GLU A N 1
ATOM 2814 C CA . GLU A 1 373 ? -0.203 -4.488 -16.378 1.00 98.94 373 GLU A CA 1
ATOM 2815 C C . GLU A 1 373 ? -0.073 -3.084 -15.784 1.00 98.94 373 GLU A C 1
ATOM 2817 O O . GLU A 1 373 ? -0.609 -2.821 -14.706 1.00 98.94 373 GLU A O 1
ATOM 2822 N N . ILE A 1 374 ? 0.641 -2.183 -16.456 1.00 98.94 374 ILE A N 1
ATOM 2823 C CA . ILE A 1 374 ? 0.799 -0.793 -16.012 1.00 98.94 374 ILE A CA 1
ATOM 2824 C C . ILE A 1 374 ? 0.521 0.149 -17.176 1.00 98.94 374 ILE A C 1
ATOM 2826 O O . ILE A 1 374 ? 1.154 0.045 -18.231 1.00 98.94 374 ILE A O 1
ATOM 2830 N N . SER A 1 375 ? -0.401 1.089 -16.961 1.00 98.88 375 SER A N 1
ATOM 2831 C CA . SER A 1 375 ? -0.777 2.064 -17.982 1.00 98.88 375 SER A CA 1
ATOM 2832 C C . SER A 1 375 ? -1.175 3.428 -17.436 1.00 98.88 375 SER A C 1
ATOM 2834 O O . SER A 1 375 ? -1.601 3.542 -16.286 1.00 98.88 375 SER A O 1
ATOM 2836 N N . GLY A 1 376 ? -1.072 4.460 -18.279 1.00 98.50 376 GLY A N 1
ATOM 2837 C CA . GLY A 1 376 ? -1.540 5.811 -17.956 1.00 98.50 376 GLY A CA 1
ATOM 2838 C C . GLY A 1 376 ? -0.670 6.551 -16.940 1.00 98.50 376 GLY A C 1
ATOM 2839 O O . GLY A 1 376 ? -1.075 7.589 -16.419 1.00 98.50 376 GLY A O 1
ATOM 2840 N N . SER A 1 377 ? 0.529 6.045 -16.638 1.00 98.31 377 SER A N 1
ATOM 2841 C CA . SER A 1 377 ? 1.451 6.752 -15.757 1.00 98.31 377 SER A CA 1
ATOM 2842 C C . SER A 1 377 ? 1.923 8.069 -16.402 1.00 98.31 377 SER A C 1
ATOM 2844 O O . SER A 1 377 ? 2.229 8.091 -17.601 1.00 98.31 377 SER A O 1
ATOM 2846 N N . PRO A 1 378 ? 2.019 9.185 -15.650 1.00 98.25 378 PRO A N 1
ATOM 2847 C CA . PRO A 1 378 ? 2.639 10.413 -16.145 1.00 98.25 378 PRO A CA 1
ATOM 2848 C C . PRO A 1 378 ? 4.167 10.299 -16.267 1.00 98.25 378 PRO A C 1
ATOM 2850 O O . PRO A 1 378 ? 4.796 11.210 -16.800 1.00 98.25 378 PRO A O 1
ATOM 2853 N N . GLY A 1 379 ? 4.751 9.218 -15.751 1.00 98.31 379 GLY A N 1
ATOM 2854 C CA . GLY A 1 379 ? 6.150 8.842 -15.877 1.00 98.31 379 GLY A CA 1
ATOM 2855 C C . GLY A 1 379 ? 6.321 7.513 -16.605 1.00 98.31 379 GLY A C 1
ATOM 2856 O O . GLY A 1 379 ? 5.525 7.190 -17.493 1.00 98.31 379 GLY A O 1
ATOM 2857 N N . PRO A 1 380 ? 7.352 6.731 -16.239 1.00 98.62 380 PRO A N 1
ATOM 2858 C CA . PRO A 1 380 ? 7.537 5.392 -16.771 1.00 98.62 380 PRO A CA 1
ATOM 2859 C C . PRO A 1 380 ? 6.499 4.407 -16.221 1.00 98.62 380 PRO A C 1
ATOM 2861 O O . PRO A 1 380 ? 6.008 4.570 -15.104 1.00 98.62 380 PRO A O 1
ATOM 2864 N N . GLY A 1 381 ? 6.230 3.315 -16.935 1.00 98.69 381 GLY A N 1
ATOM 2865 C CA . GLY A 1 381 ? 5.471 2.199 -16.359 1.00 98.69 381 GLY A CA 1
ATOM 2866 C C . GLY A 1 381 ? 6.182 1.638 -15.120 1.00 98.69 381 GLY A C 1
ATOM 2867 O O . GLY A 1 381 ? 5.619 1.593 -14.023 1.00 98.69 381 GLY A O 1
ATOM 2868 N N . ILE A 1 382 ? 7.460 1.287 -15.280 1.00 98.88 382 ILE A N 1
ATOM 2869 C CA . ILE A 1 382 ? 8.349 0.854 -14.194 1.00 98.88 382 ILE A CA 1
ATOM 2870 C C . ILE A 1 382 ? 9.604 1.723 -14.165 1.00 98.88 382 ILE A C 1
ATOM 2872 O O . ILE A 1 382 ? 10.277 1.871 -15.183 1.00 98.88 382 ILE A O 1
ATOM 2876 N N . HIS A 1 383 ? 9.964 2.220 -12.981 1.00 98.62 383 HIS A N 1
ATOM 2877 C CA . HIS A 1 383 ? 11.235 2.893 -12.722 1.00 98.62 383 HIS A CA 1
ATOM 2878 C C . HIS A 1 383 ? 12.040 2.119 -11.668 1.00 98.62 383 HIS A C 1
ATOM 2880 O O . HIS A 1 383 ? 11.717 2.128 -10.479 1.00 98.62 383 HIS A O 1
ATOM 2886 N N . SER A 1 384 ? 13.123 1.478 -12.097 1.00 97.94 384 SER A N 1
ATOM 2887 C CA . SER A 1 384 ? 14.051 0.735 -11.242 1.00 97.94 384 SER A CA 1
ATOM 2888 C C . SER A 1 384 ? 15.353 1.517 -11.091 1.00 97.94 384 SER A C 1
ATOM 2890 O O . SER A 1 384 ? 16.011 1.790 -12.089 1.00 97.94 384 SER A O 1
ATOM 2892 N N . SER A 1 385 ? 15.712 1.917 -9.863 1.00 96.12 385 SER A N 1
ATOM 2893 C CA . SER A 1 385 ? 16.897 2.753 -9.628 1.00 96.12 385 SER A CA 1
ATOM 2894 C C . SER A 1 385 ? 17.752 2.354 -8.423 1.00 96.12 385 SER A C 1
ATOM 2896 O O . SER A 1 385 ? 17.293 1.685 -7.493 1.00 96.12 385 SER A O 1
ATOM 2898 N N . SER A 1 386 ? 19.016 2.795 -8.407 1.00 92.75 386 SER A N 1
ATOM 2899 C CA . SER A 1 386 ? 19.925 2.691 -7.245 1.00 92.75 386 SER A CA 1
ATOM 2900 C C . SER A 1 386 ? 20.051 1.264 -6.678 1.00 92.75 386 SER A C 1
ATOM 2902 O O . SER A 1 386 ? 19.952 1.049 -5.470 1.00 92.75 386 SER A O 1
ATOM 2904 N N . GLY A 1 387 ? 20.212 0.261 -7.543 1.00 90.19 387 GLY A N 1
ATOM 2905 C CA . GLY A 1 387 ? 20.267 -1.151 -7.143 1.00 90.19 387 GLY A CA 1
ATOM 2906 C C . GLY A 1 387 ? 18.910 -1.784 -6.803 1.00 90.19 387 GLY A C 1
ATOM 2907 O O . GLY A 1 387 ? 18.875 -2.905 -6.298 1.00 90.19 387 GLY A O 1
ATOM 2908 N N . GLY A 1 388 ? 17.794 -1.092 -7.054 1.00 93.50 388 GLY A N 1
ATOM 2909 C CA . GLY A 1 388 ? 16.435 -1.609 -6.885 1.00 93.50 388 GLY A CA 1
ATOM 2910 C C . GLY A 1 388 ? 16.130 -2.714 -7.890 1.00 93.50 388 GLY A C 1
ATOM 2911 O O . GLY A 1 388 ? 15.781 -2.436 -9.030 1.00 93.50 388 GLY A O 1
ATOM 2912 N N . SER A 1 389 ? 16.290 -3.965 -7.482 1.00 94.81 389 SER A N 1
ATOM 2913 C CA . SER A 1 389 ? 16.321 -5.119 -8.373 1.00 94.81 389 SER A CA 1
ATOM 2914 C C . SER A 1 389 ? 14.944 -5.753 -8.550 1.00 94.81 389 SER A C 1
ATOM 2916 O O . SER A 1 389 ? 14.210 -5.937 -7.578 1.00 94.81 389 SER A O 1
ATOM 2918 N N . LEU A 1 390 ? 14.619 -6.146 -9.781 1.00 97.12 390 LEU A N 1
ATOM 2919 C CA . LEU A 1 390 ? 13.359 -6.809 -10.131 1.00 97.12 390 LEU A CA 1
ATOM 2920 C C . LEU A 1 390 ? 13.603 -8.076 -10.935 1.00 97.12 390 LEU A C 1
ATOM 2922 O O . LEU A 1 390 ? 14.551 -8.170 -11.713 1.00 97.12 390 LEU A O 1
ATOM 2926 N N . GLN A 1 391 ? 12.707 -9.040 -10.777 1.00 97.81 391 GLN A N 1
ATOM 2927 C CA . GLN A 1 391 ? 12.658 -10.202 -11.643 1.00 97.81 391 GLN A CA 1
ATOM 2928 C C . GLN A 1 391 ? 11.227 -10.681 -11.861 1.00 97.81 391 GLN A C 1
ATOM 2930 O O . GLN A 1 391 ? 10.354 -10.424 -11.034 1.00 97.81 391 GLN A O 1
ATOM 2935 N N . GLY A 1 392 ? 10.986 -11.409 -12.945 1.00 98.00 392 GLY A N 1
ATOM 2936 C CA . GLY A 1 392 ? 9.742 -12.147 -13.123 1.00 98.00 392 GLY A CA 1
ATOM 2937 C C . GLY A 1 392 ? 9.302 -12.253 -14.574 1.00 98.00 392 GLY A C 1
ATOM 2938 O O . GLY A 1 392 ? 10.140 -12.298 -15.475 1.00 98.00 392 GLY A O 1
ATOM 2939 N N . THR A 1 393 ? 7.991 -12.365 -14.794 1.00 98.75 393 THR A N 1
ATOM 2940 C CA . THR A 1 393 ? 7.446 -12.729 -16.111 1.00 98.75 393 THR A CA 1
ATOM 2941 C C . THR A 1 393 ? 6.145 -12.016 -16.457 1.00 98.75 393 THR A C 1
ATOM 2943 O O . THR A 1 393 ? 5.371 -11.667 -15.564 1.00 98.75 393 THR A O 1
ATOM 2946 N N . GLY A 1 394 ? 5.881 -11.839 -17.754 1.00 98.62 394 GLY A N 1
ATOM 2947 C CA . GLY A 1 394 ? 4.595 -11.349 -18.258 1.00 98.62 394 GLY A CA 1
ATOM 2948 C C . GLY A 1 394 ? 4.299 -9.908 -17.842 1.00 98.62 394 GLY A C 1
ATOM 2949 O O . GLY A 1 394 ? 3.358 -9.653 -17.095 1.00 98.62 394 GLY A O 1
ATOM 2950 N N . TRP A 1 395 ? 5.126 -8.964 -18.277 1.00 98.81 395 TRP A N 1
ATOM 2951 C CA . TRP A 1 395 ? 4.957 -7.540 -17.990 1.00 98.81 395 TRP A CA 1
ATOM 2952 C C . TRP A 1 395 ? 4.358 -6.843 -19.209 1.00 98.81 395 TRP A C 1
ATOM 2954 O O . TRP A 1 395 ? 4.907 -6.950 -20.300 1.00 98.81 395 TRP A O 1
ATOM 2964 N N . ASN A 1 396 ? 3.246 -6.134 -19.033 1.00 98.94 396 ASN A N 1
ATOM 2965 C CA . ASN A 1 396 ? 2.581 -5.354 -20.073 1.00 98.94 396 ASN A CA 1
ATOM 2966 C C . ASN A 1 396 ? 2.569 -3.870 -19.681 1.00 98.94 396 ASN A C 1
ATOM 2968 O O . ASN A 1 396 ? 1.846 -3.476 -18.766 1.00 98.94 396 ASN A O 1
ATOM 2972 N N . LEU A 1 397 ? 3.392 -3.056 -20.338 1.00 98.94 397 LEU A N 1
ATOM 2973 C CA . LEU A 1 397 ? 3.646 -1.658 -19.985 1.00 98.94 397 LEU A CA 1
ATOM 2974 C C . LEU A 1 397 ? 3.248 -0.770 -21.166 1.00 98.94 397 LEU A C 1
ATOM 2976 O O . LEU A 1 397 ? 3.937 -0.750 -22.185 1.00 98.94 397 LEU A O 1
ATOM 2980 N N . HIS A 1 398 ? 2.126 -0.060 -21.067 1.00 98.88 398 HIS A N 1
ATOM 2981 C CA . HIS A 1 398 ? 1.584 0.636 -22.234 1.00 98.88 398 HIS A CA 1
ATOM 2982 C C . HIS A 1 398 ? 0.912 1.967 -21.924 1.00 98.88 398 HIS A C 1
ATOM 2984 O O . HIS A 1 398 ? 0.387 2.168 -20.833 1.00 98.88 398 HIS A O 1
ATOM 2990 N N . ASN A 1 399 ? 0.868 2.871 -22.905 1.00 98.75 399 ASN A N 1
ATOM 2991 C CA . ASN A 1 399 ? 0.265 4.203 -22.760 1.00 98.75 399 ASN A CA 1
ATOM 2992 C C . ASN A 1 399 ? 0.820 5.007 -21.564 1.00 98.75 399 ASN A C 1
ATOM 2994 O O . ASN A 1 399 ? 0.076 5.753 -20.922 1.00 98.75 399 ASN A O 1
ATOM 2998 N N . ASN A 1 400 ? 2.095 4.828 -21.210 1.00 98.75 400 ASN A N 1
ATOM 2999 C CA . ASN A 1 400 ? 2.758 5.659 -20.203 1.00 98.75 400 ASN A CA 1
ATOM 3000 C C . ASN A 1 400 ? 3.378 6.887 -20.878 1.00 98.75 400 ASN A C 1
ATOM 3002 O O . ASN A 1 400 ? 3.749 6.836 -22.048 1.00 98.75 400 ASN A O 1
ATOM 3006 N N . SER A 1 401 ? 3.469 8.011 -20.169 1.00 98.62 401 SER A N 1
ATOM 3007 C CA . SER A 1 401 ? 3.930 9.274 -20.770 1.00 98.62 401 SER A CA 1
ATOM 3008 C C . SER A 1 401 ? 5.444 9.312 -20.999 1.00 98.62 401 SER A C 1
ATOM 3010 O O . SER A 1 401 ? 5.908 10.081 -21.839 1.00 98.62 401 SER A O 1
ATOM 3012 N N . GLU A 1 402 ? 6.205 8.484 -20.279 1.00 98.44 402 GLU A N 1
ATOM 3013 C CA . GLU A 1 402 ? 7.643 8.283 -20.487 1.00 98.44 402 GLU A CA 1
ATOM 3014 C C . GLU A 1 402 ? 7.907 6.850 -20.986 1.00 98.44 402 GLU A C 1
ATOM 3016 O O . GLU A 1 402 ? 7.247 6.416 -21.925 1.00 98.44 402 GLU A O 1
ATOM 3021 N N . GLN A 1 403 ? 8.887 6.120 -20.445 1.00 98.69 403 GLN A N 1
ATOM 3022 C CA . GLN A 1 403 ? 9.233 4.776 -20.923 1.00 98.69 403 GLN A CA 1
ATOM 3023 C C . GLN A 1 403 ? 8.217 3.714 -20.485 1.00 98.69 403 GLN A C 1
ATOM 3025 O O . GLN A 1 403 ? 7.546 3.857 -19.465 1.00 98.69 403 GLN A O 1
ATOM 3030 N N . GLY A 1 404 ? 8.186 2.571 -21.171 1.00 98.69 404 GLY A N 1
ATOM 3031 C CA . GLY A 1 404 ? 7.587 1.370 -20.583 1.00 98.69 404 GLY A CA 1
ATOM 3032 C C . GLY A 1 404 ? 8.376 0.934 -19.343 1.00 98.69 404 GLY A C 1
ATOM 3033 O O . GLY A 1 404 ? 7.868 0.959 -18.221 1.00 98.69 404 GLY A O 1
ATOM 3034 N N . LEU A 1 405 ? 9.657 0.609 -19.541 1.00 98.81 405 LEU A N 1
ATOM 3035 C CA . LEU A 1 405 ? 10.595 0.204 -18.490 1.00 98.81 405 LEU A CA 1
ATOM 3036 C C . LEU A 1 405 ? 11.839 1.105 -18.478 1.00 98.81 405 LEU A C 1
ATOM 3038 O O . LEU A 1 405 ? 12.597 1.122 -19.444 1.00 98.81 405 LEU A O 1
ATOM 3042 N N . TYR A 1 406 ? 12.087 1.803 -17.371 1.00 98.62 406 TYR A N 1
ATOM 3043 C CA . TYR A 1 406 ? 13.302 2.588 -17.142 1.00 98.62 406 TYR A CA 1
ATOM 3044 C C . TYR A 1 406 ? 14.165 1.942 -16.050 1.00 98.62 406 TYR A C 1
ATOM 3046 O O . TYR A 1 406 ? 13.710 1.732 -14.922 1.00 98.62 406 TYR A O 1
ATOM 3054 N N . ILE A 1 407 ? 15.413 1.618 -16.391 1.00 98.06 407 ILE A N 1
ATOM 3055 C CA . ILE A 1 407 ? 16.395 0.991 -15.501 1.00 98.06 407 ILE A CA 1
ATOM 3056 C C . ILE A 1 407 ? 17.576 1.945 -15.352 1.00 98.06 407 ILE A C 1
ATOM 3058 O O . ILE A 1 407 ? 18.245 2.237 -16.336 1.00 98.06 407 ILE A O 1
ATOM 3062 N N . ASP A 1 408 ? 17.858 2.375 -14.126 1.00 95.50 408 ASP A N 1
ATOM 3063 C CA . ASP A 1 408 ? 18.972 3.255 -13.771 1.00 95.50 408 ASP A CA 1
ATOM 3064 C C . ASP A 1 408 ? 19.842 2.604 -12.692 1.00 95.50 408 ASP A C 1
ATOM 3066 O O . ASP A 1 408 ? 19.467 2.525 -11.519 1.00 95.50 408 ASP A O 1
ATOM 3070 N N . SER A 1 409 ? 21.038 2.149 -13.064 1.00 93.44 409 SER A N 1
ATOM 3071 C CA . SER A 1 409 ? 21.997 1.607 -12.095 1.00 93.44 409 SER A CA 1
ATOM 3072 C C . SER A 1 409 ? 21.413 0.454 -11.262 1.00 93.44 409 SER A C 1
ATOM 3074 O O . SER A 1 409 ? 21.640 0.347 -10.052 1.00 93.44 409 SER A O 1
ATOM 3076 N N . ALA A 1 410 ? 20.596 -0.391 -11.893 1.00 93.50 410 ALA A N 1
ATOM 3077 C CA . ALA A 1 410 ? 19.829 -1.442 -11.234 1.00 93.50 410 ALA A CA 1
ATOM 3078 C C . ALA A 1 410 ? 19.921 -2.785 -11.972 1.00 93.50 410 ALA A C 1
ATOM 3080 O O . ALA A 1 410 ? 20.583 -2.911 -13.002 1.00 93.50 410 ALA A O 1
ATOM 3081 N N . THR A 1 411 ? 19.314 -3.817 -11.386 1.00 93.62 411 THR A N 1
ATOM 3082 C CA . THR A 1 411 ? 19.331 -5.190 -11.900 1.00 93.62 411 THR A CA 1
ATOM 3083 C C . THR A 1 411 ? 17.921 -5.641 -12.254 1.00 93.62 411 THR A C 1
ATOM 3085 O O . THR A 1 411 ? 17.042 -5.608 -11.396 1.00 93.62 411 THR A O 1
ATOM 3088 N N . VAL A 1 412 ? 17.697 -6.091 -13.489 1.00 96.62 412 VAL A N 1
ATOM 3089 C CA . VAL A 1 412 ? 16.365 -6.526 -13.937 1.00 96.62 412 VAL A CA 1
ATOM 3090 C C . VAL A 1 412 ? 16.441 -7.797 -14.771 1.00 96.62 412 VAL A C 1
ATOM 3092 O O . VAL A 1 412 ? 17.159 -7.849 -15.763 1.00 96.62 412 VAL A O 1
ATOM 3095 N N . VAL A 1 413 ? 15.664 -8.813 -14.404 1.00 97.56 413 VAL A N 1
ATOM 3096 C CA . VAL A 1 413 ? 15.545 -10.067 -15.165 1.00 97.56 413 VAL A CA 1
ATOM 3097 C C . VAL A 1 413 ? 14.082 -10.308 -15.517 1.00 97.56 413 VAL A C 1
ATOM 3099 O O . VAL A 1 413 ? 13.288 -10.653 -14.649 1.00 97.56 413 VAL A O 1
ATOM 3102 N N . VAL A 1 414 ? 13.710 -10.146 -16.783 1.00 98.12 414 VAL A N 1
ATOM 3103 C CA . VAL A 1 414 ? 12.321 -10.311 -17.231 1.00 98.12 414 VAL A CA 1
ATOM 3104 C C . VAL A 1 414 ? 12.220 -11.266 -18.415 1.00 98.12 414 VAL A C 1
ATOM 3106 O O . VAL A 1 414 ? 12.985 -11.173 -19.376 1.00 98.12 414 VAL A O 1
ATOM 3109 N N . ASP A 1 415 ? 11.246 -12.174 -18.335 1.00 98.62 415 ASP A N 1
ATOM 3110 C CA . ASP A 1 415 ? 10.802 -13.026 -19.439 1.00 98.62 415 ASP A CA 1
ATOM 3111 C C . ASP A 1 415 ? 9.357 -12.689 -19.841 1.00 98.62 415 ASP A C 1
ATOM 3113 O O . ASP A 1 415 ? 8.423 -12.822 -19.049 1.00 98.62 415 ASP A O 1
ATOM 3117 N N . GLY A 1 416 ? 9.164 -12.230 -21.075 1.00 98.50 416 GLY A N 1
ATOM 3118 C CA . GLY A 1 416 ? 7.879 -11.739 -21.562 1.00 98.50 416 GLY A CA 1
ATOM 3119 C C . GLY A 1 416 ? 7.619 -10.298 -21.130 1.00 98.50 416 GLY A C 1
ATOM 3120 O O . GLY A 1 416 ? 6.844 -10.071 -20.205 1.00 98.50 416 GLY A O 1
ATOM 3121 N N . LEU A 1 417 ? 8.237 -9.330 -21.811 1.00 98.81 417 LEU A N 1
ATOM 3122 C CA . LEU A 1 417 ? 7.914 -7.901 -21.690 1.00 98.81 417 LEU A CA 1
ATOM 3123 C C . LEU A 1 417 ? 7.221 -7.433 -22.971 1.00 98.81 417 LEU A C 1
ATOM 3125 O O . LEU A 1 417 ? 7.790 -7.536 -24.053 1.00 98.81 417 LEU A O 1
ATOM 3129 N N . ILE A 1 418 ? 6.019 -6.887 -22.843 1.00 98.88 418 ILE A N 1
ATOM 3130 C CA . ILE A 1 418 ? 5.297 -6.193 -23.906 1.00 98.88 418 ILE A CA 1
ATOM 3131 C C . ILE A 1 418 ? 5.264 -4.716 -23.529 1.00 98.88 418 ILE A C 1
ATOM 3133 O O . ILE A 1 418 ? 4.726 -4.347 -22.487 1.00 98.88 418 ILE A O 1
ATOM 3137 N N . SER A 1 419 ? 5.858 -3.885 -24.374 1.00 98.69 419 SER A N 1
ATOM 3138 C CA . SER A 1 419 ? 5.848 -2.434 -24.262 1.00 98.69 419 SER A CA 1
ATOM 3139 C C . SER A 1 419 ? 5.140 -1.858 -25.480 1.00 98.69 419 SER A C 1
ATOM 3141 O O . SER A 1 419 ? 5.427 -2.284 -26.601 1.00 98.69 419 SER A O 1
ATOM 3143 N N . SER A 1 420 ? 4.165 -0.969 -25.283 1.00 98.81 420 SER A N 1
ATOM 3144 C CA . SER A 1 420 ? 3.472 -0.368 -26.426 1.00 98.81 420 SER A CA 1
ATOM 3145 C C . SER A 1 420 ? 2.921 1.026 -26.184 1.00 98.81 420 SER A C 1
ATOM 3147 O O . SER A 1 420 ? 2.411 1.331 -25.106 1.00 98.81 420 SER A O 1
ATOM 3149 N N . ASP A 1 421 ? 2.973 1.852 -27.227 1.00 98.69 421 ASP A N 1
ATOM 3150 C CA . ASP A 1 421 ? 2.384 3.192 -27.250 1.00 98.69 421 ASP A CA 1
ATOM 3151 C C . ASP A 1 421 ? 2.851 4.082 -26.073 1.00 98.69 421 ASP A C 1
ATOM 3153 O O . ASP A 1 421 ? 2.115 4.953 -25.600 1.00 98.69 421 ASP A O 1
ATOM 3157 N N . ASN A 1 422 ? 4.071 3.867 -25.563 1.00 98.81 422 ASN A N 1
ATOM 3158 C CA . ASN A 1 422 ? 4.646 4.727 -24.535 1.00 98.81 422 ASN A CA 1
ATOM 3159 C C . ASN A 1 422 ? 5.232 6.006 -25.162 1.00 98.81 422 ASN A C 1
ATOM 3161 O O . ASN A 1 422 ? 5.645 6.052 -26.327 1.00 98.81 422 ASN A O 1
ATOM 3165 N N . GLY A 1 423 ? 5.242 7.087 -24.385 1.00 98.62 423 GLY A N 1
ATOM 3166 C CA . GLY A 1 423 ? 5.714 8.390 -24.835 1.00 98.62 423 GLY A CA 1
ATOM 3167 C C . GLY A 1 423 ? 7.212 8.397 -25.120 1.00 98.62 423 GLY A C 1
ATOM 3168 O O . GLY A 1 423 ? 7.637 9.011 -26.095 1.00 98.62 423 GLY A O 1
ATOM 3169 N N . PHE A 1 424 ? 8.010 7.684 -24.329 1.00 98.62 424 PHE A N 1
ATOM 3170 C CA . PHE A 1 424 ? 9.427 7.431 -24.592 1.00 98.62 424 PHE A CA 1
ATOM 3171 C C . PHE A 1 424 ? 9.656 5.955 -24.939 1.00 98.62 424 PHE A C 1
ATOM 3173 O O . PHE A 1 424 ? 8.727 5.261 -25.345 1.00 98.62 424 PHE A O 1
ATOM 3180 N N . SER A 1 425 ? 10.899 5.487 -24.824 1.00 98.44 425 SER A N 1
ATOM 3181 C CA . SER A 1 425 ? 11.298 4.171 -25.296 1.00 98.44 425 SER A CA 1
ATOM 3182 C C . SER A 1 425 ? 10.574 3.033 -24.592 1.00 98.44 425 SER A C 1
ATOM 3184 O O . SER A 1 425 ? 10.200 3.122 -23.419 1.00 98.44 425 SER A O 1
ATOM 3186 N N . GLY A 1 426 ? 10.406 1.923 -25.307 1.00 98.50 426 GLY A N 1
ATOM 3187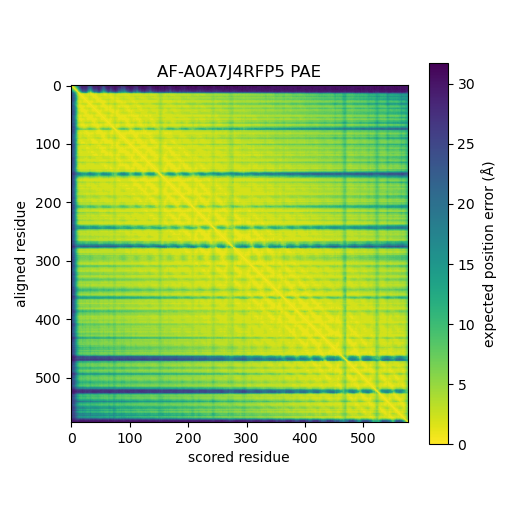 C CA . GLY A 1 426 ? 9.765 0.733 -24.765 1.00 98.50 426 GLY A CA 1
ATOM 3188 C C . GLY A 1 426 ? 10.526 0.193 -23.557 1.00 98.50 426 GLY A C 1
ATOM 3189 O O . GLY A 1 426 ? 9.921 -0.097 -22.521 1.00 98.50 426 GLY A O 1
ATOM 3190 N N . ALA A 1 427 ? 11.857 0.138 -23.663 1.00 98.62 427 ALA A N 1
ATOM 3191 C CA . ALA A 1 427 ? 12.752 -0.057 -22.530 1.00 98.62 427 ALA A CA 1
ATOM 3192 C C . ALA A 1 427 ? 14.026 0.790 -22.653 1.00 98.62 427 ALA A C 1
ATOM 3194 O O . ALA A 1 427 ? 14.636 0.880 -23.722 1.00 98.62 427 ALA A O 1
ATOM 3195 N N . HIS A 1 428 ? 14.463 1.355 -21.530 1.00 98.38 428 HIS A N 1
ATOM 3196 C CA . HIS A 1 428 ? 15.690 2.127 -21.408 1.00 98.38 428 HIS A CA 1
ATOM 3197 C C . HIS A 1 428 ? 16.583 1.541 -20.320 1.00 98.38 428 HIS A C 1
ATOM 3199 O O . HIS A 1 428 ? 16.201 1.476 -19.152 1.00 98.38 428 HIS A O 1
ATOM 3205 N N . VAL A 1 429 ? 17.797 1.165 -20.708 1.00 97.81 429 VAL A N 1
ATOM 3206 C CA . VAL A 1 429 ? 18.831 0.652 -19.816 1.00 97.81 429 VAL A CA 1
ATOM 3207 C C . VAL A 1 429 ? 19.924 1.703 -19.662 1.00 97.81 429 VAL A C 1
ATOM 3209 O O . VAL A 1 429 ? 20.666 1.977 -20.604 1.00 97.81 429 VAL A O 1
ATOM 3212 N N . PHE A 1 430 ? 20.019 2.294 -18.476 1.00 95.50 430 PHE A N 1
ATOM 3213 C CA . PHE A 1 430 ? 20.982 3.333 -18.138 1.00 95.50 430 PHE A CA 1
ATOM 3214 C C . PHE A 1 430 ? 21.902 2.875 -17.004 1.00 95.50 430 PHE A C 1
ATOM 3216 O O . PHE A 1 430 ? 21.433 2.487 -15.936 1.00 95.50 430 PHE A O 1
ATOM 3223 N N . ASP A 1 431 ? 23.216 2.909 -17.242 1.00 91.38 431 ASP A N 1
ATOM 3224 C CA . ASP A 1 431 ? 24.259 2.612 -16.238 1.00 91.38 431 ASP A CA 1
ATOM 3225 C C . ASP A 1 431 ? 24.053 1.280 -15.482 1.00 91.38 431 ASP A C 1
ATOM 3227 O O . ASP A 1 431 ? 24.435 1.100 -14.327 1.00 91.38 431 ASP A O 1
ATOM 3231 N N . ALA A 1 432 ? 23.391 0.318 -16.128 1.00 90.38 432 ALA A N 1
ATOM 3232 C CA . ALA A 1 432 ? 23.034 -0.959 -15.532 1.00 90.38 432 ALA A CA 1
ATOM 3233 C C . ALA A 1 432 ? 24.017 -2.045 -15.967 1.00 90.38 432 ALA A C 1
ATOM 3235 O O . ALA A 1 432 ? 24.448 -2.085 -17.122 1.00 90.38 432 ALA A O 1
ATOM 3236 N N . ARG A 1 433 ? 24.351 -2.943 -15.035 1.00 85.00 433 ARG A N 1
ATOM 3237 C CA . ARG A 1 433 ? 25.302 -4.030 -15.289 1.00 85.00 433 ARG A CA 1
ATOM 3238 C C . ARG A 1 433 ? 24.638 -5.378 -15.504 1.00 85.00 433 ARG A C 1
ATOM 3240 O O . ARG A 1 433 ? 25.104 -6.073 -16.380 1.00 85.00 433 ARG A O 1
ATOM 3247 N N . TYR A 1 434 ? 23.574 -5.732 -14.774 1.00 90.00 434 TYR A N 1
ATOM 3248 C CA . TYR A 1 434 ? 22.916 -7.043 -14.889 1.00 90.00 434 TYR A CA 1
ATOM 3249 C C . TYR A 1 434 ? 21.446 -6.900 -15.313 1.00 90.00 434 TYR A C 1
ATOM 3251 O O . TYR A 1 434 ? 20.559 -6.688 -14.485 1.00 90.00 434 TYR A O 1
ATOM 3259 N N . VAL A 1 435 ? 21.194 -6.980 -16.618 1.00 95.31 435 VAL A N 1
ATOM 3260 C CA . VAL A 1 435 ? 19.867 -6.895 -17.231 1.00 95.31 435 VAL A CA 1
ATOM 3261 C C . VAL A 1 435 ? 19.666 -8.053 -18.201 1.00 95.31 435 VAL A C 1
ATOM 3263 O O . VAL A 1 435 ? 20.377 -8.180 -19.190 1.00 95.31 435 VAL A O 1
ATOM 3266 N N . THR A 1 436 ? 18.670 -8.895 -17.945 1.00 96.56 436 THR A N 1
ATOM 3267 C CA . THR A 1 436 ? 18.296 -9.997 -18.837 1.00 96.56 436 THR A CA 1
ATOM 3268 C C . THR A 1 436 ? 16.884 -9.790 -19.342 1.00 96.56 436 THR A C 1
ATOM 3270 O O . THR A 1 436 ? 15.918 -9.901 -18.591 1.00 96.56 436 THR A O 1
ATOM 3273 N N . PHE A 1 437 ? 16.776 -9.521 -20.634 1.00 98.12 437 PHE A N 1
ATOM 3274 C CA . PHE A 1 437 ? 15.526 -9.452 -21.368 1.00 98.12 437 PHE A CA 1
ATOM 3275 C C . PHE A 1 437 ? 15.355 -10.732 -22.178 1.00 98.12 437 PHE A C 1
ATOM 3277 O O . PHE A 1 437 ? 16.202 -11.066 -23.003 1.00 98.12 437 PHE A O 1
ATOM 3284 N N . SER A 1 438 ? 14.267 -11.458 -21.936 1.00 98.06 438 SER A N 1
ATOM 3285 C CA . SER A 1 438 ? 13.861 -12.622 -22.726 1.00 98.06 438 SER A CA 1
ATOM 3286 C C . SER A 1 438 ? 12.457 -12.392 -23.267 1.00 98.06 438 SER A C 1
ATOM 3288 O O . SER A 1 438 ? 11.582 -11.971 -22.519 1.00 98.06 438 SER A O 1
ATOM 3290 N N . ASN A 1 439 ? 12.234 -12.666 -24.554 1.00 98.56 439 ASN A N 1
ATOM 3291 C CA . ASN A 1 439 ? 10.922 -12.550 -25.198 1.00 98.56 439 ASN A CA 1
ATOM 3292 C C . ASN A 1 439 ? 10.305 -11.147 -25.020 1.00 98.56 439 ASN A C 1
ATOM 3294 O O . ASN A 1 439 ? 9.262 -10.982 -24.387 1.00 98.56 439 ASN A O 1
ATOM 3298 N N . VAL A 1 440 ? 10.976 -10.125 -25.554 1.00 98.69 440 VAL A N 1
ATOM 3299 C CA . VAL A 1 440 ? 10.531 -8.724 -25.456 1.00 98.69 440 VAL A CA 1
ATOM 3300 C C . VAL A 1 440 ? 9.880 -8.278 -26.756 1.00 98.69 440 VAL A C 1
ATOM 3302 O O . VAL A 1 440 ? 10.379 -8.583 -27.832 1.00 98.69 440 VAL A O 1
ATOM 3305 N N . THR A 1 441 ? 8.782 -7.537 -26.670 1.00 98.81 441 THR A N 1
ATOM 3306 C CA . THR A 1 441 ? 8.150 -6.838 -27.792 1.00 98.81 441 THR A CA 1
ATOM 3307 C C . THR A 1 441 ? 7.984 -5.365 -27.429 1.00 98.81 441 THR A C 1
ATOM 3309 O O . THR A 1 441 ? 7.427 -5.066 -26.378 1.00 98.81 441 THR A O 1
ATOM 3312 N N . SER A 1 442 ? 8.478 -4.461 -28.273 1.00 98.75 442 SER A N 1
ATOM 3313 C CA . SER A 1 442 ? 8.270 -3.009 -28.176 1.00 98.75 442 SER A CA 1
ATOM 3314 C C . SER A 1 442 ? 7.615 -2.515 -29.463 1.00 98.75 442 SER A C 1
ATOM 3316 O O . SER A 1 442 ? 8.141 -2.765 -30.551 1.00 98.75 442 SER A O 1
ATOM 3318 N N . THR A 1 443 ? 6.468 -1.845 -29.347 1.00 98.81 443 THR A N 1
ATOM 3319 C CA . THR A 1 443 ? 5.653 -1.431 -30.499 1.00 98.81 443 THR A CA 1
ATOM 3320 C C . THR A 1 443 ? 5.164 0.007 -30.344 1.00 98.81 443 THR A C 1
ATOM 3322 O O . THR A 1 443 ? 4.554 0.347 -29.338 1.00 98.81 443 THR A O 1
ATOM 3325 N N . ASN A 1 444 ? 5.372 0.855 -31.356 1.00 98.44 444 ASN A N 1
ATOM 3326 C CA . ASN A 1 444 ? 4.921 2.261 -31.369 1.00 98.44 444 ASN A CA 1
ATOM 3327 C C . ASN A 1 444 ? 5.453 3.147 -30.219 1.00 98.44 444 ASN A C 1
ATOM 3329 O O . ASN A 1 444 ? 4.894 4.211 -29.945 1.00 98.44 444 ASN A O 1
ATOM 3333 N N . ASP A 1 445 ? 6.526 2.741 -29.546 1.00 98.56 445 ASP A N 1
ATOM 3334 C CA . ASP A 1 445 ? 7.110 3.518 -28.452 1.00 98.56 445 ASP A CA 1
ATOM 3335 C C . ASP A 1 445 ? 7.890 4.745 -28.975 1.00 98.56 445 ASP A C 1
ATOM 3337 O O . ASP A 1 445 ? 8.416 4.750 -30.096 1.00 98.56 445 ASP A O 1
ATOM 3341 N N . GLY A 1 446 ? 7.977 5.796 -28.154 1.00 98.19 446 GLY A N 1
ATOM 3342 C CA . GLY A 1 446 ? 8.806 6.978 -28.422 1.00 98.19 446 GLY A CA 1
ATOM 3343 C C . GLY A 1 446 ? 8.083 8.215 -28.968 1.00 98.19 446 GLY A C 1
ATOM 3344 O O . GLY A 1 446 ? 8.739 9.165 -29.399 1.00 98.19 446 GLY A O 1
ATOM 3345 N N . SER A 1 447 ? 6.748 8.239 -28.960 1.00 97.38 447 SER A N 1
ATOM 3346 C CA . SER A 1 447 ? 5.922 9.289 -29.599 1.00 97.38 447 SER A CA 1
ATOM 3347 C C . SER A 1 447 ? 6.044 10.704 -29.031 1.00 97.38 447 SER A C 1
ATOM 3349 O O . SER A 1 447 ? 5.765 11.679 -29.732 1.00 97.38 447 SER A O 1
ATOM 3351 N N . LEU A 1 448 ? 6.492 10.835 -27.789 1.00 97.81 448 LEU A N 1
ATOM 3352 C CA . LEU A 1 448 ? 6.751 12.098 -27.098 1.00 97.81 448 LEU A CA 1
ATOM 3353 C C . LEU A 1 448 ? 8.253 12.387 -26.954 1.00 97.81 448 LEU A C 1
ATOM 3355 O O . LEU A 1 448 ? 8.622 13.446 -26.442 1.00 97.81 448 LEU A O 1
ATOM 3359 N N . GLY A 1 449 ? 9.117 11.474 -27.409 1.00 96.50 449 GLY A N 1
ATOM 3360 C CA . GLY A 1 449 ? 10.564 11.575 -27.275 1.00 96.50 449 GLY A CA 1
ATOM 3361 C C . GLY A 1 449 ? 11.152 12.769 -28.024 1.00 96.50 449 GLY A C 1
ATOM 3362 O O . GLY A 1 449 ? 10.782 13.072 -29.160 1.00 96.50 449 GLY A O 1
ATOM 3363 N N . SER A 1 450 ? 12.107 13.441 -27.386 1.00 96.62 450 SER A N 1
ATOM 3364 C CA . SER A 1 450 ? 12.841 14.592 -27.924 1.00 96.62 450 SER A CA 1
ATOM 3365 C C . SER A 1 450 ? 14.282 14.256 -28.318 1.00 96.62 450 SER A C 1
ATOM 3367 O O . SER A 1 450 ? 14.904 14.975 -29.104 1.00 96.62 450 SER A O 1
ATOM 3369 N N . SER A 1 451 ? 14.811 13.155 -27.784 1.00 97.44 451 SER A N 1
ATOM 3370 C CA . SER A 1 451 ? 16.124 12.606 -28.108 1.00 97.44 451 SER A CA 1
ATOM 3371 C C . SER A 1 451 ? 16.011 11.241 -28.787 1.00 97.44 451 SER A C 1
ATOM 3373 O O . SER A 1 451 ? 15.028 10.526 -28.613 1.00 97.44 451 SER A O 1
ATOM 3375 N N . ALA A 1 452 ? 17.062 10.835 -29.504 1.00 97.25 452 ALA A N 1
ATOM 3376 C CA . ALA A 1 452 ? 17.113 9.523 -30.151 1.00 97.25 452 ALA A CA 1
ATOM 3377 C C . ALA A 1 452 ? 16.959 8.351 -29.161 1.00 97.25 452 ALA A C 1
ATOM 3379 O O . ALA A 1 452 ? 16.441 7.308 -29.542 1.00 97.25 452 ALA A O 1
ATOM 3380 N N . MET A 1 453 ? 17.367 8.526 -27.896 1.00 96.56 453 MET A N 1
ATOM 3381 C CA . MET A 1 453 ? 17.165 7.511 -26.853 1.00 96.56 453 MET A CA 1
ATOM 3382 C C . MET A 1 453 ? 15.705 7.405 -26.434 1.00 96.56 453 MET A C 1
ATOM 3384 O O . MET A 1 453 ? 15.193 6.304 -26.299 1.00 96.56 453 MET A O 1
ATOM 3388 N N . GLU A 1 454 ? 15.038 8.542 -26.233 1.00 98.12 454 GLU A N 1
ATOM 3389 C CA . GLU A 1 454 ? 13.620 8.566 -25.865 1.00 98.12 454 GLU A CA 1
ATOM 3390 C C . GLU A 1 454 ? 12.734 8.057 -27.001 1.00 98.12 454 GLU A C 1
ATOM 3392 O O . GLU A 1 454 ? 11.691 7.483 -26.740 1.00 98.12 454 GLU A O 1
ATOM 3397 N N . GLN A 1 455 ? 13.133 8.260 -28.255 1.00 98.25 455 GLN A N 1
ATOM 3398 C CA . GLN A 1 455 ? 12.344 7.845 -29.414 1.00 98.25 455 GLN A CA 1
ATOM 3399 C C . GLN A 1 455 ? 12.545 6.368 -29.794 1.00 98.25 455 GLN A C 1
ATOM 3401 O O . GLN A 1 455 ? 11.773 5.834 -30.588 1.00 98.25 455 GLN A O 1
ATOM 3406 N N . ALA A 1 456 ? 13.591 5.709 -29.291 1.00 98.25 456 ALA A N 1
ATOM 3407 C CA . ALA A 1 456 ? 13.923 4.350 -29.705 1.00 98.25 456 ALA A CA 1
ATOM 3408 C C . ALA A 1 456 ? 12.961 3.299 -29.133 1.00 98.25 456 ALA A C 1
ATOM 3410 O O . ALA A 1 456 ? 12.373 3.513 -28.082 1.00 98.25 456 ALA A O 1
ATOM 3411 N N . GLY A 1 457 ? 12.849 2.126 -29.760 1.00 98.31 457 GLY A N 1
ATOM 3412 C CA . GLY A 1 457 ? 12.136 1.002 -29.136 1.00 98.31 457 GLY A CA 1
ATOM 3413 C C . GLY A 1 457 ? 12.890 0.471 -27.914 1.00 98.31 457 GLY A C 1
ATOM 3414 O O . GLY A 1 457 ? 12.370 0.452 -26.799 1.00 98.31 457 GLY A O 1
ATOM 3415 N N . LEU A 1 458 ? 14.167 0.122 -28.103 1.00 98.69 458 LEU A N 1
ATOM 3416 C CA . LEU A 1 458 ? 15.089 -0.242 -27.022 1.00 98.69 458 LEU A CA 1
ATOM 3417 C C . LEU A 1 458 ? 16.297 0.698 -27.012 1.00 98.69 458 LEU A C 1
ATOM 3419 O O . LEU A 1 458 ? 16.987 0.850 -28.024 1.00 98.69 458 LEU A O 1
ATOM 3423 N N . SER A 1 459 ? 16.589 1.299 -25.860 1.00 98.12 459 SER A N 1
ATOM 3424 C CA . SER A 1 459 ? 17.726 2.207 -25.692 1.00 98.12 459 SER A CA 1
ATOM 3425 C C . SER A 1 459 ? 18.686 1.730 -24.606 1.00 98.12 459 SER A C 1
ATOM 3427 O O . SER A 1 459 ? 18.267 1.440 -23.488 1.00 98.12 459 SER A O 1
ATOM 3429 N N . TYR A 1 460 ? 19.979 1.711 -24.920 1.00 97.06 460 TYR A N 1
ATOM 3430 C CA . TYR A 1 460 ? 21.058 1.325 -24.013 1.00 97.06 460 TYR A CA 1
ATOM 3431 C C . TYR A 1 460 ? 22.059 2.469 -23.910 1.00 97.06 460 TYR A C 1
ATOM 3433 O O . TYR A 1 460 ? 22.609 2.912 -24.919 1.00 97.06 460 TYR A O 1
ATOM 3441 N N . GLN A 1 461 ? 22.303 2.952 -22.699 1.00 94.50 461 GLN A N 1
ATOM 3442 C CA . GLN A 1 461 ? 23.255 4.019 -22.438 1.00 94.50 461 GLN A CA 1
ATOM 3443 C C . GLN A 1 461 ? 24.138 3.652 -21.256 1.00 94.50 461 GLN A C 1
ATOM 3445 O O . GLN A 1 461 ? 23.634 3.375 -20.168 1.00 94.50 461 GLN A O 1
ATOM 3450 N N . LYS A 1 462 ? 25.462 3.683 -21.450 1.00 90.12 462 LYS A N 1
ATOM 3451 C CA . LYS A 1 462 ? 26.426 3.277 -20.410 1.00 90.12 462 LYS A CA 1
ATOM 3452 C C . LYS A 1 462 ? 26.099 1.901 -19.823 1.00 90.12 462 LYS A C 1
ATOM 3454 O O . LYS A 1 462 ? 26.356 1.636 -18.656 1.00 90.12 462 LYS A O 1
ATOM 3459 N N . SER A 1 463 ? 25.441 1.054 -20.612 1.00 85.12 463 SER A N 1
ATOM 3460 C CA . SER A 1 463 ? 25.050 -0.274 -20.172 1.00 85.12 463 SER A CA 1
ATOM 3461 C C . SER A 1 463 ? 26.317 -1.108 -20.110 1.00 85.12 463 SER A C 1
ATOM 3463 O O . SER A 1 463 ? 26.931 -1.377 -21.146 1.00 85.12 463 SER A O 1
ATOM 3465 N N . ASN A 1 464 ? 26.692 -1.449 -18.878 1.00 76.75 464 ASN A N 1
ATOM 3466 C CA . ASN A 1 464 ? 27.994 -1.972 -18.488 1.00 76.75 464 ASN A CA 1
ATOM 3467 C C . ASN A 1 464 ? 29.183 -1.038 -18.838 1.00 76.75 464 ASN A C 1
ATOM 3469 O O . ASN A 1 464 ? 29.132 -0.228 -19.761 1.00 76.75 464 ASN A O 1
ATOM 3473 N N . ASP A 1 465 ? 30.277 -1.133 -18.078 1.00 63.81 465 ASP A N 1
ATOM 3474 C CA . ASP A 1 465 ? 31.460 -0.265 -18.208 1.00 63.81 465 ASP A CA 1
ATOM 3475 C C . ASP A 1 465 ? 32.791 -1.029 -18.342 1.00 63.81 465 ASP A C 1
ATOM 3477 O O . ASP A 1 465 ? 33.834 -0.412 -18.584 1.00 63.81 465 ASP A O 1
ATOM 3481 N N . LEU A 1 466 ? 32.767 -2.366 -18.234 1.00 65.12 466 LEU A N 1
ATOM 3482 C CA . LEU A 1 466 ? 33.924 -3.259 -18.361 1.00 65.12 466 LEU A CA 1
ATOM 3483 C C . LEU A 1 466 ? 33.536 -4.568 -19.070 1.00 65.12 466 LEU A C 1
ATOM 3485 O O . LEU A 1 466 ? 32.498 -5.152 -18.780 1.00 65.12 466 LEU A O 1
ATOM 3489 N N . GLU A 1 467 ? 34.394 -5.069 -19.968 1.00 64.06 467 GLU A N 1
ATOM 3490 C CA . GLU A 1 467 ? 34.184 -6.379 -20.604 1.00 64.06 467 GLU A CA 1
ATOM 3491 C C . GLU A 1 467 ? 34.398 -7.502 -19.582 1.00 64.06 467 GLU A C 1
ATOM 3493 O O . GLU A 1 467 ? 35.507 -7.710 -19.081 1.00 64.06 467 GLU A O 1
ATOM 3498 N N . THR A 1 468 ? 33.336 -8.243 -19.290 1.00 58.09 468 THR A N 1
ATOM 3499 C CA . THR A 1 468 ? 33.350 -9.379 -18.363 1.00 58.09 468 THR A CA 1
ATOM 3500 C C . THR A 1 468 ? 33.130 -10.714 -19.076 1.00 58.09 468 THR A C 1
ATOM 3502 O O . THR A 1 468 ? 33.350 -11.765 -18.472 1.00 58.09 468 THR A O 1
ATOM 3505 N N . ALA A 1 469 ? 32.776 -10.690 -20.371 1.00 57.53 469 ALA A N 1
ATOM 3506 C CA . ALA A 1 469 ? 32.401 -11.856 -21.181 1.00 57.53 469 ALA A CA 1
ATOM 3507 C C . ALA A 1 469 ? 31.283 -12.696 -20.533 1.00 57.53 469 ALA A C 1
ATOM 3509 O O . ALA A 1 469 ? 31.146 -13.889 -20.813 1.00 57.53 469 ALA A O 1
ATOM 3510 N N . SER A 1 470 ? 30.517 -12.074 -19.640 1.00 58.00 470 SER A N 1
ATOM 3511 C CA . SER A 1 470 ? 29.478 -12.696 -18.823 1.00 58.00 470 SER A CA 1
ATOM 3512 C C . SER A 1 470 ? 28.098 -12.561 -19.458 1.00 58.00 470 SER A C 1
ATOM 3514 O O . SER A 1 470 ? 27.215 -13.347 -19.122 1.00 58.00 470 SER A O 1
ATOM 3516 N N . GLY A 1 471 ? 27.927 -11.631 -20.408 1.00 58.53 471 GLY A N 1
ATOM 3517 C CA . GLY A 1 471 ? 26.628 -11.356 -21.020 1.00 58.53 471 GLY A CA 1
ATOM 3518 C C . GLY A 1 471 ? 25.650 -10.734 -20.032 1.00 58.53 471 GLY A C 1
ATOM 3519 O O . GLY A 1 471 ? 24.470 -11.074 -20.034 1.00 58.53 471 GLY A O 1
ATOM 3520 N N . ASP A 1 472 ? 26.153 -9.854 -19.164 1.00 77.31 472 ASP A N 1
ATOM 3521 C CA . ASP A 1 472 ? 25.360 -9.334 -18.056 1.00 77.31 472 ASP A CA 1
ATOM 3522 C C . ASP A 1 472 ? 24.223 -8.414 -18.532 1.00 77.31 472 ASP A C 1
ATOM 3524 O O . ASP A 1 472 ? 23.195 -8.356 -17.868 1.00 77.31 472 ASP A O 1
ATOM 3528 N N . VAL A 1 473 ? 24.350 -7.766 -19.701 1.00 90.44 473 VAL A N 1
ATOM 3529 C CA . VAL A 1 473 ? 23.250 -7.051 -20.373 1.00 90.44 473 VAL A CA 1
ATOM 3530 C C . VAL A 1 473 ? 22.889 -7.774 -21.669 1.00 90.44 473 VAL A C 1
ATOM 3532 O O . VAL A 1 473 ? 23.645 -7.750 -22.644 1.00 90.44 473 VAL A O 1
ATOM 3535 N N . VAL A 1 474 ? 21.719 -8.410 -21.693 1.00 94.50 474 VAL A N 1
ATOM 3536 C CA . VAL A 1 474 ? 21.281 -9.265 -22.800 1.00 94.50 474 VAL A CA 1
ATOM 3537 C C . VAL A 1 474 ? 19.823 -9.023 -23.188 1.00 94.50 474 VAL A C 1
ATOM 3539 O O . VAL A 1 474 ? 18.961 -8.833 -22.332 1.00 94.50 474 VAL A O 1
ATOM 3542 N N . CYS A 1 475 ? 19.551 -9.083 -24.491 1.00 96.94 475 CYS A N 1
ATOM 3543 C CA . CYS A 1 475 ? 18.226 -9.185 -25.094 1.00 96.94 475 CYS A CA 1
ATOM 3544 C C . CYS A 1 475 ? 18.162 -10.464 -25.939 1.00 96.94 475 CYS A C 1
ATOM 3546 O O . CYS A 1 475 ? 18.860 -10.568 -26.947 1.00 96.94 475 CYS A O 1
ATOM 3548 N N . MET A 1 476 ? 17.349 -11.434 -25.523 1.00 97.69 476 MET A N 1
ATOM 3549 C CA . MET A 1 476 ? 17.098 -12.690 -26.232 1.00 97.69 476 MET A CA 1
ATOM 3550 C C . MET A 1 476 ? 15.667 -12.705 -26.762 1.00 97.69 476 MET A C 1
ATOM 3552 O O . MET A 1 476 ? 14.723 -12.525 -25.992 1.00 97.69 476 MET A O 1
ATOM 3556 N N . ASN A 1 477 ? 15.495 -12.984 -28.055 1.00 98.38 477 ASN A N 1
ATOM 3557 C CA . ASN A 1 477 ? 14.188 -13.005 -28.723 1.00 98.38 477 ASN A CA 1
ATOM 3558 C C . ASN A 1 477 ? 13.447 -11.667 -28.569 1.00 98.38 477 ASN A C 1
ATOM 3560 O O . ASN A 1 477 ? 12.336 -11.610 -28.040 1.00 98.38 477 ASN A O 1
ATOM 3564 N N . CYS A 1 478 ? 14.090 -10.581 -28.982 1.00 98.56 478 CYS A N 1
ATOM 3565 C CA . CYS A 1 478 ? 13.525 -9.242 -28.873 1.00 98.56 478 CYS A CA 1
ATOM 3566 C C . CYS A 1 478 ? 12.958 -8.792 -30.218 1.00 98.56 478 CYS A C 1
ATOM 3568 O O . CYS A 1 478 ? 13.603 -8.951 -31.250 1.00 98.56 478 CYS A O 1
ATOM 3570 N N . HIS A 1 479 ? 11.762 -8.220 -30.209 1.00 98.75 479 HIS A N 1
ATOM 3571 C CA . HIS A 1 479 ? 11.092 -7.674 -31.377 1.00 98.75 479 HIS A CA 1
ATOM 3572 C C . HIS A 1 479 ? 10.800 -6.192 -31.156 1.00 98.75 479 HIS A C 1
ATOM 3574 O O . HIS A 1 479 ? 10.245 -5.813 -30.125 1.00 98.75 479 HIS A O 1
ATOM 3580 N N . VAL A 1 480 ? 11.192 -5.360 -32.114 1.00 98.75 480 VAL A N 1
ATOM 3581 C CA . VAL A 1 480 ? 10.889 -3.932 -32.127 1.00 98.75 480 VAL A CA 1
ATOM 3582 C C . VAL A 1 480 ? 10.203 -3.588 -33.437 1.00 98.75 480 VAL A C 1
ATOM 3584 O O . VAL A 1 480 ? 10.732 -3.888 -34.508 1.00 98.75 480 VAL A O 1
ATOM 3587 N N . GLU A 1 481 ? 9.058 -2.928 -33.341 1.00 98.62 481 GLU A N 1
ATOM 3588 C CA . GLU A 1 481 ? 8.236 -2.537 -34.482 1.00 98.62 481 GLU A CA 1
ATOM 3589 C C . GLU A 1 481 ? 7.790 -1.080 -34.335 1.00 98.62 481 GLU A C 1
ATOM 3591 O O . GLU A 1 481 ? 7.323 -0.662 -33.274 1.00 98.62 481 GLU A O 1
ATOM 3596 N N . ALA A 1 482 ? 7.908 -0.302 -35.412 1.00 98.00 482 ALA A N 1
ATOM 3597 C CA . ALA A 1 482 ? 7.296 1.025 -35.521 1.00 98.00 482 ALA A CA 1
ATOM 3598 C C . ALA A 1 482 ? 7.648 2.024 -34.391 1.00 98.00 482 ALA A C 1
ATOM 3600 O O . ALA A 1 482 ? 6.874 2.938 -34.088 1.00 98.00 482 ALA A O 1
ATOM 3601 N N . SER A 1 483 ? 8.826 1.891 -33.770 1.00 96.94 483 SER A N 1
ATOM 3602 C CA . SER A 1 483 ? 9.333 2.910 -32.845 1.00 96.94 483 SER A CA 1
ATOM 3603 C C . SER A 1 483 ? 9.527 4.244 -33.565 1.00 96.94 483 SER A C 1
ATOM 3605 O O . SER A 1 483 ? 9.886 4.279 -34.743 1.00 96.94 483 SER A O 1
ATOM 3607 N N . GLN A 1 484 ? 9.346 5.351 -32.852 1.00 96.81 484 GLN A N 1
ATOM 3608 C CA . GLN A 1 484 ? 9.366 6.692 -33.453 1.00 96.81 484 GLN A CA 1
ATOM 3609 C C . GLN A 1 484 ? 10.781 7.209 -33.766 1.00 96.81 484 GLN A C 1
ATOM 3611 O O . GLN A 1 484 ? 10.950 8.203 -34.469 1.00 96.81 484 GLN A O 1
ATOM 3616 N N . GLY A 1 485 ? 11.800 6.525 -33.254 1.00 96.81 485 GLY A N 1
ATOM 3617 C CA . GLY A 1 485 ? 13.212 6.711 -33.555 1.00 96.81 485 GLY A CA 1
ATOM 3618 C C . GLY A 1 485 ? 13.819 5.428 -34.112 1.00 96.81 485 GLY A C 1
ATOM 3619 O O . GLY A 1 485 ? 13.214 4.728 -34.918 1.00 96.81 485 GLY A O 1
ATOM 3620 N N . HIS A 1 486 ? 15.034 5.103 -33.680 1.00 98.25 486 HIS A N 1
ATOM 3621 C CA . HIS A 1 486 ? 15.684 3.844 -34.048 1.00 98.25 486 HIS A CA 1
ATOM 3622 C C . HIS A 1 486 ? 14.983 2.653 -33.384 1.00 98.25 486 HIS A C 1
ATOM 3624 O O . HIS A 1 486 ? 14.524 2.766 -32.253 1.00 98.25 486 HIS A O 1
ATOM 3630 N N . GLY A 1 487 ? 14.997 1.478 -34.010 1.00 98.25 487 GLY A N 1
ATOM 3631 C CA . GLY A 1 487 ? 14.524 0.266 -33.338 1.00 98.25 487 GLY A CA 1
ATOM 3632 C C . GLY A 1 487 ? 15.369 -0.042 -32.101 1.00 98.25 487 GLY A C 1
ATOM 3633 O O . GLY A 1 487 ? 14.853 -0.199 -30.995 1.00 98.25 487 GLY A O 1
ATOM 3634 N N . VAL A 1 488 ? 16.694 -0.040 -32.273 1.00 98.62 488 VAL A N 1
ATOM 3635 C CA . VAL A 1 488 ? 17.654 -0.185 -31.171 1.00 98.62 488 VAL A CA 1
ATOM 3636 C C . VAL A 1 488 ? 18.699 0.923 -31.233 1.00 98.62 488 VAL A C 1
ATOM 3638 O O . VAL A 1 488 ? 19.334 1.131 -32.271 1.00 98.62 488 VAL A O 1
ATOM 3641 N N . TYR A 1 489 ? 18.897 1.615 -30.112 1.00 98.38 489 TYR A N 1
ATOM 3642 C CA . TYR A 1 489 ? 19.842 2.723 -29.987 1.00 98.38 489 TYR A CA 1
ATOM 3643 C C . TYR A 1 489 ? 20.808 2.495 -28.823 1.00 98.38 489 TYR A C 1
ATOM 3645 O O . TYR A 1 489 ? 20.398 2.419 -27.667 1.00 98.38 489 TYR A O 1
ATOM 3653 N N . VAL A 1 490 ? 22.100 2.388 -29.124 1.00 96.38 490 VAL A N 1
ATOM 3654 C CA . VAL A 1 490 ? 23.145 2.023 -28.161 1.00 96.38 490 VAL A CA 1
ATOM 3655 C C . VAL A 1 490 ? 24.205 3.113 -28.103 1.00 96.38 490 VAL A C 1
ATOM 3657 O O . VAL A 1 490 ? 24.817 3.431 -29.123 1.00 96.38 490 VAL A O 1
ATOM 3660 N N . ILE A 1 491 ? 24.454 3.650 -26.909 1.00 94.00 491 ILE A N 1
ATOM 3661 C CA . ILE A 1 491 ? 25.484 4.657 -26.647 1.00 94.00 491 ILE A CA 1
ATOM 3662 C C . ILE A 1 491 ? 26.399 4.215 -25.516 1.00 94.00 491 ILE A C 1
ATOM 3664 O O . ILE A 1 491 ? 25.935 3.865 -24.429 1.00 94.00 491 ILE A O 1
ATOM 3668 N N . ASP A 1 492 ? 27.704 4.290 -25.764 1.00 89.81 492 ASP A N 1
ATOM 3669 C CA . ASP A 1 492 ? 28.762 4.095 -24.772 1.00 89.81 492 ASP A CA 1
ATOM 3670 C C . ASP A 1 492 ? 28.554 2.832 -23.925 1.00 89.81 492 ASP A C 1
ATOM 3672 O O . ASP A 1 492 ? 28.712 2.858 -22.710 1.00 89.81 492 ASP A O 1
ATOM 3676 N N . SER A 1 493 ? 28.132 1.740 -24.562 1.00 89.00 493 SER A N 1
ATOM 3677 C CA . SER A 1 493 ? 27.754 0.493 -23.890 1.00 89.00 493 SER A CA 1
ATOM 3678 C C . SER A 1 493 ? 28.617 -0.661 -24.388 1.00 89.00 493 SER A C 1
ATOM 3680 O O . SER A 1 493 ? 28.975 -0.728 -25.569 1.00 89.00 493 SER A O 1
ATOM 3682 N N . VAL A 1 494 ? 28.965 -1.577 -23.489 1.00 84.69 494 VAL A N 1
ATOM 3683 C CA . VAL A 1 494 ? 29.909 -2.672 -23.754 1.00 84.69 494 VAL A CA 1
ATOM 3684 C C . VAL A 1 494 ? 29.396 -4.003 -23.211 1.00 84.69 494 VAL A C 1
ATOM 3686 O O . VAL A 1 494 ? 28.586 -4.025 -22.301 1.00 84.69 494 VAL A O 1
ATOM 3689 N N . ASP A 1 495 ? 29.847 -5.128 -23.775 1.00 83.25 495 ASP A N 1
ATOM 3690 C CA . ASP A 1 495 ? 29.370 -6.480 -23.411 1.00 83.25 495 ASP A CA 1
ATOM 3691 C C . ASP A 1 495 ? 27.834 -6.623 -23.479 1.00 83.25 495 ASP A C 1
ATOM 3693 O O . ASP A 1 495 ? 27.211 -7.324 -22.684 1.00 83.25 495 ASP A O 1
ATOM 3697 N N . LEU A 1 496 ? 27.228 -5.933 -24.451 1.00 90.50 496 LEU A N 1
ATOM 3698 C CA . LEU A 1 496 ? 25.808 -6.015 -24.784 1.00 90.50 496 LEU A CA 1
ATOM 3699 C C . LEU A 1 496 ? 25.575 -7.193 -25.734 1.00 90.50 496 LEU A C 1
ATOM 3701 O O . LEU A 1 496 ? 26.214 -7.270 -26.786 1.00 90.50 496 LEU A O 1
ATOM 3705 N N . TRP A 1 497 ? 24.643 -8.079 -25.396 1.00 93.94 497 TRP A N 1
ATOM 3706 C CA . TRP A 1 497 ? 24.283 -9.237 -26.216 1.00 93.94 497 TRP A CA 1
ATOM 3707 C C . TRP A 1 497 ? 22.862 -9.099 -26.752 1.00 93.94 497 TRP A C 1
ATOM 3709 O O . TRP A 1 497 ? 21.906 -9.008 -25.992 1.00 93.94 497 TRP A O 1
ATOM 3719 N N . LEU A 1 498 ? 22.719 -9.093 -28.071 1.00 96.75 498 LEU A N 1
ATOM 3720 C CA . LEU A 1 498 ? 21.443 -9.034 -28.772 1.00 96.75 498 LEU A CA 1
ATOM 3721 C C . LEU A 1 498 ? 21.330 -10.304 -29.616 1.00 96.75 498 LEU A C 1
ATOM 3723 O O . LEU A 1 498 ? 21.941 -10.390 -30.681 1.00 96.75 498 LEU A O 1
ATOM 3727 N N . ASP A 1 499 ? 20.596 -11.298 -29.121 1.00 97.44 499 ASP A N 1
ATOM 3728 C CA . ASP A 1 499 ? 20.398 -12.587 -29.789 1.00 97.44 499 ASP A CA 1
ATOM 3729 C C . ASP A 1 499 ? 18.946 -12.747 -30.244 1.00 97.44 499 ASP A C 1
ATOM 3731 O O . ASP A 1 499 ? 18.003 -12.518 -29.483 1.00 97.44 499 ASP A O 1
ATOM 3735 N N . ASN A 1 500 ? 18.771 -13.147 -31.502 1.00 98.31 500 ASN A N 1
ATOM 3736 C CA . ASN A 1 500 ? 17.476 -13.287 -32.160 1.00 98.31 500 ASN A CA 1
ATOM 3737 C C . ASN A 1 500 ? 16.637 -11.993 -32.086 1.00 98.31 500 ASN A C 1
ATOM 3739 O O . ASN A 1 500 ? 15.466 -11.995 -31.701 1.00 98.31 500 ASN A O 1
ATOM 3743 N N . LEU A 1 501 ? 17.273 -10.865 -32.415 1.00 98.62 501 LEU A N 1
ATOM 3744 C CA . LEU A 1 501 ? 16.649 -9.544 -32.490 1.00 98.62 501 LEU A CA 1
ATOM 3745 C C . LEU A 1 501 ? 15.932 -9.360 -33.834 1.00 98.62 501 LEU A C 1
ATOM 3747 O O . LEU A 1 501 ? 16.544 -9.545 -34.881 1.00 98.62 501 LEU A O 1
ATOM 3751 N N . THR A 1 502 ? 14.674 -8.925 -33.819 1.00 98.81 502 THR A N 1
ATOM 3752 C CA . THR A 1 502 ? 13.927 -8.522 -35.018 1.00 98.81 502 THR A CA 1
ATOM 3753 C C . THR A 1 502 ? 13.569 -7.042 -34.955 1.00 98.81 502 THR A C 1
ATOM 3755 O O . THR A 1 502 ? 12.948 -6.620 -33.984 1.00 98.81 502 THR A O 1
ATOM 3758 N N . ILE A 1 503 ? 13.919 -6.269 -35.986 1.00 98.75 503 ILE A N 1
ATOM 3759 C CA . ILE A 1 503 ? 13.550 -4.849 -36.112 1.00 98.75 503 ILE A CA 1
ATOM 3760 C C . ILE A 1 503 ? 12.787 -4.639 -37.420 1.00 98.75 503 ILE A C 1
ATOM 3762 O O . ILE A 1 503 ? 13.294 -5.013 -38.480 1.00 98.75 503 ILE A O 1
ATOM 3766 N N . THR A 1 504 ? 11.610 -4.017 -37.349 1.00 98.56 504 THR A N 1
ATOM 3767 C CA . THR A 1 504 ? 10.739 -3.728 -38.499 1.00 98.56 504 THR A CA 1
ATOM 3768 C C . THR A 1 504 ? 10.157 -2.313 -38.423 1.00 98.56 504 THR A C 1
ATOM 3770 O O . THR A 1 504 ? 10.096 -1.698 -37.358 1.00 98.56 504 THR A O 1
ATOM 3773 N N . ASP A 1 505 ? 9.727 -1.787 -39.573 1.00 97.38 505 ASP A N 1
ATOM 3774 C CA . ASP A 1 505 ? 8.929 -0.556 -39.698 1.00 97.38 505 ASP A CA 1
ATOM 3775 C C . ASP A 1 505 ? 9.530 0.714 -39.064 1.00 97.38 505 ASP A C 1
ATOM 3777 O O . ASP A 1 505 ? 8.821 1.589 -38.573 1.00 97.38 505 ASP A O 1
ATOM 3781 N N . ILE A 1 506 ? 10.857 0.848 -39.124 1.00 97.88 506 ILE A N 1
ATOM 3782 C CA . ILE A 1 506 ? 11.572 2.052 -38.670 1.00 97.88 506 ILE A CA 1
ATOM 3783 C C . ILE A 1 506 ? 11.548 3.156 -39.735 1.00 97.88 506 ILE A C 1
ATOM 3785 O O . ILE A 1 506 ? 11.669 2.864 -40.929 1.00 97.88 506 ILE A O 1
ATOM 3789 N N . ASP A 1 507 ? 11.453 4.424 -39.306 1.00 95.62 507 ASP A N 1
ATOM 3790 C CA . ASP A 1 507 ? 11.478 5.595 -40.193 1.00 95.62 507 ASP A CA 1
ATOM 3791 C C . ASP A 1 507 ? 12.659 5.533 -41.175 1.00 95.62 507 ASP A C 1
ATOM 3793 O O . ASP A 1 507 ? 13.828 5.417 -40.805 1.00 95.62 507 ASP A O 1
ATOM 3797 N N . THR A 1 508 ? 12.332 5.673 -42.457 1.00 96.31 508 THR A N 1
ATOM 3798 C CA . THR A 1 508 ? 13.260 5.654 -43.592 1.00 96.31 508 THR A CA 1
ATOM 3799 C C . THR A 1 508 ? 14.391 6.695 -43.504 1.00 96.31 508 THR A C 1
ATOM 3801 O O . THR A 1 508 ? 15.401 6.577 -44.201 1.00 96.31 508 THR A O 1
ATOM 3804 N N . ALA A 1 509 ? 14.247 7.737 -42.684 1.00 96.12 509 ALA A N 1
ATOM 3805 C CA . ALA A 1 509 ? 15.246 8.779 -42.474 1.00 96.12 509 ALA A CA 1
ATOM 3806 C C . ALA A 1 509 ? 16.348 8.385 -41.473 1.00 96.12 509 ALA A C 1
ATOM 3808 O O . ALA A 1 509 ? 17.384 9.061 -41.430 1.00 96.12 509 ALA A O 1
ATOM 3809 N N . LEU A 1 510 ? 16.162 7.303 -40.711 1.00 96.94 510 LEU A N 1
ATOM 3810 C CA . LEU A 1 510 ? 17.060 6.838 -39.654 1.00 96.94 510 LEU A CA 1
ATOM 3811 C C . LEU A 1 510 ? 17.574 5.421 -39.949 1.00 96.94 510 LEU A C 1
ATOM 3813 O O . LEU A 1 510 ? 16.841 4.619 -40.510 1.00 96.94 510 LEU A O 1
ATOM 3817 N N . PRO A 1 511 ? 18.802 5.063 -39.539 1.00 97.88 511 PRO A N 1
ATOM 3818 C CA . PRO A 1 511 ? 19.190 3.660 -39.439 1.00 97.88 511 PRO A CA 1
ATOM 3819 C C . PRO A 1 511 ? 18.269 2.888 -38.489 1.00 97.88 511 PRO A C 1
ATOM 3821 O O . PRO A 1 511 ? 17.945 3.391 -37.412 1.00 97.88 511 PRO A O 1
ATOM 3824 N N . ALA A 1 512 ? 17.907 1.651 -38.832 1.00 97.88 512 ALA A N 1
ATOM 3825 C CA . ALA A 1 512 ? 17.072 0.812 -37.967 1.00 97.88 512 ALA A CA 1
ATOM 3826 C C . ALA A 1 512 ? 17.756 0.471 -36.631 1.00 97.88 512 ALA A C 1
ATOM 3828 O O . ALA A 1 512 ? 17.110 0.472 -35.585 1.00 97.88 512 ALA A O 1
ATOM 3829 N N . MET A 1 513 ? 19.069 0.233 -36.654 1.00 98.31 513 MET A N 1
ATOM 3830 C CA . MET A 1 513 ? 19.891 0.050 -35.458 1.00 98.31 513 MET A CA 1
ATOM 3831 C C . MET A 1 513 ? 21.099 0.986 -35.486 1.00 98.31 513 MET A C 1
ATOM 3833 O O . MET A 1 513 ? 21.787 1.098 -36.506 1.00 98.31 513 MET A O 1
ATOM 3837 N N . PHE A 1 514 ? 21.372 1.630 -34.352 1.00 98.00 514 PHE A N 1
ATOM 3838 C CA . PHE A 1 514 ? 22.473 2.574 -34.188 1.00 98.00 514 PHE A CA 1
ATOM 3839 C C . PHE A 1 514 ? 23.314 2.226 -32.957 1.00 98.00 514 PHE A C 1
ATOM 3841 O O . PHE A 1 514 ? 22.777 2.046 -31.865 1.00 98.00 514 PHE A O 1
ATOM 3848 N N . VAL A 1 515 ? 24.634 2.159 -33.131 1.00 95.81 515 VAL A N 1
ATOM 3849 C CA . VAL A 1 515 ? 25.604 1.893 -32.063 1.00 95.81 515 VAL A CA 1
ATOM 3850 C C . VAL A 1 515 ? 26.721 2.922 -32.131 1.00 95.81 515 VAL A C 1
ATOM 3852 O O . VAL A 1 515 ? 27.377 3.044 -33.165 1.00 95.81 515 VAL A O 1
ATOM 3855 N N . HIS A 1 516 ? 26.973 3.628 -31.030 1.00 93.19 516 HIS A N 1
ATOM 3856 C CA . HIS A 1 516 ? 28.078 4.574 -30.940 1.00 93.19 516 HIS A CA 1
ATOM 3857 C C . HIS A 1 516 ? 28.783 4.535 -29.585 1.00 93.19 516 HIS A C 1
ATOM 3859 O O . HIS A 1 516 ? 28.189 4.869 -28.564 1.00 93.19 516 HIS A O 1
ATOM 3865 N N . ASN A 1 517 ? 30.076 4.199 -29.593 1.00 89.00 517 ASN A N 1
ATOM 3866 C CA . ASN A 1 517 ? 30.899 4.080 -28.381 1.00 89.00 517 ASN A CA 1
ATOM 3867 C C . ASN A 1 517 ? 32.029 5.125 -28.300 1.00 89.00 517 ASN A C 1
ATOM 3869 O O . ASN A 1 517 ? 32.975 4.972 -27.525 1.00 89.00 517 ASN A O 1
ATOM 3873 N N . GLY A 1 518 ? 31.935 6.211 -29.074 1.00 87.25 518 GLY A N 1
ATOM 3874 C CA . GLY A 1 518 ? 32.938 7.280 -29.093 1.00 87.25 518 GLY A CA 1
ATOM 3875 C C . GLY A 1 518 ? 33.069 8.082 -27.791 1.00 87.25 518 GLY A C 1
ATOM 3876 O O . GLY A 1 518 ? 34.038 8.823 -27.623 1.00 87.25 518 GLY A O 1
ATOM 3877 N N . GLY A 1 519 ? 32.119 7.960 -26.858 1.00 85.75 519 GLY A N 1
ATOM 3878 C CA . GLY A 1 519 ? 32.175 8.592 -25.538 1.00 85.75 519 GLY A CA 1
ATOM 3879 C C . GLY A 1 519 ? 32.950 7.787 -24.487 1.00 85.75 519 GLY A C 1
ATOM 3880 O O . GLY A 1 519 ? 33.250 8.322 -23.415 1.00 85.75 519 GLY A O 1
ATOM 3881 N N . LEU A 1 520 ? 33.331 6.535 -24.773 1.00 80.00 520 LEU A N 1
ATOM 3882 C CA . LEU A 1 520 ? 34.108 5.701 -23.852 1.00 80.00 520 LEU A CA 1
ATOM 3883 C C . LEU A 1 520 ? 35.563 6.184 -23.723 1.00 80.00 520 LEU A C 1
ATOM 3885 O O . LEU A 1 520 ? 36.278 6.378 -24.707 1.00 80.00 520 LEU A O 1
ATOM 3889 N N . THR A 1 521 ? 36.050 6.320 -22.485 1.00 72.56 521 THR A N 1
ATOM 3890 C CA . THR A 1 521 ? 37.445 6.714 -22.194 1.00 72.56 521 THR A CA 1
ATOM 3891 C C . THR A 1 521 ? 38.424 5.536 -22.279 1.00 72.56 521 THR A C 1
ATOM 3893 O O . THR A 1 521 ? 38.023 4.390 -22.125 1.00 72.56 521 THR A O 1
ATOM 3896 N N . LEU A 1 522 ? 39.732 5.792 -22.429 1.00 63.16 522 LEU A N 1
ATOM 3897 C CA . LEU A 1 522 ? 40.783 4.757 -22.558 1.00 63.16 522 LEU A CA 1
ATOM 3898 C C . LEU A 1 522 ? 40.799 3.676 -21.454 1.00 63.16 522 LEU A C 1
ATOM 3900 O O . LEU A 1 522 ? 41.292 2.583 -21.704 1.00 63.16 522 LEU A O 1
ATOM 3904 N N . GLY A 1 523 ? 40.302 3.962 -20.243 1.00 60.09 523 GLY A N 1
ATOM 3905 C CA . GLY A 1 523 ? 40.219 2.983 -19.144 1.00 60.09 523 GLY A CA 1
ATOM 3906 C C . GLY A 1 523 ? 38.964 2.098 -19.162 1.00 60.09 523 GLY A C 1
ATOM 3907 O O . GLY A 1 523 ? 38.907 1.124 -18.421 1.00 60.09 523 GLY A O 1
ATOM 3908 N N . THR A 1 524 ? 37.986 2.449 -19.997 1.00 60.81 524 THR A N 1
ATOM 3909 C CA . THR A 1 524 ? 36.695 1.768 -20.222 1.00 60.81 524 THR A CA 1
ATOM 3910 C C . THR A 1 524 ? 36.552 1.298 -21.681 1.00 60.81 524 THR A C 1
ATOM 3912 O O . THR A 1 524 ? 35.518 0.775 -22.080 1.00 60.81 524 THR A O 1
ATOM 3915 N N . GLN A 1 525 ? 37.581 1.515 -22.509 1.00 61.06 525 GLN A N 1
ATOM 3916 C CA . GLN A 1 525 ? 37.671 1.013 -23.880 1.00 61.06 525 GLN A CA 1
ATOM 3917 C C . GLN A 1 525 ? 38.111 -0.454 -23.841 1.00 61.06 525 GLN A C 1
ATOM 3919 O O . GLN A 1 525 ? 39.091 -0.784 -23.176 1.00 61.06 525 GLN A O 1
ATOM 3924 N N . GLY A 1 526 ? 37.405 -1.331 -24.556 1.00 60.31 526 GLY A N 1
ATOM 3925 C CA . GLY A 1 526 ? 37.761 -2.754 -24.625 1.00 60.31 526 GLY A CA 1
ATOM 3926 C C . GLY A 1 526 ? 36.601 -3.690 -24.928 1.00 60.31 526 GLY A C 1
ATOM 3927 O O . GLY A 1 526 ? 36.812 -4.703 -25.574 1.00 60.31 526 GLY A O 1
ATOM 3928 N N . GLY A 1 527 ? 35.372 -3.343 -24.543 1.00 69.38 527 GLY A N 1
ATOM 3929 C CA . GLY A 1 527 ? 34.246 -4.242 -24.776 1.00 69.38 527 GLY A CA 1
ATOM 3930 C C . GLY A 1 527 ? 33.606 -4.111 -26.158 1.00 69.38 527 GLY A C 1
ATOM 3931 O O . GLY A 1 527 ? 33.688 -3.079 -26.828 1.00 69.38 527 GLY A O 1
ATOM 3932 N N . ARG A 1 528 ? 32.948 -5.194 -26.572 1.00 82.88 528 ARG A N 1
ATOM 3933 C CA . ARG A 1 528 ? 32.222 -5.320 -27.840 1.00 82.88 528 ARG A CA 1
ATOM 3934 C C . ARG A 1 528 ? 30.728 -5.482 -27.596 1.00 82.88 528 ARG A C 1
ATOM 3936 O O . ARG A 1 528 ? 30.338 -6.005 -26.555 1.00 82.88 528 ARG A O 1
ATOM 3943 N N . PHE A 1 529 ? 29.907 -5.103 -28.567 1.00 88.69 529 PHE A N 1
ATOM 3944 C CA . PHE A 1 529 ? 28.543 -5.629 -28.647 1.00 88.69 529 PHE A CA 1
ATOM 3945 C C . PHE A 1 529 ? 28.548 -6.964 -29.408 1.00 88.69 529 PHE A C 1
ATOM 3947 O O . PHE A 1 529 ? 29.430 -7.225 -30.230 1.00 88.69 529 PHE A O 1
ATOM 3954 N N . ASN A 1 530 ? 27.565 -7.818 -29.153 1.00 92.31 530 ASN A N 1
ATOM 3955 C CA . ASN A 1 530 ? 27.359 -9.075 -29.862 1.00 92.31 530 ASN A CA 1
ATOM 3956 C C . ASN A 1 530 ? 25.957 -9.044 -30.471 1.00 92.31 530 ASN A C 1
ATOM 3958 O O . ASN A 1 530 ? 24.976 -8.904 -29.748 1.00 92.31 530 ASN A O 1
ATOM 3962 N N . LEU A 1 531 ? 25.871 -9.156 -31.794 1.00 96.19 531 LEU A N 1
ATOM 3963 C CA . LEU A 1 531 ? 24.623 -9.234 -32.542 1.00 96.19 531 LEU A CA 1
ATOM 3964 C C . LEU A 1 531 ? 24.540 -10.614 -33.192 1.00 96.19 531 LEU A C 1
ATOM 3966 O O . LEU A 1 531 ? 25.301 -10.920 -34.111 1.00 96.19 531 LEU A O 1
ATOM 3970 N N . MET A 1 532 ? 23.641 -11.451 -32.689 1.00 97.12 532 MET A N 1
ATOM 3971 C CA . MET A 1 532 ? 23.513 -12.850 -33.082 1.00 97.12 532 MET A CA 1
ATOM 3972 C C . MET A 1 532 ? 22.118 -13.109 -33.646 1.00 97.12 532 MET A C 1
ATOM 3974 O O . MET A 1 532 ? 21.122 -12.676 -33.077 1.00 97.12 532 MET A O 1
ATOM 3978 N N . ASN A 1 533 ? 22.044 -13.798 -34.786 1.00 97.88 533 ASN A N 1
ATOM 3979 C CA . ASN A 1 533 ? 20.790 -14.242 -35.409 1.00 97.88 533 ASN A CA 1
ATOM 3980 C C . ASN A 1 533 ? 19.750 -13.123 -35.623 1.00 97.88 533 ASN A C 1
ATOM 3982 O O . ASN A 1 533 ? 18.549 -13.368 -35.547 1.00 97.88 533 ASN A O 1
ATOM 3986 N N . ALA A 1 534 ? 20.194 -11.885 -35.850 1.00 98.25 534 ALA A N 1
ATOM 3987 C CA . ALA A 1 534 ? 19.289 -10.749 -35.978 1.00 98.25 534 ALA A CA 1
ATOM 3988 C C . ALA A 1 534 ? 18.657 -10.660 -37.378 1.00 98.25 534 ALA A C 1
ATOM 3990 O O . ALA A 1 534 ? 19.322 -10.918 -38.383 1.00 98.25 534 ALA A O 1
ATOM 3991 N N . ASN A 1 535 ? 17.397 -10.234 -37.449 1.00 98.56 535 ASN A N 1
ATOM 3992 C CA . ASN A 1 535 ? 16.673 -9.913 -38.677 1.00 98.56 535 ASN A CA 1
ATOM 3993 C C . ASN A 1 535 ? 16.256 -8.437 -38.663 1.00 98.56 535 ASN A C 1
ATOM 3995 O O . ASN A 1 535 ? 15.416 -8.035 -37.865 1.00 98.56 535 ASN A O 1
ATOM 3999 N N . ILE A 1 536 ? 16.834 -7.623 -39.543 1.00 98.50 536 ILE A N 1
ATOM 4000 C CA . ILE A 1 536 ? 16.484 -6.203 -39.662 1.00 98.50 536 ILE A CA 1
ATOM 4001 C C . ILE A 1 536 ? 15.827 -5.981 -41.021 1.00 98.50 536 ILE A C 1
ATOM 4003 O O . ILE A 1 536 ? 16.477 -6.129 -42.058 1.00 98.50 536 ILE A O 1
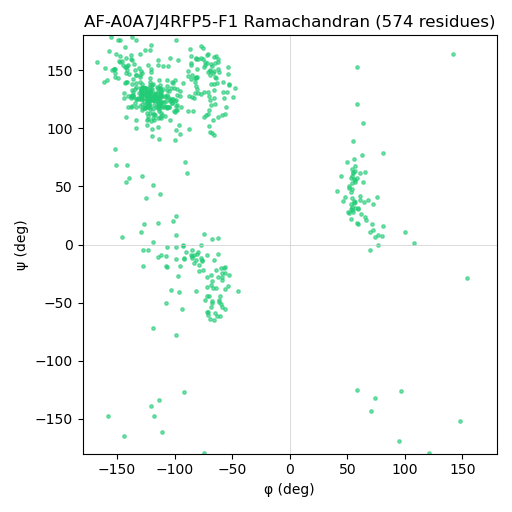ATOM 4007 N N . GLU A 1 537 ? 14.551 -5.609 -41.011 1.00 98.25 537 GLU A N 1
ATOM 4008 C CA . GLU A 1 537 ? 13.801 -5.214 -42.201 1.00 98.25 537 GLU A CA 1
ATOM 4009 C C . GLU A 1 537 ? 13.729 -3.689 -42.241 1.00 98.25 537 GLU A C 1
ATOM 4011 O O . GLU A 1 537 ? 13.172 -3.050 -41.346 1.00 98.25 537 GLU A O 1
ATOM 4016 N N . HIS A 1 538 ? 14.355 -3.085 -43.250 1.00 97.75 538 HIS A N 1
ATOM 4017 C CA . HIS A 1 538 ? 14.494 -1.638 -43.311 1.00 97.75 538 HIS A CA 1
ATOM 4018 C C . HIS A 1 538 ? 14.402 -1.105 -44.740 1.00 97.75 538 HIS A C 1
ATOM 4020 O O . HIS A 1 538 ? 15.103 -1.557 -45.647 1.00 97.75 538 HIS A O 1
ATOM 4026 N N . GLU A 1 539 ? 13.565 -0.088 -44.923 1.00 96.69 539 GLU A N 1
ATOM 4027 C CA . GLU A 1 539 ? 13.310 0.557 -46.208 1.00 96.69 539 GLU A CA 1
ATOM 4028 C C . GLU A 1 539 ? 13.837 2.000 -46.187 1.00 96.69 539 GLU A C 1
ATOM 4030 O O . GLU A 1 539 ? 13.130 2.935 -45.831 1.00 96.69 539 GLU A O 1
ATOM 4035 N N . SER A 1 540 ? 15.088 2.213 -46.594 1.00 95.56 540 SER A N 1
ATOM 4036 C CA . SER A 1 540 ? 15.705 3.535 -46.725 1.00 95.56 540 SER A CA 1
ATOM 4037 C C . SER A 1 540 ? 16.604 3.675 -47.955 1.00 95.56 540 SER A C 1
ATOM 4039 O O . SER A 1 540 ? 17.581 2.959 -48.155 1.00 95.56 540 SER A O 1
ATOM 4041 N N . LEU A 1 541 ? 16.364 4.719 -48.750 1.00 93.25 541 LEU A N 1
ATOM 4042 C CA . LEU A 1 541 ? 17.232 5.068 -49.882 1.00 93.25 541 LEU A CA 1
ATOM 4043 C C . LEU A 1 541 ? 18.545 5.749 -49.468 1.00 93.25 541 LEU A C 1
ATOM 4045 O O . LEU A 1 541 ? 19.432 5.916 -50.306 1.00 93.25 541 LEU A O 1
ATOM 4049 N N . THR A 1 542 ? 18.652 6.198 -48.217 1.00 94.81 542 THR A N 1
ATOM 4050 C CA . THR A 1 542 ? 19.730 7.092 -47.767 1.00 94.81 542 THR A CA 1
ATOM 4051 C C . THR A 1 542 ? 20.471 6.601 -46.535 1.00 94.81 542 THR A C 1
ATOM 4053 O O . THR A 1 542 ? 21.579 7.076 -46.299 1.00 94.81 542 THR A O 1
ATOM 4056 N N . GLN A 1 543 ? 19.896 5.675 -45.769 1.00 97.31 543 GLN A N 1
ATOM 4057 C CA . GLN A 1 543 ? 20.493 5.159 -44.542 1.00 97.31 543 GLN A CA 1
ATOM 4058 C C . GLN A 1 543 ? 20.953 3.703 -44.691 1.00 97.31 543 GLN A C 1
ATOM 4060 O O . GLN A 1 543 ? 20.467 2.949 -45.546 1.00 97.31 543 GLN A O 1
ATOM 4065 N N . PRO A 1 544 ? 21.955 3.279 -43.909 1.00 97.44 544 PRO A N 1
ATOM 4066 C CA . PRO A 1 544 ? 22.207 1.864 -43.681 1.00 97.44 544 PRO A CA 1
ATOM 4067 C C . PRO A 1 544 ? 21.146 1.293 -42.736 1.00 97.44 544 PRO A C 1
ATOM 4069 O O . PRO A 1 544 ? 20.589 2.012 -41.915 1.00 97.44 544 PRO A O 1
ATOM 4072 N N . ALA A 1 545 ? 20.898 -0.013 -42.816 1.00 97.69 545 ALA A N 1
ATOM 4073 C CA . ALA A 1 545 ? 20.047 -0.694 -41.840 1.00 97.69 545 ALA A CA 1
ATOM 4074 C C . ALA A 1 545 ? 20.724 -0.744 -40.458 1.00 97.69 545 ALA A C 1
ATOM 4076 O O . ALA A 1 545 ? 20.064 -0.611 -39.430 1.00 97.69 545 ALA A O 1
ATOM 4077 N N . LEU A 1 546 ? 22.053 -0.886 -40.445 1.00 98.06 546 LEU A N 1
ATOM 4078 C CA . LEU A 1 546 ? 22.878 -0.924 -39.241 1.00 98.06 546 LEU A CA 1
ATOM 4079 C C . LEU A 1 546 ? 23.992 0.123 -39.338 1.00 98.06 546 LEU A C 1
ATOM 4081 O O . LEU A 1 546 ? 24.817 0.071 -40.254 1.00 98.06 546 LEU A O 1
ATOM 4085 N N . TYR A 1 547 ? 24.016 1.058 -38.391 1.00 97.69 547 TYR A N 1
ATOM 4086 C CA . TYR A 1 547 ? 25.045 2.088 -38.276 1.00 97.69 547 TYR A CA 1
ATOM 4087 C C . TYR A 1 547 ? 25.866 1.874 -37.004 1.00 97.69 547 TYR A C 1
ATOM 4089 O O . TYR A 1 547 ? 25.336 1.951 -35.898 1.00 97.69 547 TYR A O 1
ATOM 4097 N N . ILE A 1 548 ? 27.158 1.606 -37.167 1.00 95.81 548 ILE A N 1
ATOM 4098 C CA . ILE A 1 548 ? 28.100 1.368 -36.075 1.00 95.81 548 ILE A CA 1
ATOM 4099 C C . ILE A 1 548 ? 29.229 2.386 -36.187 1.00 95.81 548 ILE A C 1
ATOM 4101 O O . ILE A 1 548 ? 29.942 2.429 -37.188 1.00 95.81 548 ILE A O 1
ATOM 4105 N N . GLU A 1 549 ? 29.417 3.176 -35.142 1.00 93.19 549 GLU A N 1
ATOM 4106 C CA . GLU A 1 549 ? 30.409 4.241 -35.092 1.00 93.19 549 GLU A CA 1
ATOM 4107 C C . GLU A 1 549 ? 31.278 4.074 -33.857 1.00 93.19 549 GLU A C 1
ATOM 4109 O O . GLU A 1 549 ? 30.795 4.049 -32.725 1.00 93.19 549 GLU A O 1
ATOM 4114 N N . GLN A 1 550 ? 32.586 3.978 -34.073 1.00 89.56 550 GLN A N 1
ATOM 4115 C CA . GLN A 1 550 ? 33.565 3.928 -32.993 1.00 89.56 550 GLN A CA 1
ATOM 4116 C C . GLN A 1 550 ? 33.263 2.806 -31.987 1.00 89.56 550 GLN A C 1
ATOM 4118 O O . GLN A 1 550 ? 33.410 2.986 -30.782 1.00 89.56 550 GLN A O 1
ATOM 4123 N N . ALA A 1 551 ? 32.838 1.640 -32.481 1.00 88.12 551 ALA A N 1
ATOM 4124 C CA . ALA A 1 551 ? 32.493 0.495 -31.646 1.00 88.12 551 ALA A CA 1
ATOM 4125 C C . ALA A 1 551 ? 33.037 -0.821 -32.220 1.00 88.12 551 ALA A C 1
ATOM 4127 O O . ALA A 1 551 ? 32.956 -1.086 -33.425 1.00 88.12 551 ALA A O 1
ATOM 4128 N N . ALA A 1 552 ? 33.559 -1.663 -31.327 1.00 87.50 552 ALA A N 1
ATOM 4129 C CA . ALA A 1 552 ? 33.887 -3.051 -31.617 1.00 87.50 552 ALA A CA 1
ATOM 4130 C C . ALA A 1 552 ? 32.622 -3.915 -31.519 1.00 87.50 552 ALA A C 1
ATOM 4132 O O . ALA A 1 552 ? 31.776 -3.703 -30.648 1.00 87.50 552 ALA A O 1
ATOM 4133 N N . GLY A 1 553 ? 32.504 -4.916 -32.388 1.00 88.50 553 GLY A N 1
ATOM 4134 C CA . GLY A 1 553 ? 31.317 -5.758 -32.471 1.00 88.50 553 GLY A CA 1
ATOM 4135 C C . GLY A 1 553 ? 31.627 -7.158 -32.979 1.00 88.50 553 GLY A C 1
ATOM 4136 O O . GLY A 1 553 ? 32.563 -7.355 -33.754 1.00 88.50 553 GLY A O 1
ATOM 4137 N N . ASN A 1 554 ? 30.826 -8.127 -32.551 1.00 91.44 554 ASN A N 1
ATOM 4138 C CA . ASN A 1 554 ? 30.743 -9.455 -33.143 1.00 91.44 554 ASN A CA 1
ATOM 4139 C C . ASN A 1 554 ? 29.363 -9.610 -33.787 1.00 91.44 554 ASN A C 1
ATOM 4141 O O . ASN A 1 554 ? 28.355 -9.439 -33.106 1.00 91.44 554 ASN A O 1
ATOM 4145 N N . ILE A 1 555 ? 29.320 -9.913 -35.083 1.00 95.69 555 ILE A N 1
ATOM 4146 C CA . ILE A 1 555 ? 28.075 -10.090 -35.834 1.00 95.69 555 ILE A CA 1
ATOM 4147 C C . ILE A 1 555 ? 28.076 -11.500 -36.420 1.00 95.69 555 ILE A C 1
ATOM 4149 O O . ILE A 1 555 ? 28.936 -11.821 -37.240 1.00 95.69 555 ILE A O 1
ATOM 4153 N N . ASP A 1 556 ? 27.103 -12.318 -36.023 1.00 97.00 556 ASP A N 1
ATOM 4154 C CA . ASP A 1 556 ? 26.907 -13.678 -36.532 1.00 97.00 556 ASP A CA 1
ATOM 4155 C C . ASP A 1 556 ? 25.428 -13.912 -36.869 1.00 97.00 556 ASP A C 1
ATOM 4157 O O . ASP A 1 556 ? 24.538 -13.508 -36.128 1.00 97.00 556 ASP A O 1
ATOM 4161 N N . GLY A 1 557 ? 25.139 -14.530 -38.014 1.00 96.38 557 GLY A N 1
ATOM 4162 C CA . GLY A 1 557 ? 23.759 -14.822 -38.428 1.00 96.38 557 GLY A CA 1
ATOM 4163 C C . GLY A 1 557 ? 22.861 -13.607 -38.739 1.00 96.38 557 GLY A C 1
ATOM 4164 O O . GLY A 1 557 ? 21.642 -13.751 -38.709 1.00 96.38 557 GLY A O 1
ATOM 4165 N N . LEU A 1 558 ? 23.417 -12.426 -39.043 1.00 97.88 558 LEU A N 1
ATOM 4166 C CA . LEU A 1 558 ? 22.640 -11.229 -39.405 1.00 97.88 558 LEU A CA 1
ATOM 4167 C C . LEU A 1 558 ? 21.968 -11.363 -40.783 1.00 97.88 558 LEU A C 1
ATOM 4169 O O . LEU A 1 558 ? 22.636 -11.593 -41.794 1.00 97.88 558 LEU A O 1
ATOM 4173 N N . THR A 1 559 ? 20.661 -11.117 -40.827 1.00 98.25 559 THR A N 1
ATOM 4174 C CA . THR A 1 559 ? 19.858 -10.971 -42.044 1.00 98.25 559 THR A CA 1
ATOM 4175 C C . THR A 1 559 ? 19.380 -9.529 -42.168 1.00 98.25 559 THR A C 1
ATOM 4177 O O . THR A 1 559 ? 18.792 -8.982 -41.239 1.00 98.25 559 THR A O 1
ATOM 4180 N N . LEU A 1 560 ? 19.633 -8.912 -43.323 1.00 98.06 560 LEU A N 1
ATOM 4181 C CA . LEU A 1 560 ? 19.133 -7.583 -43.664 1.00 98.06 560 LEU A CA 1
ATOM 4182 C C . LEU A 1 560 ? 18.174 -7.705 -44.850 1.00 98.06 560 LEU A C 1
ATOM 4184 O O . LEU A 1 560 ? 18.537 -8.301 -45.870 1.00 98.06 560 LEU A O 1
ATOM 4188 N N . GLN A 1 561 ? 16.965 -7.172 -44.707 1.00 97.25 561 GLN A N 1
ATOM 4189 C CA . GLN A 1 561 ? 15.926 -7.199 -45.733 1.00 97.25 561 GLN A CA 1
ATOM 4190 C C . GLN A 1 561 ? 15.455 -5.783 -46.072 1.00 97.25 561 GLN A C 1
ATOM 4192 O O . GLN A 1 561 ? 15.517 -4.875 -45.245 1.00 97.25 561 GLN A O 1
ATOM 4197 N N . GLY A 1 562 ? 14.936 -5.626 -47.288 1.00 95.75 562 GLY A N 1
ATOM 4198 C CA . GLY A 1 562 ? 14.433 -4.354 -47.802 1.00 95.75 562 GLY A CA 1
ATOM 4199 C C . GLY A 1 562 ? 15.460 -3.568 -48.615 1.00 95.75 562 GLY A C 1
ATOM 4200 O O . GLY A 1 562 ? 16.496 -4.093 -49.040 1.00 95.75 562 GLY A O 1
ATOM 4201 N N . ASN A 1 563 ? 15.141 -2.312 -48.914 1.00 96.06 563 ASN A N 1
ATOM 4202 C CA . ASN A 1 563 ? 16.001 -1.417 -49.680 1.00 96.06 563 ASN A CA 1
ATOM 4203 C C . ASN A 1 563 ? 16.823 -0.522 -48.748 1.00 96.06 563 ASN A C 1
ATOM 4205 O O . ASN A 1 563 ? 16.296 0.450 -48.234 1.00 96.06 563 ASN A O 1
ATOM 4209 N N . HIS A 1 564 ? 18.109 -0.818 -48.555 1.00 96.38 564 HIS A N 1
ATOM 4210 C CA . HIS A 1 564 ? 19.008 -0.053 -47.683 1.00 96.38 564 HIS A CA 1
ATOM 4211 C C . HIS A 1 564 ? 20.463 -0.116 -48.166 1.00 96.38 564 HIS A C 1
ATOM 4213 O O . HIS A 1 564 ? 20.854 -1.015 -48.915 1.00 96.38 564 HIS A O 1
ATOM 4219 N N . SER A 1 565 ? 21.324 0.777 -47.669 1.00 94.06 565 SER A N 1
ATOM 4220 C CA . SER A 1 565 ? 22.758 0.774 -48.030 1.00 94.06 565 SER A CA 1
ATOM 4221 C C . SER A 1 565 ? 23.607 -0.301 -47.323 1.00 94.06 565 SER A C 1
ATOM 4223 O O . SER A 1 565 ? 24.798 -0.431 -47.605 1.00 94.06 565 SER A O 1
ATOM 4225 N N . GLY A 1 566 ? 22.996 -1.116 -46.456 1.00 95.69 566 GLY A N 1
ATOM 4226 C CA . GLY A 1 566 ? 23.647 -2.239 -45.777 1.00 95.69 566 GLY A CA 1
ATOM 4227 C C . GLY A 1 566 ? 24.131 -1.858 -44.383 1.00 95.69 566 GLY A C 1
ATOM 4228 O O . GLY A 1 566 ? 23.336 -1.375 -43.579 1.00 95.69 566 GLY A O 1
ATOM 4229 N N . ILE A 1 567 ? 25.416 -2.093 -44.106 1.00 97.25 567 ILE A N 1
ATOM 4230 C CA . ILE A 1 567 ? 26.065 -1.807 -42.819 1.00 97.25 567 ILE A CA 1
ATOM 4231 C C . ILE A 1 567 ? 27.075 -0.675 -43.011 1.00 97.25 567 ILE A C 1
ATOM 4233 O O . ILE A 1 567 ? 27.947 -0.764 -43.878 1.00 97.25 567 ILE A O 1
ATOM 4237 N N . HIS A 1 568 ? 26.994 0.355 -42.172 1.00 96.69 568 HIS A N 1
ATOM 4238 C CA . HIS A 1 568 ? 28.095 1.285 -41.944 1.00 96.69 568 HIS A CA 1
ATOM 4239 C C . HIS A 1 568 ? 28.831 0.868 -40.671 1.00 96.69 568 HIS A C 1
ATOM 4241 O O . HIS A 1 568 ? 28.189 0.675 -39.642 1.00 96.69 568 HIS A O 1
ATOM 4247 N N . TRP A 1 569 ? 30.155 0.723 -40.735 1.00 94.69 569 TRP A N 1
ATOM 4248 C CA . TRP A 1 569 ? 30.951 0.350 -39.570 1.00 94.69 569 TRP A CA 1
ATOM 4249 C C . TRP A 1 569 ? 32.290 1.088 -39.541 1.00 94.69 569 TRP A C 1
ATOM 4251 O O . TRP A 1 569 ? 33.188 0.791 -40.331 1.00 94.69 569 TRP A O 1
ATOM 4261 N N . ASP A 1 570 ? 32.423 2.016 -38.592 1.00 91.06 570 ASP A N 1
ATOM 4262 C CA . ASP A 1 570 ? 33.707 2.547 -38.141 1.00 91.06 570 ASP A CA 1
ATOM 4263 C C . ASP A 1 570 ? 34.166 1.837 -36.852 1.00 91.06 570 ASP A C 1
ATOM 4265 O O . ASP A 1 570 ? 33.542 1.955 -35.798 1.00 91.06 570 ASP A O 1
ATOM 4269 N N . ALA A 1 571 ? 35.289 1.119 -36.928 1.00 78.88 571 ALA A N 1
ATOM 4270 C CA . ALA A 1 571 ? 35.905 0.407 -35.808 1.00 78.88 571 ALA A CA 1
ATOM 4271 C C . ALA A 1 571 ? 37.111 1.159 -35.193 1.00 78.88 571 ALA A C 1
ATOM 4273 O O . ALA A 1 571 ? 37.951 0.556 -34.529 1.00 78.88 571 ALA A O 1
ATOM 4274 N N . ASN A 1 572 ? 37.246 2.473 -35.404 1.00 71.25 572 ASN A N 1
ATOM 4275 C CA . ASN A 1 572 ? 38.399 3.272 -34.953 1.00 71.25 572 ASN A CA 1
ATOM 4276 C C . ASN A 1 572 ? 38.544 3.438 -33.417 1.00 71.25 572 ASN A C 1
ATOM 4278 O O . ASN A 1 572 ? 39.452 4.136 -32.971 1.00 71.25 572 ASN A O 1
ATOM 4282 N N . HIS A 1 573 ? 37.704 2.785 -32.606 1.00 63.53 573 HIS A N 1
ATOM 4283 C CA . HIS A 1 573 ? 37.739 2.783 -31.131 1.00 63.53 573 HIS A CA 1
ATOM 4284 C C . HIS A 1 573 ? 37.808 1.358 -30.552 1.00 63.53 573 HIS A C 1
ATOM 4286 O O . HIS A 1 573 ? 37.179 1.025 -29.549 1.00 63.53 573 HIS A O 1
ATOM 4292 N N . ASN A 1 574 ? 38.600 0.496 -31.187 1.00 56.28 574 ASN A N 1
ATOM 4293 C CA . ASN A 1 574 ? 38.909 -0.821 -30.643 1.00 56.28 574 ASN A CA 1
ATOM 4294 C C . ASN A 1 574 ? 39.911 -0.666 -29.488 1.00 56.28 574 ASN A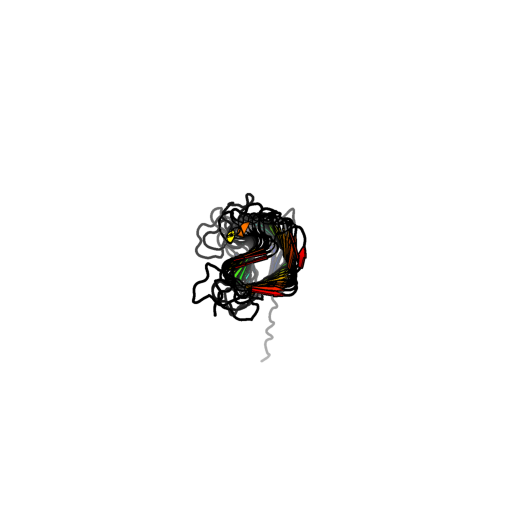 C 1
ATOM 4296 O O . ASN A 1 574 ? 41.078 -0.340 -29.721 1.00 56.28 574 ASN A O 1
ATOM 4300 N N . GLY A 1 575 ? 39.468 -0.905 -28.250 1.00 53.12 575 GLY A N 1
ATOM 4301 C CA . GLY A 1 575 ? 40.400 -1.268 -27.182 1.00 53.12 575 GLY A CA 1
ATOM 4302 C C . GLY A 1 575 ? 41.244 -2.462 -27.647 1.00 53.12 575 GLY A C 1
ATOM 4303 O O . GLY A 1 575 ? 40.733 -3.333 -28.350 1.00 53.12 575 GLY A O 1
ATOM 4304 N N . ASN A 1 576 ? 42.548 -2.427 -27.360 1.00 46.19 576 ASN A N 1
ATOM 4305 C CA . ASN A 1 576 ? 43.499 -3.484 -27.736 1.00 46.19 576 ASN A CA 1
ATOM 4306 C C . ASN A 1 576 ? 43.070 -4.874 -27.270 1.00 46.19 576 ASN A C 1
ATOM 4308 O O . ASN A 1 576 ? 42.635 -4.973 -26.101 1.00 46.19 576 ASN A O 1
#

Foldseek 3Di:
DDDDPPPPPPDAAAEDEADAEAEAAAEAEQALSYEYEYEFQYEYEYEAAYEYEYLHAYEYHYDPVTAYEYFYPDPQGAYAAYEYELSHAPRAHEHERYEYERHCENYEYANHEYEAENYEYEANLFEPYAYENQYEYEHYQYEYENWNVDHPDDDDLRTQEHYEFEHQYAYEYYNYEYENTAAEDYHYYHAYEYEHEQYEYENQHDDDPHHTEDEEAELYEYEYERYEYEATLEHYEFEYEDLPGAAEYEYEQYAYEQHAAEPYEYYYPPLVDQHAAERYEYENEEFEQHLHPRHPHHDRYAEHYEHTSHAYHYEQYEAYAHCWAHYEAEAHAQRHEYENYEFAQAAHAPPVQGQENYEFADYPYAYEYYQYHAENRQEEPYHYEHARHHEYERYEFEHHAFEPEEHYQYAYYYAHAEAEHYCFEPYEAHLYEAYHAHQEEFEQFNNNPPDLRRQENYEYENHDQADPLPLRAEHAQYEFENGRHAPYYEELHFSYEYEAYEFYHHDQVHANYEYENPPRDLVSQAGAYEAYLYEFEHEYPPAANEEAYCGHYHYYNYHYHYDHPHYHYDPVRHRD

Sequence (576 aa):
FAPENNVAETSGRATTTWSGTVSLTSDYFVNVQDELLITSCTSVVMSPGIRIYVDGRLTIQGTSTCPVVLSSSSTTGDHEGIQFNSSSNGRGSTVNHLHIENAIYGMTLYGSNPILNNVTIFNPDRVGIDMFGSSSPVIRDLHVEQAGRNIPFQNDWRYGIGLSVGDGSTPIVQGAYFTDHLLRGLNLWGASGGLYRNIVMDNISGSVLGEAAGVWVEDSVPLFEDLSIDKSDTGIIVRHIDDSGYTRAVFRDVDISNSMYRGVYLDKNNHTNYTNYETADFTNLTVRGTGSSGATSPGIAFAAIEINATGAWMENVLVDDASSVGVRLFFVDSTTTFRNMTIRDAGEAGQGAHSAGLSIQTSFFAAHLENIEISGSPGPGIHSSSGGSLQGTGWNLHNNSEQGLYIDSATVVVDGLISSDNGFSGAHVFDARYVTFSNVTSTNDGSLGSSAMEQAGLSYQKSNDLETASGDVVCMNCHVEASQGHGVYVIDSVDLWLDNLTITDIDTALPAMFVHNGGLTLGTQGGRFNLMNANIEHESLTQPALYIEQAAGNIDGLTLQGNHSGIHWDANHNGN

Mean predicted aligned error: 6.21 Å

Radius of gyration: 32.0 Å; Cα contacts (8 Å, |Δi|>4): 2149; chains: 1; bounding box: 80×53×122 Å

Nearest PDB structures (foldseek):
  4z06-assembly2_B  TM=5.651E-01  e=5.051E-02  Caldicellulosiruptor bescii DSM 6725
  4yz0-assembly2_B  TM=5.663E-01  e=1.642E-01  Caldicellulosiruptor bescii DSM 6725
  4z05-assembly2_B  TM=5.718E-01  e=2.155E-01  Caldicellulosiruptor bescii DSM 6725
  3t9g-assembly1_A  TM=5.411E-01  e=3.713E-01  Caldicellulosiruptor bescii
  6eu4-assembly1_C  TM=2.655E-01  e=9.877E-03  Acinetobacter phage vB_AbaP_AS12

Solvent-accessible surface area (backbone atoms only — not comparable to full-atom values): 23911 Å² total; per-residue (Å²): 139,78,86,82,80,80,76,77,78,78,79,72,72,45,72,49,78,46,63,50,78,44,78,35,89,56,68,44,75,30,48,64,66,24,34,40,37,37,39,49,54,16,37,39,36,23,31,58,71,25,35,37,40,30,25,11,23,48,38,37,51,22,36,97,93,30,37,24,37,39,35,33,71,45,97,87,42,36,12,43,35,37,35,35,34,48,72,20,39,88,54,74,22,34,41,28,23,36,38,36,35,45,18,40,25,38,32,38,31,32,30,18,45,44,38,40,36,41,36,37,32,41,39,12,29,20,27,28,34,38,33,26,62,46,14,45,29,42,40,34,38,37,37,32,34,32,13,28,71,81,58,95,76,83,91,68,71,79,39,4,22,33,36,37,34,20,44,45,10,41,36,40,40,36,48,32,39,31,34,48,14,22,17,21,35,35,40,36,26,56,56,11,37,34,42,41,30,49,31,41,35,34,40,13,37,84,43,88,81,46,88,22,12,34,33,37,38,27,22,17,50,34,43,39,38,42,39,40,35,36,31,12,36,18,28,34,36,40,34,37,69,52,96,88,53,58,31,42,34,37,39,33,45,35,44,28,32,12,6,19,34,18,24,35,40,37,32,26,75,51,68,81,50,83,64,77,53,54,43,38,37,37,38,42,37,36,34,30,27,16,4,23,89,72,10,85,51,52,74,63,27,70,19,30,30,37,36,28,15,31,18,29,44,38,32,44,34,40,36,39,42,16,46,10,13,26,34,38,39,32,46,28,24,62,53,21,36,41,34,45,34,38,35,33,41,9,18,24,71,89,52,65,58,39,2,4,20,30,21,29,38,31,34,86,36,43,24,36,43,34,44,35,38,25,30,47,8,55,15,21,18,31,26,25,27,67,37,13,24,39,31,41,33,42,37,38,19,30,49,9,52,24,21,15,35,35,34,37,42,21,34,40,40,40,40,36,37,41,17,32,52,8,15,10,10,18,32,36,38,30,54,22,50,44,30,41,40,30,45,31,38,20,34,44,5,7,75,67,37,89,45,65,53,31,6,1,11,36,18,35,34,39,25,25,65,64,63,72,89,71,54,40,32,32,36,35,46,29,40,23,34,42,12,66,28,23,24,34,30,38,33,38,48,22,32,35,34,36,33,42,32,36,33,35,66,32,52,42,90,47,33,34,29,40,37,38,28,75,80,49,49,85,93,47,42,56,34,33,35,36,42,29,50,26,40,41,42,30,60,16,99,82,22,29,40,34,37,34,36,26,39,37,69,46,79,43,68,72,43,79,43,75,52,48,74,44,72,43,77,39,55,88,46,57,38,129